Protein AF-A0A352WYZ1-F1 (afdb_monomer)

Secondary structure (DSSP, 8-state):
-EEEEEEEEESSHHHHHHHHHTHHHHHHHHHHTTEEEEEEEEEE--HHHHHHHHHHHHT-SS-SEEEEEEEE-SSTT-HHHHHHHHHHHHHHTTPPP-TTTTTSEEEE--EEEEE-STTPEEEEEEETTEEEEEEE-HHHHTS-HHHHHHHHHHHHHHHHHHHHHH-TTSEEEE-TTSPBPPGGGS---GGGG---------TTTTTSPPTTS-HHHHHHHHHHHHHHHHHHHHHHHHHIIIIIHHHHHHHHHHHHHHHHT---TT---TTS-SS-HHHHHHH-TTEEEEEE-TTSS-EEEEE--TT--SS--GGGGB-TTS-B-TT--EEE-TTSTTGGGSSEEEEE--B-TTS-BGGGGGGGS-TT-SS--HHHHHH--EEEEEBTTB--EEEEEEEEEEES-GGGSS---------SSHHHHHHHHHHHHHH-SEE------TT--EEEEEEEE-SSTTEEEEEEEEEPPTT--S---GGG-EE-SS----HHHHHHH---------HHHHHHTT--SS--S-S---S---TTTTS------PPP-------PPP-PPPP--EEEEEEE-TTS-EEEEEEEETTSPPPPPSS---PPP-SSEEEEEEEESS--TT--GGG--SPEEE-EEEEEEE--

Structure (mmCIF, N/CA/C/O backbone):
data_AF-A0A352WYZ1-F1
#
_entry.id   AF-A0A352WYZ1-F1
#
loop_
_atom_site.group_PDB
_atom_site.id
_atom_site.type_symbol
_atom_site.label_atom_id
_atom_site.label_alt_id
_atom_site.label_comp_id
_atom_site.label_asym_id
_atom_site.label_entity_id
_atom_site.label_seq_id
_atom_site.pdbx_PDB_ins_code
_atom_site.Cartn_x
_atom_site.Cartn_y
_atom_site.Cartn_z
_atom_site.occupancy
_atom_site.B_iso_or_equiv
_atom_site.auth_seq_id
_atom_site.auth_comp_id
_atom_site.auth_asym_id
_atom_site.auth_atom_id
_atom_site.pdbx_PDB_model_num
ATOM 1 N N . MET A 1 1 ? -13.844 7.701 79.126 1.00 64.38 1 MET A N 1
ATOM 2 C CA . MET A 1 1 ? -12.808 6.678 78.909 1.00 64.38 1 MET A CA 1
ATOM 3 C C . MET A 1 1 ? -13.179 5.974 77.616 1.00 64.38 1 MET A C 1
ATOM 5 O O . MET A 1 1 ? -14.335 5.579 77.508 1.00 64.38 1 MET A O 1
ATOM 9 N N . PHE A 1 2 ? -12.305 5.948 76.608 1.00 80.50 2 PHE A N 1
ATOM 10 C CA . PHE A 1 2 ? -12.621 5.289 75.329 1.00 80.50 2 PHE A CA 1
ATOM 11 C C . PHE A 1 2 ? -12.452 3.782 75.470 1.00 80.50 2 PHE A C 1
ATOM 13 O O . PHE A 1 2 ? -11.448 3.341 76.024 1.00 80.50 2 PHE A O 1
ATOM 20 N N . LYS A 1 3 ? -13.394 2.999 74.945 1.00 87.31 3 LYS A N 1
ATOM 21 C CA . LYS A 1 3 ? -13.280 1.538 74.916 1.00 87.31 3 LYS A CA 1
ATOM 22 C C . LYS A 1 3 ? -12.385 1.105 73.760 1.00 87.31 3 LYS A C 1
ATOM 24 O O . LYS A 1 3 ? -12.723 1.354 72.603 1.00 87.31 3 LYS A O 1
ATOM 29 N N . CYS A 1 4 ? -11.257 0.477 74.071 1.00 89.06 4 CYS A N 1
ATOM 30 C CA . CYS A 1 4 ? -10.236 0.091 73.106 1.00 89.06 4 CYS A CA 1
ATOM 31 C C . CYS A 1 4 ? -10.191 -1.419 72.877 1.00 89.06 4 CYS A C 1
ATOM 33 O O . CYS A 1 4 ? -10.152 -2.208 73.823 1.00 89.06 4 CYS A O 1
ATOM 35 N N . GLU A 1 5 ? -10.127 -1.805 71.607 1.00 90.38 5 GLU A N 1
ATOM 36 C CA . GLU A 1 5 ? -9.714 -3.135 71.184 1.00 90.38 5 GLU A CA 1
ATOM 37 C C . GLU A 1 5 ? -8.333 -3.066 70.523 1.00 90.38 5 GLU A C 1
ATOM 39 O O . GLU A 1 5 ? -8.131 -2.364 69.529 1.00 90.38 5 GLU A O 1
ATOM 44 N N . LEU A 1 6 ? -7.378 -3.804 71.084 1.00 89.31 6 LEU A N 1
ATOM 45 C CA . LEU A 1 6 ? -5.980 -3.814 70.675 1.00 89.31 6 LEU A CA 1
ATOM 46 C C . LEU A 1 6 ? -5.661 -5.071 69.860 1.00 89.31 6 LEU A C 1
ATOM 48 O O . LEU A 1 6 ? -5.819 -6.195 70.334 1.00 89.31 6 LEU A O 1
ATOM 52 N N . PHE A 1 7 ? -5.128 -4.881 68.657 1.00 88.44 7 PHE A N 1
ATOM 53 C CA . PHE A 1 7 ? -4.714 -5.951 67.756 1.00 88.44 7 PHE A CA 1
ATOM 54 C C . PHE A 1 7 ? -3.225 -5.841 67.442 1.00 88.44 7 PHE A C 1
ATOM 56 O O . PHE A 1 7 ? -2.776 -4.877 66.823 1.00 88.44 7 PHE A O 1
ATOM 63 N N . SER A 1 8 ? -2.445 -6.846 67.836 1.00 87.31 8 SER A N 1
ATOM 64 C CA . SER A 1 8 ? -1.024 -6.939 67.489 1.00 87.31 8 SER A CA 1
ATOM 65 C C . SER A 1 8 ? -0.832 -7.775 66.229 1.00 87.31 8 SER A C 1
ATOM 67 O O . SER A 1 8 ? -1.192 -8.955 66.200 1.00 87.31 8 SER A O 1
ATOM 69 N N . ILE A 1 9 ? -0.278 -7.174 65.173 1.00 85.94 9 ILE A N 1
ATOM 70 C CA . ILE A 1 9 ? -0.059 -7.853 63.892 1.00 85.94 9 ILE A CA 1
ATOM 71 C C . ILE A 1 9 ? 1.240 -8.664 63.944 1.00 85.94 9 ILE A C 1
ATOM 73 O O . ILE A 1 9 ? 2.346 -8.124 63.976 1.00 85.94 9 ILE A O 1
ATOM 77 N N . GLN A 1 10 ? 1.110 -9.988 63.912 1.00 77.75 10 GLN A N 1
ATOM 78 C CA . GLN A 1 10 ? 2.231 -10.920 63.919 1.00 77.75 10 GLN A CA 1
ATOM 79 C C . GLN A 1 10 ? 2.876 -11.004 62.533 1.00 77.75 10 GLN A C 1
ATOM 81 O O . GLN A 1 10 ? 2.411 -11.737 61.655 1.00 77.75 10 GLN A O 1
ATOM 86 N N . LYS A 1 11 ? 3.981 -10.280 62.346 1.00 68.25 11 LYS A N 1
ATOM 87 C CA . LYS A 1 11 ? 4.834 -10.403 61.151 1.00 68.25 11 LYS A CA 1
ATOM 88 C C . LYS A 1 11 ? 6.038 -11.322 61.373 1.00 68.25 11 LYS A C 1
ATOM 90 O O . LYS A 1 11 ? 6.489 -11.977 60.439 1.00 68.25 11 LYS A O 1
ATOM 95 N N . ASN A 1 12 ? 6.538 -11.417 62.606 1.00 68.44 12 ASN A N 1
ATOM 96 C CA . ASN A 1 12 ? 7.609 -12.334 62.999 1.00 68.44 12 ASN A CA 1
ATOM 97 C C . ASN A 1 12 ? 7.458 -12.768 64.474 1.00 68.44 12 ASN A C 1
ATOM 99 O O . ASN A 1 12 ? 6.649 -12.223 65.226 1.00 68.44 12 ASN A O 1
ATOM 103 N N . LYS A 1 13 ? 8.239 -13.774 64.893 1.00 72.94 13 LYS A N 1
ATOM 104 C CA . LYS A 1 13 ? 8.185 -14.327 66.259 1.00 72.94 13 LYS A CA 1
ATOM 105 C C . LYS A 1 13 ? 8.704 -13.362 67.337 1.00 72.94 13 LYS A C 1
ATOM 107 O O . LYS A 1 13 ? 8.286 -13.491 68.483 1.00 72.94 13 LYS A O 1
ATOM 112 N N . ALA A 1 14 ? 9.597 -12.434 66.990 1.00 70.94 14 ALA A N 1
ATOM 113 C CA . ALA A 1 14 ? 10.213 -11.506 67.937 1.00 70.94 14 ALA A CA 1
ATOM 114 C C . ALA A 1 14 ? 9.241 -10.389 68.353 1.00 70.94 14 ALA A C 1
ATOM 116 O O . ALA A 1 14 ? 9.083 -10.138 69.543 1.00 70.94 14 ALA A O 1
ATOM 117 N N . ASP A 1 15 ? 8.516 -9.801 67.399 1.00 68.81 15 ASP A N 1
ATOM 118 C CA . ASP A 1 15 ? 7.504 -8.769 67.661 1.00 68.81 15 ASP A CA 1
ATOM 119 C C . ASP A 1 15 ? 6.312 -9.338 68.455 1.00 68.81 15 ASP A C 1
ATOM 121 O O . ASP A 1 15 ? 5.777 -8.681 69.349 1.00 68.81 15 ASP A O 1
ATOM 125 N N . ALA A 1 16 ? 5.928 -10.592 68.180 1.00 72.75 16 ALA A N 1
ATOM 126 C CA . ALA A 1 16 ? 4.897 -11.299 68.941 1.00 72.75 16 ALA A CA 1
ATOM 127 C C . ALA A 1 16 ? 5.319 -11.535 70.402 1.00 72.75 16 ALA A C 1
ATOM 129 O O . ALA A 1 16 ? 4.511 -11.385 71.316 1.00 72.75 16 ALA A O 1
ATOM 130 N N . GLN A 1 17 ? 6.590 -11.877 70.635 1.00 77.56 17 GLN A N 1
ATOM 131 C CA . GLN A 1 17 ? 7.111 -12.068 71.987 1.00 77.56 17 GLN A CA 1
ATOM 132 C C . GLN A 1 17 ? 7.223 -10.736 72.743 1.00 77.56 17 GLN A C 1
ATOM 134 O O . GLN A 1 17 ? 6.737 -10.642 73.865 1.00 77.56 17 GLN A O 1
ATOM 139 N N . ALA A 1 18 ? 7.748 -9.687 72.101 1.00 72.94 18 ALA A N 1
ATOM 140 C CA . ALA A 1 18 ? 7.855 -8.351 72.690 1.00 72.94 18 ALA A CA 1
ATOM 141 C C . ALA A 1 18 ? 6.492 -7.780 73.119 1.00 72.94 18 ALA A C 1
ATOM 143 O O . ALA A 1 18 ? 6.384 -7.115 74.150 1.00 72.94 18 ALA A O 1
ATOM 144 N N . TYR A 1 19 ? 5.436 -8.070 72.354 1.00 82.38 19 TYR A N 1
ATOM 145 C CA . TYR A 1 19 ? 4.067 -7.716 72.717 1.00 82.38 19 TYR A CA 1
ATOM 146 C C . TYR A 1 19 ? 3.582 -8.443 73.979 1.00 82.38 19 TYR A C 1
ATOM 148 O O . TYR A 1 19 ? 3.051 -7.798 74.883 1.00 82.38 19 TYR A O 1
ATOM 156 N N . ARG A 1 20 ? 3.797 -9.763 74.070 1.00 82.44 20 ARG A N 1
ATOM 157 C CA . ARG A 1 20 ? 3.406 -10.560 75.248 1.00 82.44 20 ARG A CA 1
ATOM 158 C C . ARG A 1 20 ? 4.138 -10.115 76.506 1.00 82.44 20 ARG A C 1
ATOM 160 O O . ARG A 1 20 ? 3.506 -9.959 77.545 1.00 82.44 20 ARG A O 1
ATOM 167 N N . ASP A 1 21 ? 5.439 -9.863 76.390 1.00 81.56 21 ASP A N 1
ATOM 168 C CA . ASP A 1 21 ? 6.278 -9.430 77.509 1.00 81.56 21 ASP A CA 1
ATOM 169 C C . ASP A 1 21 ? 5.872 -8.035 78.019 1.00 81.56 21 ASP A C 1
ATOM 171 O O . ASP A 1 21 ? 6.004 -7.743 79.205 1.00 81.56 21 ASP A O 1
ATOM 175 N N . SER A 1 22 ? 5.312 -7.192 77.142 1.00 80.25 22 SER A N 1
ATOM 176 C CA . SER A 1 22 ? 4.895 -5.820 77.465 1.00 80.25 22 SER A CA 1
ATOM 177 C C . SER A 1 22 ? 3.406 -5.683 77.811 1.00 80.25 22 SER A C 1
ATOM 179 O O . SER A 1 22 ? 2.953 -4.571 78.073 1.00 80.25 22 SER A O 1
ATOM 181 N N . ALA A 1 23 ? 2.618 -6.764 77.805 1.00 80.12 23 ALA A N 1
ATOM 182 C CA . ALA A 1 23 ? 1.152 -6.689 77.854 1.00 80.12 23 ALA A CA 1
ATOM 183 C C . ALA A 1 23 ? 0.613 -5.937 79.087 1.00 80.12 23 ALA A C 1
ATOM 185 O O . ALA A 1 23 ? -0.274 -5.097 78.956 1.00 80.12 23 ALA A O 1
ATOM 186 N N . ALA A 1 24 ? 1.186 -6.183 80.270 1.00 82.25 24 ALA A N 1
ATOM 187 C CA . ALA A 1 24 ? 0.792 -5.493 81.501 1.00 82.25 24 ALA A CA 1
ATOM 188 C C . ALA A 1 24 ? 1.155 -3.995 81.483 1.00 82.25 24 ALA A C 1
ATOM 190 O O . ALA A 1 24 ? 0.369 -3.165 81.938 1.00 82.25 24 ALA A O 1
ATOM 191 N N . GLU A 1 25 ? 2.317 -3.642 80.921 1.00 83.94 25 GLU A N 1
ATOM 192 C CA . GLU A 1 25 ? 2.742 -2.243 80.774 1.00 83.94 25 GLU A CA 1
ATOM 193 C C . GLU A 1 25 ? 1.872 -1.490 79.760 1.00 83.94 25 GLU A C 1
ATOM 195 O O . GLU A 1 25 ? 1.567 -0.317 79.963 1.00 83.94 25 GLU A O 1
ATOM 200 N N . ILE A 1 26 ? 1.440 -2.165 78.691 1.00 84.62 26 ILE A N 1
ATOM 201 C CA . ILE A 1 26 ? 0.553 -1.597 77.671 1.00 84.62 26 ILE A CA 1
ATOM 202 C C . ILE A 1 26 ? -0.823 -1.288 78.264 1.00 84.62 26 ILE A C 1
ATOM 204 O O . ILE A 1 26 ? -1.329 -0.188 78.057 1.00 84.62 26 ILE A O 1
ATOM 208 N N . THR A 1 27 ? -1.413 -2.212 79.028 1.00 86.44 27 THR A N 1
ATOM 209 C CA . THR A 1 27 ? -2.705 -1.972 79.690 1.00 86.44 27 THR A CA 1
ATOM 210 C C . THR A 1 27 ? -2.627 -0.778 80.638 1.00 86.44 27 THR A C 1
ATOM 212 O O . THR A 1 27 ? -3.452 0.127 80.545 1.00 86.44 27 THR A O 1
ATOM 215 N N . ALA A 1 28 ? -1.592 -0.717 81.482 1.00 84.31 28 ALA A N 1
ATOM 216 C CA . ALA A 1 28 ? -1.400 0.401 82.405 1.00 84.31 28 ALA A CA 1
ATOM 217 C C . ALA A 1 28 ? -1.195 1.744 81.676 1.00 84.31 28 ALA A C 1
ATOM 219 O O . ALA A 1 28 ? -1.689 2.776 82.127 1.00 84.31 28 ALA A O 1
ATOM 220 N N . ALA A 1 29 ? -0.488 1.742 80.540 1.00 81.75 29 ALA A N 1
ATOM 221 C CA . ALA A 1 29 ? -0.291 2.936 79.719 1.00 81.75 29 ALA A CA 1
ATOM 222 C C . ALA A 1 29 ? -1.604 3.441 79.098 1.00 81.75 29 ALA A C 1
ATOM 224 O O . ALA A 1 29 ? -1.865 4.641 79.119 1.00 81.75 29 ALA A O 1
ATOM 225 N N . LEU A 1 30 ? -2.445 2.535 78.589 1.00 85.00 30 LEU A N 1
ATOM 226 C CA . LEU A 1 30 ? -3.763 2.877 78.049 1.00 85.00 30 LEU A CA 1
ATOM 227 C C . LEU A 1 30 ? -4.672 3.478 79.128 1.00 85.00 30 LEU A C 1
ATOM 229 O O . LEU A 1 30 ? -5.271 4.531 78.908 1.00 85.00 30 LEU A O 1
ATOM 233 N N . GLU A 1 31 ? -4.723 2.859 80.310 1.00 85.88 31 GLU A N 1
ATOM 234 C CA . GLU A 1 31 ? -5.529 3.347 81.434 1.00 85.88 31 GLU A CA 1
ATOM 235 C C . GLU A 1 31 ? -5.088 4.744 81.891 1.00 85.88 31 GLU A C 1
ATOM 237 O O . GLU A 1 31 ? -5.933 5.607 82.145 1.00 85.88 31 GLU A O 1
ATOM 242 N N . ALA A 1 32 ? -3.773 4.993 81.939 1.00 81.81 32 ALA A N 1
ATOM 243 C CA . ALA A 1 32 ? -3.209 6.297 82.290 1.00 81.81 32 ALA A CA 1
ATOM 244 C C . ALA A 1 32 ? -3.613 7.407 81.304 1.00 81.81 32 ALA A C 1
ATOM 246 O O . ALA A 1 32 ? -3.810 8.549 81.718 1.00 81.81 32 ALA A O 1
ATOM 247 N N . ASP A 1 33 ? -3.794 7.062 80.028 1.00 81.12 33 ASP A N 1
ATOM 248 C CA . ASP A 1 33 ? -4.216 7.987 78.974 1.00 81.12 33 ASP A CA 1
ATOM 249 C C . ASP A 1 33 ? -5.757 7.992 78.784 1.00 81.12 33 ASP A C 1
ATOM 251 O O . ASP A 1 33 ? -6.286 8.526 77.806 1.00 81.12 33 ASP A O 1
ATOM 255 N N . GLY A 1 34 ? -6.512 7.428 79.739 1.00 83.25 34 GLY A N 1
ATOM 256 C CA . GLY A 1 34 ? -7.977 7.461 79.752 1.00 83.25 34 GLY A CA 1
ATOM 257 C C . GLY A 1 34 ? -8.637 6.524 78.735 1.00 83.25 34 GLY A C 1
ATOM 258 O O . GLY A 1 34 ? -9.764 6.784 78.290 1.00 83.25 34 GLY A O 1
ATOM 259 N N . VAL A 1 35 ? -7.956 5.436 78.376 1.00 86.88 35 VAL A N 1
ATOM 260 C CA . VAL A 1 35 ? -8.409 4.407 77.437 1.00 86.88 35 VAL A CA 1
ATOM 261 C C . VAL A 1 35 ? -8.575 3.073 78.170 1.00 86.88 35 VAL A C 1
ATOM 263 O O . VAL A 1 35 ? -7.636 2.541 78.749 1.00 86.88 35 VAL A O 1
ATOM 266 N N . GLU A 1 36 ? -9.781 2.512 78.134 1.00 88.00 36 GLU A N 1
ATOM 267 C CA . GLU A 1 36 ? -10.113 1.230 78.761 1.00 88.00 36 GLU A CA 1
ATOM 268 C C . GLU A 1 36 ? -9.882 0.093 77.758 1.00 88.00 36 GLU A C 1
ATOM 270 O O . GLU A 1 36 ? -10.553 0.031 76.725 1.00 88.00 36 GLU A O 1
ATOM 275 N N . LEU A 1 37 ? -8.946 -0.817 78.039 1.00 87.12 37 LEU A N 1
ATOM 276 C CA . LEU A 1 37 ? -8.681 -1.970 77.176 1.00 87.12 37 LEU A CA 1
ATOM 277 C C . LEU A 1 37 ? -9.747 -3.059 77.385 1.00 87.12 37 LEU A C 1
ATOM 279 O O . LEU A 1 37 ? -9.733 -3.763 78.391 1.00 87.12 37 LEU A O 1
ATOM 283 N N . GLN A 1 38 ? -10.647 -3.230 76.416 1.00 86.56 38 GLN A N 1
ATOM 284 C CA . GLN A 1 38 ? -11.711 -4.240 76.475 1.00 86.56 38 GLN A CA 1
ATOM 285 C C . GLN A 1 38 ? -11.273 -5.596 75.925 1.00 86.56 38 GLN A C 1
ATOM 287 O O . GLN A 1 38 ? -11.635 -6.645 76.456 1.00 86.56 38 GLN A O 1
ATOM 292 N N . HIS A 1 39 ? -10.514 -5.577 74.832 1.00 84.44 39 HIS A N 1
ATOM 293 C CA . HIS A 1 39 ? -10.070 -6.783 74.154 1.00 84.44 39 HIS A CA 1
ATOM 294 C C . HIS A 1 39 ? -8.666 -6.599 73.593 1.00 84.44 39 HIS A C 1
ATOM 296 O O . HIS A 1 39 ? -8.291 -5.513 73.161 1.00 84.44 39 HIS A O 1
ATOM 302 N N . SER A 1 40 ? -7.889 -7.677 73.614 1.00 85.25 40 SER A N 1
ATOM 303 C CA . SER A 1 40 ? -6.490 -7.694 73.214 1.00 85.25 40 SER A CA 1
ATOM 304 C C . SER A 1 40 ? -6.203 -9.017 72.513 1.00 85.25 40 SER A C 1
ATOM 306 O O . SER A 1 40 ? -6.418 -10.080 73.103 1.00 85.25 40 SER A O 1
ATOM 308 N N . ALA A 1 41 ? -5.781 -8.969 71.251 1.00 84.62 41 ALA A N 1
ATOM 309 C CA . ALA A 1 41 ? -5.571 -10.163 70.440 1.00 84.62 41 ALA A CA 1
ATOM 310 C C . ALA A 1 41 ? -4.351 -10.058 69.523 1.00 84.62 41 ALA A C 1
ATOM 312 O O . ALA A 1 41 ? -4.037 -9.013 68.954 1.00 84.62 41 ALA A O 1
ATOM 313 N N . GLU A 1 42 ? -3.696 -11.196 69.313 1.00 83.69 42 GLU A N 1
ATOM 314 C CA . GLU A 1 42 ? -2.667 -11.347 68.290 1.00 83.69 42 GLU A CA 1
ATOM 315 C C . GLU A 1 42 ? -3.309 -11.820 66.979 1.00 83.69 42 GLU A C 1
ATOM 317 O O . GLU A 1 42 ? -4.083 -12.778 66.957 1.00 83.69 42 GLU A O 1
ATOM 322 N N . CYS A 1 43 ? -2.987 -11.154 65.873 1.00 79.75 43 CYS A N 1
ATOM 323 C CA . CYS A 1 43 ? -3.564 -11.412 64.557 1.00 79.75 43 CYS A CA 1
ATOM 324 C C . CYS A 1 43 ? -2.467 -11.742 63.544 1.00 79.75 43 CYS A C 1
ATOM 326 O O . CYS A 1 43 ? -1.428 -11.090 63.506 1.00 79.75 43 CYS A O 1
ATOM 328 N N . GLY A 1 44 ? -2.696 -12.736 62.684 1.00 73.44 44 GLY A N 1
ATOM 329 C CA . GLY A 1 44 ? -1.775 -13.026 61.582 1.00 73.44 44 GLY A CA 1
ATOM 330 C C . GLY A 1 44 ? -1.776 -11.912 60.528 1.00 73.44 44 GLY A C 1
ATOM 331 O O . GLY A 1 44 ? -2.806 -11.287 60.290 1.00 73.44 44 GLY A O 1
ATOM 332 N N . ALA A 1 45 ? -0.651 -11.709 59.842 1.00 72.00 45 ALA A N 1
ATOM 333 C CA . ALA A 1 45 ? -0.490 -10.684 58.800 1.00 72.00 45 ALA A CA 1
ATOM 334 C C . ALA A 1 45 ? -1.228 -10.971 57.464 1.00 72.00 45 ALA A C 1
ATOM 336 O O . ALA A 1 45 ? -0.901 -10.382 56.435 1.00 72.00 45 ALA A O 1
ATOM 337 N N . ASP A 1 46 ? -2.207 -11.884 57.449 1.00 78.56 46 ASP A N 1
ATOM 338 C CA . ASP A 1 46 ? -2.979 -12.217 56.246 1.00 78.56 46 ASP A CA 1
ATOM 339 C C . ASP A 1 46 ? -3.958 -11.087 55.896 1.00 78.56 46 ASP A C 1
ATOM 341 O O . ASP A 1 46 ? -4.864 -10.764 56.666 1.00 78.56 46 ASP A O 1
ATOM 345 N N . ALA A 1 47 ? -3.795 -10.507 54.706 1.00 68.75 47 ALA A N 1
ATOM 346 C CA . ALA A 1 47 ? -4.563 -9.344 54.272 1.00 68.75 47 ALA A CA 1
ATOM 347 C C . ALA A 1 47 ? -6.084 -9.587 54.229 1.00 68.75 47 ALA A C 1
ATOM 349 O O . ALA A 1 47 ? -6.841 -8.701 54.612 1.00 68.75 47 ALA A O 1
ATOM 350 N N . LYS A 1 48 ? -6.551 -10.777 53.821 1.00 72.31 48 LYS A N 1
ATOM 351 C CA . LYS A 1 48 ? -7.994 -11.071 53.737 1.00 72.31 48 LYS A CA 1
ATOM 352 C C . LYS A 1 48 ? -8.616 -11.226 55.121 1.00 72.31 48 LYS A C 1
ATOM 354 O O . LYS A 1 48 ? -9.756 -10.821 55.334 1.00 72.31 48 LYS A O 1
ATOM 359 N N . LYS A 1 49 ? -7.879 -11.813 56.069 1.00 76.50 49 LYS A N 1
ATOM 360 C CA . LYS A 1 49 ? -8.332 -11.928 57.463 1.00 76.50 49 LYS A CA 1
ATOM 361 C C . LYS A 1 49 ? -8.383 -10.569 58.155 1.00 76.50 49 LYS A C 1
ATOM 363 O O . LYS A 1 49 ? -9.323 -10.328 58.905 1.00 76.50 49 LYS A O 1
ATOM 368 N N . LEU A 1 50 ? -7.422 -9.687 57.880 1.00 73.25 50 LEU A N 1
ATOM 369 C CA . LEU A 1 50 ? -7.403 -8.330 58.430 1.00 73.25 50 LEU A CA 1
ATOM 370 C C . LEU A 1 50 ? -8.502 -7.440 57.834 1.00 73.25 50 LEU A C 1
ATOM 372 O O . LEU A 1 50 ? -9.184 -6.756 58.588 1.00 73.25 50 LEU A O 1
ATOM 376 N N . GLU A 1 51 ? -8.745 -7.515 56.522 1.00 72.25 51 GLU A N 1
ATOM 377 C CA . GLU A 1 51 ? -9.874 -6.839 55.857 1.00 72.25 51 GLU A CA 1
ATOM 378 C C . GLU A 1 51 ? -11.214 -7.274 56.475 1.00 72.25 51 GLU A C 1
ATOM 380 O O . GLU A 1 51 ? -12.062 -6.444 56.816 1.00 72.25 51 GLU A O 1
ATOM 385 N N . LYS A 1 52 ? -11.380 -8.584 56.706 1.00 79.50 52 LYS A N 1
ATOM 386 C CA . LYS A 1 52 ? -12.561 -9.136 57.377 1.00 79.50 52 LYS A CA 1
ATOM 387 C C . LYS A 1 52 ? -12.691 -8.630 58.815 1.00 79.50 52 LYS A C 1
ATOM 389 O O . LYS A 1 52 ? -13.781 -8.229 59.201 1.00 79.50 52 LYS A O 1
ATOM 394 N N . LEU A 1 53 ? -11.598 -8.612 59.578 1.00 80.25 53 LEU A N 1
ATOM 395 C CA . LEU A 1 53 ? -11.582 -8.126 60.959 1.00 80.25 53 LEU A CA 1
ATOM 396 C C . LEU A 1 53 ? -11.983 -6.649 61.042 1.00 80.25 53 LEU A C 1
ATOM 398 O O . LEU A 1 53 ? -12.851 -6.301 61.835 1.00 80.25 53 LEU A O 1
ATOM 402 N N . ILE A 1 54 ? -11.398 -5.784 60.209 1.00 76.12 54 ILE A N 1
ATOM 403 C CA . ILE A 1 54 ? -11.737 -4.354 60.187 1.00 76.12 54 ILE A CA 1
ATOM 404 C C . ILE A 1 54 ? -13.214 -4.170 59.815 1.00 76.12 54 ILE A C 1
ATOM 406 O O . ILE A 1 54 ? -13.922 -3.425 60.485 1.00 76.12 54 ILE A O 1
ATOM 410 N N . THR A 1 55 ? -13.708 -4.908 58.818 1.00 76.56 55 THR A N 1
ATOM 411 C CA . THR A 1 55 ? -15.126 -4.879 58.419 1.00 76.56 55 THR A CA 1
ATOM 412 C C . THR A 1 55 ? -16.055 -5.362 59.537 1.00 76.56 55 THR A C 1
ATOM 414 O O . THR A 1 55 ? -17.098 -4.759 59.781 1.00 76.56 55 THR A O 1
ATOM 417 N N . GLU A 1 56 ? -15.693 -6.431 60.248 1.00 81.88 56 GLU A N 1
ATOM 418 C CA . GLU A 1 56 ? -16.445 -6.923 61.408 1.00 81.88 56 GLU A CA 1
ATOM 419 C C . GLU A 1 56 ? -16.491 -5.872 62.526 1.00 81.88 56 GLU A C 1
ATOM 421 O O . GLU A 1 56 ? -17.546 -5.663 63.122 1.00 81.88 56 GLU A O 1
ATOM 426 N N . LYS A 1 57 ? -15.380 -5.167 62.776 1.00 82.50 57 LYS A N 1
ATOM 427 C CA . LYS A 1 57 ? -15.287 -4.132 63.814 1.00 82.50 57 LYS A CA 1
ATOM 428 C C . LYS A 1 57 ? -15.976 -2.821 63.462 1.00 82.50 57 LYS A C 1
ATOM 430 O O . LYS A 1 57 ? -16.578 -2.209 64.339 1.00 82.50 57 LYS A O 1
ATOM 435 N N . LEU A 1 58 ? -15.985 -2.434 62.190 1.00 73.88 58 LEU A N 1
ATOM 436 C CA . LEU A 1 58 ? -16.789 -1.307 61.707 1.00 73.88 58 LEU A CA 1
ATOM 437 C C . LEU A 1 58 ? -18.283 -1.516 61.976 1.00 73.88 58 LEU A C 1
ATOM 439 O O . LEU A 1 58 ? -18.987 -0.568 62.302 1.00 73.88 58 LEU A O 1
ATOM 443 N N . ASN A 1 59 ? -18.748 -2.763 61.883 1.00 71.88 59 ASN A N 1
ATOM 444 C CA . ASN A 1 59 ? -20.144 -3.131 62.110 1.00 71.88 59 ASN A CA 1
ATOM 445 C C . ASN A 1 59 ? -20.434 -3.575 63.556 1.00 71.88 59 ASN A C 1
ATOM 447 O O . ASN A 1 59 ? -21.541 -4.029 63.849 1.00 71.88 59 ASN A O 1
ATOM 451 N N . ALA A 1 60 ? -19.455 -3.493 64.463 1.00 71.88 60 ALA A N 1
ATOM 452 C CA . ALA A 1 60 ? -19.622 -3.925 65.842 1.00 71.88 60 ALA A CA 1
ATOM 453 C C . ALA A 1 60 ? -20.342 -2.859 66.683 1.00 71.88 60 ALA A C 1
ATOM 455 O O . ALA A 1 60 ? -20.000 -1.675 66.664 1.00 71.88 60 ALA A O 1
ATOM 456 N N . ASN A 1 61 ? -21.292 -3.301 67.509 1.00 65.25 61 ASN A N 1
ATOM 457 C CA . ASN A 1 61 ? -22.023 -2.428 68.436 1.00 65.25 61 ASN A CA 1
ATOM 458 C C . ASN A 1 61 ? -21.180 -1.980 69.649 1.00 65.25 61 ASN A C 1
ATOM 460 O O . ASN A 1 61 ? -21.601 -1.101 70.394 1.00 65.25 61 ASN A O 1
ATOM 464 N N . GLU A 1 62 ? -19.992 -2.559 69.843 1.00 64.19 62 GLU A N 1
ATOM 465 C CA . GLU A 1 62 ? -19.079 -2.297 70.964 1.00 64.19 62 GLU A CA 1
ATOM 466 C C . GLU A 1 62 ? -17.699 -1.843 70.447 1.00 64.19 62 GLU A C 1
ATOM 468 O O . GLU A 1 62 ? -17.397 -2.018 69.265 1.00 64.19 62 GLU A O 1
ATOM 473 N N . GLY A 1 63 ? -16.895 -1.215 71.312 1.00 64.19 63 GLY A N 1
ATOM 474 C CA . GLY A 1 63 ? -15.578 -0.651 70.982 1.00 64.19 63 GLY A CA 1
ATOM 475 C C . GLY A 1 63 ? -15.646 0.709 70.276 1.00 64.19 63 GLY A C 1
ATOM 476 O O . GLY A 1 63 ? -16.310 0.851 69.251 1.00 64.19 63 GLY A O 1
ATOM 477 N N . ASP A 1 64 ? -14.942 1.707 70.811 1.00 81.94 64 ASP A N 1
ATOM 478 C CA . ASP A 1 64 ? -14.888 3.072 70.259 1.00 81.94 64 ASP A CA 1
ATOM 479 C C . ASP A 1 64 ? -13.560 3.336 69.529 1.00 81.94 64 ASP A C 1
ATOM 481 O O . ASP A 1 64 ? -13.496 4.149 68.604 1.00 81.94 64 ASP A O 1
ATOM 485 N N . LEU A 1 65 ? -12.500 2.631 69.939 1.00 88.50 65 LEU A N 1
ATOM 486 C CA . LEU A 1 65 ? -11.141 2.741 69.422 1.00 88.50 65 LEU A CA 1
ATOM 487 C C . LEU A 1 65 ? -10.593 1.355 69.057 1.00 88.50 65 LEU A C 1
ATOM 489 O O . LEU A 1 65 ? -10.555 0.451 69.885 1.00 88.50 65 LEU A O 1
ATOM 493 N N . PHE A 1 66 ? -10.106 1.207 67.832 1.00 90.31 66 PHE A N 1
ATOM 494 C CA . PHE A 1 66 ? -9.458 -0.000 67.334 1.00 90.31 66 PHE A CA 1
ATOM 495 C C . PHE A 1 66 ? -7.994 0.310 67.043 1.00 90.31 66 PHE A C 1
ATOM 497 O O . PHE A 1 66 ? -7.675 1.062 66.117 1.00 90.31 66 PHE A O 1
ATOM 504 N N . LEU A 1 67 ? -7.101 -0.254 67.853 1.00 89.88 67 LEU A N 1
ATOM 505 C CA . LEU A 1 67 ? -5.673 0.024 67.805 1.00 89.88 67 LEU A CA 1
ATOM 506 C C . LEU A 1 67 ? -4.919 -1.166 67.207 1.00 89.88 67 LEU A C 1
ATOM 508 O O . LEU A 1 67 ? -4.868 -2.241 67.795 1.00 89.88 67 LEU A O 1
ATOM 512 N N . PHE A 1 68 ? -4.296 -0.959 66.051 1.00 89.25 68 PHE A N 1
ATOM 513 C CA . PHE A 1 68 ? -3.493 -1.949 65.343 1.00 89.25 68 PHE A CA 1
ATOM 514 C C . PHE A 1 68 ? -2.013 -1.629 65.527 1.00 89.25 68 PHE A C 1
ATOM 516 O O . PHE A 1 68 ? -1.509 -0.646 64.984 1.00 89.25 68 PHE A O 1
ATOM 523 N N . VAL A 1 69 ? -1.302 -2.461 66.281 1.00 87.81 69 VAL A N 1
ATOM 524 C CA . VAL A 1 69 ? 0.134 -2.291 66.539 1.00 87.81 69 VAL A CA 1
ATOM 525 C C . VAL A 1 69 ? 0.959 -3.251 65.698 1.00 87.81 69 VAL A C 1
ATOM 527 O O . VAL A 1 69 ? 0.488 -4.322 65.310 1.00 87.81 69 VAL A O 1
ATOM 530 N N . ASN A 1 70 ? 2.198 -2.862 65.393 1.00 83.62 70 ASN A N 1
ATOM 531 C CA . ASN A 1 70 ? 3.071 -3.585 64.464 1.00 83.62 70 ASN A CA 1
ATOM 532 C C . ASN A 1 70 ? 2.470 -3.762 63.057 1.00 83.62 70 ASN A C 1
ATOM 534 O O . ASN A 1 70 ? 2.804 -4.691 62.319 1.00 83.62 70 ASN A O 1
ATOM 538 N N . ALA A 1 71 ? 1.572 -2.856 62.672 1.00 80.06 71 ALA A N 1
ATOM 539 C CA . ALA A 1 71 ? 0.799 -2.954 61.446 1.00 80.06 71 ALA A CA 1
ATOM 540 C C . ALA A 1 71 ? 1.590 -2.472 60.218 1.00 80.06 71 ALA A C 1
ATOM 542 O O . ALA A 1 71 ? 1.533 -3.101 59.157 1.00 80.06 71 ALA A O 1
ATOM 543 N N . LEU A 1 72 ? 2.381 -1.403 60.355 1.00 80.50 72 LEU A N 1
ATOM 544 C CA . LEU A 1 72 ? 3.064 -0.736 59.235 1.00 80.50 72 LEU A CA 1
ATOM 545 C C . LEU A 1 72 ? 4.556 -1.107 59.180 1.00 80.50 72 LEU A C 1
ATOM 547 O O . LEU A 1 72 ? 5.233 -1.088 60.205 1.00 80.50 72 LEU A O 1
ATOM 551 N N . ASP A 1 73 ? 5.061 -1.445 57.988 1.00 70.81 73 ASP A N 1
ATOM 552 C CA . ASP A 1 73 ? 6.493 -1.660 57.718 1.00 70.81 73 ASP A CA 1
ATOM 553 C C . ASP A 1 73 ? 7.040 -0.644 56.699 1.00 70.81 73 ASP A C 1
ATOM 555 O O . ASP A 1 73 ? 6.276 0.034 56.015 1.00 70.81 73 ASP A O 1
ATOM 559 N N . SER A 1 74 ? 8.370 -0.509 56.656 1.00 61.47 74 SER A N 1
ATOM 560 C CA . SER A 1 74 ? 9.122 0.586 56.023 1.00 61.47 74 SER A CA 1
ATOM 561 C C . SER A 1 74 ? 9.069 0.682 54.507 1.00 61.47 74 SER A C 1
ATOM 563 O O . SER A 1 74 ? 9.651 1.600 53.931 1.00 61.47 74 SER A O 1
ATOM 565 N N . THR A 1 75 ? 8.385 -0.240 53.841 1.00 52.94 75 THR A N 1
ATOM 566 C CA . THR A 1 75 ? 8.199 -0.132 52.402 1.00 52.94 75 THR A CA 1
ATOM 567 C C . THR A 1 75 ? 6.896 0.607 52.141 1.00 52.94 75 THR A C 1
ATOM 569 O O . THR A 1 75 ? 5.835 0.208 52.623 1.00 52.94 75 THR A O 1
ATOM 572 N N . ASP A 1 76 ? 6.945 1.643 51.303 1.00 50.31 76 ASP A N 1
ATOM 573 C CA . ASP A 1 76 ? 5.780 2.381 50.781 1.00 50.31 76 ASP A CA 1
ATOM 574 C C . ASP A 1 76 ? 4.706 1.466 50.124 1.00 50.31 76 ASP A C 1
ATOM 576 O O . ASP A 1 76 ? 3.647 1.935 49.711 1.00 50.31 76 ASP A O 1
ATOM 580 N N . ASN A 1 77 ? 4.944 0.149 50.075 1.00 51.47 77 ASN A N 1
ATOM 581 C CA . ASN A 1 77 ? 4.179 -0.913 49.438 1.00 51.47 77 ASN A CA 1
ATOM 582 C C . ASN A 1 77 ? 3.731 -2.044 50.398 1.00 51.47 77 ASN A C 1
ATOM 584 O O . ASN A 1 77 ? 3.393 -3.134 49.921 1.00 51.47 77 ASN A O 1
ATOM 588 N N . SER A 1 78 ? 3.723 -1.822 51.721 1.00 58.50 78 SER A N 1
ATOM 589 C CA . SER A 1 78 ? 3.350 -2.857 52.699 1.00 58.50 78 SER A CA 1
ATOM 590 C C . SER A 1 78 ? 1.961 -3.462 52.426 1.00 58.50 78 SER A C 1
ATOM 592 O O . SER A 1 78 ? 1.002 -2.765 52.072 1.00 58.50 78 SER A O 1
ATOM 594 N N . ALA A 1 79 ? 1.831 -4.783 52.600 1.00 59.53 79 ALA A N 1
ATOM 595 C CA . ALA A 1 79 ? 0.569 -5.505 52.394 1.00 59.53 79 ALA A CA 1
ATOM 596 C C . ALA A 1 79 ? -0.571 -4.939 53.259 1.00 59.53 79 ALA A C 1
ATOM 598 O O . ALA A 1 79 ? -1.723 -4.911 52.826 1.00 59.53 79 ALA A O 1
ATOM 599 N N . PHE A 1 80 ? -0.234 -4.426 54.448 1.00 63.91 80 PHE A N 1
ATOM 600 C CA . PHE A 1 80 ? -1.180 -3.757 55.330 1.00 63.91 80 PHE A CA 1
ATOM 601 C C . PHE A 1 80 ? -1.666 -2.431 54.743 1.00 63.91 80 PHE A C 1
ATOM 603 O O . PHE A 1 80 ? -2.866 -2.203 54.731 1.00 63.91 80 PHE A O 1
ATOM 610 N N . ARG A 1 81 ? -0.784 -1.584 54.192 1.00 64.69 81 ARG A N 1
ATOM 611 C CA . ARG A 1 81 ? -1.185 -0.310 53.571 1.00 64.69 81 ARG A CA 1
ATOM 612 C C . ARG A 1 81 ? -2.113 -0.529 52.373 1.00 64.69 81 ARG A C 1
ATOM 614 O O . ARG A 1 81 ? -3.138 0.135 52.276 1.00 64.69 81 ARG A O 1
ATOM 621 N N . LYS A 1 82 ? -1.805 -1.495 51.497 1.00 65.56 82 LYS A N 1
ATOM 622 C CA . LYS A 1 82 ? -2.681 -1.866 50.364 1.00 65.56 82 LYS A CA 1
ATOM 623 C C . LYS A 1 82 ? -4.042 -2.385 50.823 1.00 65.56 82 LYS A C 1
ATOM 625 O O . LYS A 1 82 ? -5.063 -1.996 50.269 1.00 65.56 82 LYS A O 1
ATOM 630 N N . MET A 1 83 ? -4.054 -3.254 51.833 1.00 68.44 83 MET A N 1
ATOM 631 C CA . MET A 1 83 ? -5.283 -3.776 52.437 1.00 68.44 83 MET A CA 1
ATOM 632 C C . MET A 1 83 ? -6.104 -2.665 53.099 1.00 68.44 83 MET A C 1
ATOM 634 O O . MET A 1 83 ? -7.318 -2.606 52.923 1.00 68.44 83 MET A O 1
ATOM 638 N N . PHE A 1 84 ? -5.438 -1.758 53.808 1.00 67.69 84 PHE A N 1
ATOM 639 C CA . PHE A 1 84 ? -6.049 -0.625 54.485 1.00 67.69 84 PHE A CA 1
ATOM 640 C C . PHE A 1 84 ? -6.733 0.305 53.481 1.00 67.69 84 PHE A C 1
ATOM 642 O O . PHE A 1 84 ? -7.921 0.555 53.633 1.00 67.69 84 PHE A O 1
ATOM 649 N N . TYR A 1 85 ? -6.056 0.712 52.399 1.00 68.62 85 TYR A N 1
ATOM 650 C CA . TYR A 1 85 ? -6.691 1.518 51.346 1.00 68.62 85 TYR A CA 1
ATOM 651 C C . TYR A 1 85 ? -7.826 0.782 50.633 1.00 68.62 85 TYR A C 1
ATOM 653 O O . TYR A 1 85 ? -8.873 1.367 50.412 1.00 68.62 85 TYR A O 1
ATOM 661 N N . LYS A 1 86 ? -7.686 -0.520 50.363 1.00 69.88 86 LYS A N 1
ATOM 662 C CA . LYS A 1 86 ? -8.784 -1.316 49.792 1.00 69.88 86 LYS A CA 1
ATOM 663 C C . LYS A 1 86 ? -10.013 -1.362 50.710 1.00 69.88 86 LYS A C 1
ATOM 665 O O . LYS A 1 86 ? -11.147 -1.350 50.240 1.00 69.88 86 LYS A O 1
ATOM 670 N N . THR A 1 87 ? -9.789 -1.428 52.021 1.00 68.69 87 THR A N 1
ATOM 671 C CA . THR A 1 87 ? -10.866 -1.383 53.017 1.00 68.69 87 THR A CA 1
ATOM 672 C C . THR A 1 87 ? -11.506 0.004 53.042 1.00 68.69 87 THR A C 1
ATOM 674 O O . THR A 1 87 ? -12.727 0.098 53.059 1.00 68.69 87 THR A O 1
ATOM 677 N N . VAL A 1 88 ? -10.701 1.068 52.954 1.00 74.44 88 VAL A N 1
ATOM 678 C CA . VAL A 1 88 ? -11.177 2.449 52.796 1.00 74.44 88 VAL A CA 1
ATOM 679 C C . VAL A 1 88 ? -12.050 2.598 51.545 1.00 74.44 88 VAL A C 1
ATOM 681 O O . VAL A 1 88 ? -13.191 3.024 51.681 1.00 74.44 88 VAL A O 1
ATOM 684 N N . ASP A 1 89 ? -11.604 2.136 50.374 1.00 75.69 89 ASP A N 1
ATOM 685 C CA . ASP A 1 89 ? -12.382 2.187 49.123 1.00 75.69 89 ASP A CA 1
ATOM 686 C C . ASP A 1 89 ? -13.725 1.437 49.244 1.00 75.69 89 ASP A C 1
ATOM 688 O O . ASP A 1 89 ? -14.760 1.859 48.715 1.00 75.69 89 ASP A O 1
ATOM 692 N N . SER A 1 90 ? -13.727 0.302 49.956 1.00 73.69 90 SER A N 1
ATOM 693 C CA . SER A 1 90 ? -14.946 -0.471 50.214 1.00 73.69 90 SER A CA 1
ATOM 694 C C . SER A 1 90 ? -15.909 0.253 51.153 1.00 73.69 90 SER A C 1
ATOM 696 O O . SER A 1 90 ? -17.121 0.109 50.984 1.00 73.69 90 SER A O 1
ATOM 698 N N . ILE A 1 91 ? -15.398 0.995 52.141 1.00 73.25 91 ILE A N 1
ATOM 699 C CA . ILE A 1 91 ? -16.215 1.845 53.016 1.00 73.25 91 ILE A CA 1
ATOM 700 C C . ILE A 1 91 ? -16.797 2.983 52.185 1.00 73.25 91 ILE A C 1
ATOM 702 O O . ILE A 1 91 ? -18.010 3.150 52.184 1.00 73.25 91 ILE A O 1
ATOM 706 N N . GLU A 1 92 ? -15.961 3.693 51.421 1.00 79.25 92 GLU A N 1
ATOM 707 C CA . GLU A 1 92 ? -16.359 4.815 50.562 1.00 79.25 92 GLU A CA 1
ATOM 708 C C . GLU A 1 92 ? -17.495 4.438 49.605 1.00 79.25 92 GLU A C 1
ATOM 710 O O . GLU A 1 92 ? -18.495 5.147 49.497 1.00 79.25 92 GLU A O 1
ATOM 715 N N . SER A 1 93 ? -17.388 3.264 48.978 1.00 74.69 93 SER A N 1
ATOM 716 C CA . SER A 1 93 ? -18.403 2.721 48.066 1.00 74.69 93 SER A CA 1
ATOM 717 C C . SER A 1 93 ? -19.731 2.367 48.752 1.00 74.69 93 SER A C 1
ATOM 719 O O . SER A 1 93 ? -20.756 2.231 48.081 1.00 74.69 93 SER A O 1
ATOM 721 N N . GLY A 1 94 ? -19.714 2.160 50.071 1.00 71.69 94 GLY A N 1
ATOM 722 C CA . GLY A 1 94 ? -20.865 1.779 50.888 1.00 71.69 94 GLY A CA 1
ATOM 723 C C . GLY A 1 94 ? -21.519 2.935 51.646 1.00 71.69 94 GLY A C 1
ATOM 724 O O . GLY A 1 94 ? -22.516 2.696 52.329 1.00 71.69 94 GLY A O 1
ATOM 725 N N . ILE A 1 95 ? -20.988 4.161 51.545 1.00 75.12 95 ILE A N 1
ATOM 726 C CA . ILE A 1 95 ? -21.536 5.330 52.242 1.00 75.12 95 ILE A CA 1
ATOM 727 C C . ILE A 1 95 ? -22.933 5.646 51.683 1.00 75.12 95 ILE A C 1
ATOM 729 O O . ILE A 1 95 ? -23.080 5.872 50.477 1.00 75.12 95 ILE A O 1
ATOM 733 N N . PRO A 1 96 ? -23.982 5.672 52.525 1.00 66.81 96 PRO A N 1
ATOM 734 C CA . PRO A 1 96 ? -25.309 6.077 52.090 1.00 66.81 96 PRO A CA 1
ATOM 735 C C . PRO A 1 96 ? -25.308 7.577 51.773 1.00 66.81 96 PRO A C 1
ATOM 737 O O . PRO A 1 96 ? -25.061 8.402 52.645 1.00 66.81 96 PRO A O 1
ATOM 740 N N . LEU A 1 97 ? -25.589 7.925 50.517 1.00 73.88 97 LEU A N 1
ATOM 741 C CA . LEU A 1 97 ? -25.654 9.314 50.058 1.00 73.88 97 LEU A CA 1
ATOM 742 C C . LEU A 1 97 ? -27.107 9.781 49.991 1.00 73.88 97 LEU A C 1
ATOM 744 O O . LEU A 1 97 ? -27.928 9.165 49.301 1.00 73.88 97 LEU A O 1
ATOM 748 N N . ASP A 1 98 ? -27.407 10.887 50.666 1.00 71.69 98 ASP A N 1
ATOM 749 C CA . ASP A 1 98 ? -28.660 11.611 50.470 1.00 71.69 98 ASP A CA 1
ATOM 750 C C . ASP A 1 98 ? -28.668 12.379 49.131 1.00 71.69 98 ASP A C 1
ATOM 752 O O . ASP A 1 98 ? -27.703 12.375 48.357 1.00 71.69 98 ASP A O 1
ATOM 756 N N . ASP A 1 99 ? -29.782 13.043 48.827 1.00 69.81 99 ASP A N 1
ATOM 757 C CA . ASP A 1 99 ? -29.935 13.782 47.573 1.00 69.81 99 ASP A CA 1
ATOM 758 C C . ASP A 1 99 ? -28.974 14.984 47.441 1.00 69.81 99 ASP A C 1
ATOM 760 O O . ASP A 1 99 ? -28.701 15.397 46.310 1.00 69.81 99 ASP A O 1
ATOM 764 N N . GLN A 1 100 ? -28.436 15.518 48.545 1.00 71.88 100 GLN A N 1
ATOM 765 C CA . GLN A 1 100 ? -27.452 16.608 48.529 1.00 71.88 100 GLN A CA 1
ATOM 766 C C . GLN A 1 100 ? -26.042 16.091 48.202 1.00 71.88 100 GLN A C 1
ATOM 768 O O . GLN A 1 100 ? -25.307 16.744 47.462 1.00 71.88 100 GLN A O 1
ATOM 773 N N . HIS A 1 101 ? -25.696 14.886 48.659 1.00 77.88 101 HIS A N 1
ATOM 774 C CA . HIS A 1 101 ? -24.358 14.304 48.500 1.00 77.88 101 HIS A CA 1
ATOM 775 C C . HIS A 1 101 ? -24.221 13.369 47.288 1.00 77.88 101 HIS A C 1
ATOM 777 O O . HIS A 1 101 ? -23.115 13.028 46.879 1.00 77.88 101 HIS A O 1
ATOM 783 N N . LYS A 1 102 ? -25.325 12.978 46.642 1.00 77.81 102 LYS A N 1
ATOM 784 C CA . LYS A 1 102 ? -25.342 12.018 45.519 1.00 77.81 102 LYS A CA 1
ATOM 785 C C . LYS A 1 102 ? -24.517 12.412 44.286 1.00 77.81 102 LYS A C 1
ATOM 787 O O . LYS A 1 102 ? -24.180 11.547 43.476 1.00 77.81 102 LYS A O 1
ATOM 792 N N . ALA A 1 103 ? -24.269 13.704 44.087 1.00 77.56 103 ALA A N 1
ATOM 793 C CA . ALA A 1 103 ? -23.451 14.215 42.984 1.00 77.56 103 ALA A CA 1
ATOM 794 C C . ALA A 1 103 ? -21.974 14.411 43.367 1.00 77.56 103 ALA A C 1
ATOM 796 O O . ALA A 1 103 ? -21.183 14.823 42.521 1.00 77.56 103 ALA A O 1
ATOM 797 N N . LEU A 1 104 ? -21.621 14.135 44.623 1.00 81.19 104 LEU A N 1
ATOM 798 C CA . LEU A 1 104 ? -20.286 14.297 45.172 1.00 81.19 104 LEU A CA 1
ATOM 799 C C . LEU A 1 104 ? -19.608 12.936 45.323 1.00 81.19 104 LEU A C 1
ATOM 801 O O . LEU A 1 104 ? -20.260 11.899 45.444 1.00 81.19 104 LEU A O 1
ATOM 805 N N . THR A 1 105 ? -18.280 12.949 45.322 1.00 85.88 105 THR A N 1
ATOM 806 C CA . THR A 1 105 ? -17.472 11.752 45.566 1.00 85.88 105 THR A CA 1
ATOM 807 C C . THR A 1 105 ? -17.071 11.721 47.040 1.00 85.88 105 THR A C 1
ATOM 809 O O . THR A 1 105 ? -16.297 12.593 47.442 1.00 85.88 105 THR A O 1
ATOM 812 N N . PRO A 1 106 ? -17.569 10.774 47.857 1.00 85.00 106 PRO A N 1
ATOM 813 C CA . PRO A 1 106 ? -17.117 10.636 49.234 1.00 85.00 106 PRO A CA 1
ATOM 814 C C . PRO A 1 106 ? -15.710 10.037 49.267 1.00 85.00 106 PRO A C 1
ATOM 816 O O . PRO A 1 106 ? -15.424 9.087 48.540 1.00 85.00 106 PRO A O 1
ATOM 819 N N . LYS A 1 107 ? -14.846 10.563 50.134 1.00 85.31 107 LYS A N 1
ATOM 820 C CA . LYS A 1 107 ? -13.567 9.943 50.483 1.00 85.31 107 LYS A CA 1
ATOM 821 C C . LYS A 1 107 ? -13.351 9.942 51.983 1.00 85.31 107 LYS A C 1
ATOM 823 O O . LYS A 1 107 ? -13.566 10.956 52.645 1.00 85.31 107 LYS A O 1
ATOM 828 N N . LEU A 1 108 ? -12.890 8.825 52.526 1.00 85.69 108 LEU A N 1
ATOM 829 C CA . LEU A 1 108 ? -12.574 8.710 53.939 1.00 85.69 108 LEU A CA 1
ATOM 830 C C . LEU A 1 108 ? -11.303 9.500 54.240 1.00 85.69 108 LEU A C 1
ATOM 832 O O . LEU A 1 108 ? -10.274 9.345 53.572 1.00 85.69 108 LEU A O 1
ATOM 836 N N . LYS A 1 109 ? -11.340 10.340 55.272 1.00 85.44 109 LYS A N 1
ATOM 837 C CA . LYS A 1 109 ? -10.154 11.094 55.652 1.00 85.44 109 LYS A CA 1
ATOM 838 C C . LYS A 1 109 ? -9.217 10.201 56.455 1.00 85.44 109 LYS A C 1
ATOM 840 O O . LYS A 1 109 ? -9.518 9.792 57.571 1.00 85.44 109 LYS A O 1
ATOM 845 N N . VAL A 1 110 ? -8.050 9.932 55.880 1.00 85.50 110 VAL A N 1
ATOM 846 C CA . VAL A 1 110 ? -6.924 9.291 56.564 1.00 85.50 110 VAL A CA 1
ATOM 847 C C . VAL A 1 110 ? -5.871 10.359 56.828 1.00 85.50 110 VAL A C 1
ATOM 849 O O . VAL A 1 110 ? -5.485 11.084 55.910 1.00 85.50 110 VAL A O 1
ATOM 852 N N . SER A 1 111 ? -5.388 10.457 58.064 1.00 85.12 111 SER A N 1
ATOM 853 C CA . SER A 1 111 ? -4.297 11.369 58.418 1.00 85.12 111 SER A CA 1
ATOM 854 C C . SER A 1 111 ? -3.201 10.650 59.194 1.00 85.12 111 SER A C 1
ATOM 856 O O . SER A 1 111 ? -3.383 9.544 59.703 1.00 85.12 111 SER A O 1
ATOM 858 N N . SER A 1 112 ? -2.024 11.265 59.222 1.00 86.81 112 SER A N 1
ATOM 859 C CA . SER A 1 112 ? -0.896 10.778 60.003 1.00 86.81 112 SER A CA 1
ATOM 860 C C . SER A 1 112 ? -1.027 11.231 61.453 1.00 86.81 112 SER A C 1
ATOM 862 O O . SER A 1 112 ? -1.337 12.390 61.704 1.00 86.81 112 SER A O 1
ATOM 864 N N . VAL A 1 113 ? -0.706 10.345 62.396 1.00 87.06 113 VAL A N 1
ATOM 865 C CA . VAL A 1 113 ? -0.636 10.672 63.836 1.00 87.06 113 VAL A CA 1
ATOM 866 C C . VAL A 1 113 ? 0.734 11.236 64.248 1.00 87.06 113 VAL A C 1
ATOM 868 O O . VAL A 1 113 ? 1.035 11.326 65.432 1.00 87.06 113 VAL A O 1
ATOM 871 N N . GLY A 1 114 ? 1.582 11.588 63.275 1.00 84.00 114 GLY A N 1
ATOM 872 C CA . GLY A 1 114 ? 2.942 12.080 63.499 1.00 84.00 114 GLY A CA 1
ATOM 873 C C . GLY A 1 114 ? 4.027 11.010 63.344 1.00 84.00 114 GLY A C 1
ATOM 874 O O . GLY A 1 114 ? 3.743 9.841 63.075 1.00 84.00 114 GLY A O 1
ATOM 875 N N . ASP A 1 115 ? 5.285 11.449 63.457 1.00 86.62 115 ASP A N 1
ATOM 876 C CA . ASP A 1 115 ? 6.471 10.584 63.497 1.00 86.62 115 ASP A CA 1
ATOM 877 C C . ASP A 1 115 ? 6.607 9.973 64.894 1.00 86.62 115 ASP A C 1
ATOM 879 O O . ASP A 1 115 ? 6.627 10.688 65.895 1.00 86.62 115 ASP A O 1
ATOM 883 N N . LEU A 1 116 ? 6.675 8.647 64.948 1.00 87.56 116 LEU A N 1
ATOM 884 C CA . LEU A 1 116 ? 6.713 7.871 66.180 1.00 87.56 116 LEU A CA 1
ATOM 885 C C . LEU A 1 116 ? 8.087 7.229 66.433 1.00 87.56 116 LEU A C 1
ATOM 887 O O . LEU A 1 116 ? 8.202 6.325 67.263 1.00 87.56 116 LEU A O 1
ATOM 891 N N . GLY A 1 117 ? 9.115 7.688 65.716 1.00 82.88 117 GLY A N 1
ATOM 892 C CA . GLY A 1 117 ? 10.505 7.269 65.856 1.00 82.88 117 GLY A CA 1
ATOM 893 C C . GLY A 1 117 ? 11.113 6.870 64.514 1.00 82.88 117 GLY A C 1
ATOM 894 O O . GLY A 1 117 ? 10.483 6.185 63.709 1.00 82.88 117 GLY A O 1
ATOM 895 N N . ASN A 1 118 ? 12.363 7.282 64.278 1.00 86.38 118 ASN A N 1
ATOM 896 C CA . ASN A 1 118 ? 13.136 6.994 63.062 1.00 86.38 118 ASN A CA 1
ATOM 897 C C . ASN A 1 118 ? 12.420 7.332 61.733 1.00 86.38 118 ASN A C 1
ATOM 899 O O . ASN A 1 118 ? 12.687 6.692 60.716 1.00 86.38 118 ASN A O 1
ATOM 903 N N . GLY A 1 119 ? 11.519 8.322 61.713 1.00 82.00 119 GLY A N 1
ATOM 904 C CA . GLY A 1 119 ? 10.779 8.708 60.508 1.00 82.00 119 GLY A CA 1
ATOM 905 C C . GLY A 1 119 ? 9.531 7.864 60.238 1.00 82.00 119 GLY A C 1
ATOM 906 O O . GLY A 1 119 ? 8.850 8.086 59.232 1.00 82.00 119 GLY A O 1
ATOM 907 N N . TYR A 1 120 ? 9.208 6.900 61.104 1.00 84.19 120 TYR A N 1
ATOM 908 C CA . TYR A 1 120 ? 8.063 6.013 60.929 1.00 84.19 120 TYR A CA 1
ATOM 909 C C . TYR A 1 120 ? 6.798 6.621 61.514 1.00 84.19 120 TYR A C 1
ATOM 911 O O . TYR A 1 120 ? 6.660 6.809 62.722 1.00 84.19 120 TYR A O 1
ATOM 919 N N . LYS A 1 121 ? 5.834 6.873 60.632 1.00 86.38 121 LYS A N 1
ATOM 920 C CA . LYS A 1 121 ? 4.556 7.484 60.984 1.00 86.38 121 LYS A CA 1
ATOM 921 C C . LYS A 1 121 ? 3.477 6.440 61.246 1.00 86.38 121 LYS A C 1
ATOM 923 O O . LYS A 1 121 ? 3.430 5.405 60.582 1.00 86.38 121 LYS A O 1
ATOM 928 N N . GLY A 1 122 ? 2.581 6.743 62.180 1.00 86.12 122 GLY A N 1
ATOM 929 C CA . GLY A 1 122 ? 1.289 6.062 62.288 1.00 86.12 122 GLY A CA 1
ATOM 930 C C . GLY A 1 122 ? 0.209 6.777 61.472 1.00 86.12 122 GLY A C 1
ATOM 931 O O . GLY A 1 122 ? 0.384 7.936 61.073 1.00 86.12 122 GLY A O 1
ATOM 932 N N . TYR A 1 123 ? -0.922 6.105 61.265 1.00 87.44 123 TYR A N 1
ATOM 933 C CA . TYR A 1 123 ? -2.082 6.657 60.561 1.00 87.44 123 TYR A CA 1
ATOM 934 C C . TYR A 1 123 ? -3.376 6.359 61.305 1.00 87.44 123 TYR A C 1
ATOM 936 O O . TYR A 1 123 ? -3.505 5.316 61.947 1.00 87.44 123 TYR A O 1
ATOM 944 N N . CYS A 1 124 ? -4.349 7.253 61.182 1.00 88.56 124 CYS A N 1
ATOM 945 C CA . CYS A 1 124 ? -5.674 7.061 61.742 1.00 88.56 124 CYS A CA 1
ATOM 946 C C . CYS A 1 124 ? -6.781 7.550 60.803 1.00 88.56 124 CYS A C 1
ATOM 948 O O . CYS A 1 124 ? -6.551 8.348 59.890 1.00 88.56 124 CYS A O 1
ATOM 950 N N . PHE A 1 125 ? -7.985 7.035 61.039 1.00 87.25 125 PHE A N 1
ATOM 951 C CA . PHE A 1 125 ? -9.228 7.504 60.435 1.00 87.25 125 PHE A CA 1
ATOM 952 C C . PHE A 1 125 ? -10.401 7.224 61.376 1.00 87.25 125 PHE A C 1
ATOM 954 O O . PHE A 1 125 ? -10.298 6.405 62.296 1.00 87.25 125 PHE A O 1
ATOM 961 N N . SER A 1 126 ? -11.519 7.905 61.149 1.00 85.31 126 SER A N 1
ATOM 962 C CA . SER A 1 126 ? -12.781 7.637 61.834 1.00 85.31 126 SER A CA 1
ATOM 963 C C . SER A 1 126 ? -13.877 7.348 60.823 1.00 85.31 126 SER A C 1
ATOM 965 O O . SER A 1 126 ? -13.834 7.865 59.715 1.00 85.31 126 SER A O 1
ATOM 967 N N . TYR A 1 127 ? -14.851 6.526 61.193 1.00 82.31 127 TYR A N 1
ATOM 968 C CA . TYR A 1 127 ? -16.055 6.301 60.397 1.00 82.31 127 TYR A CA 1
ATOM 969 C C . TYR A 1 127 ? -17.194 5.860 61.311 1.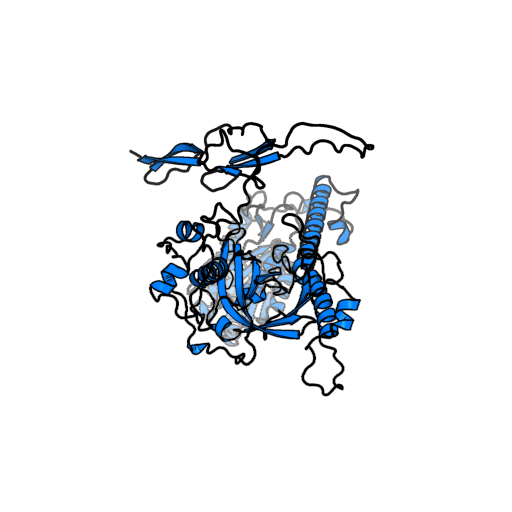00 82.31 127 TYR A C 1
ATOM 971 O O . TYR A 1 127 ? -16.980 5.001 62.167 1.00 82.31 127 TYR A O 1
ATOM 979 N N . ALA A 1 128 ? -18.386 6.441 61.149 1.00 74.56 128 ALA A N 1
ATOM 980 C CA . ALA A 1 128 ? -19.579 6.088 61.929 1.00 74.56 128 ALA A CA 1
ATOM 981 C C . ALA A 1 128 ? -19.331 6.042 63.458 1.00 74.56 128 ALA A C 1
ATOM 983 O O . ALA A 1 128 ? -19.729 5.106 64.151 1.00 74.56 128 ALA A O 1
ATOM 984 N N . GLY A 1 129 ? -18.600 7.032 63.986 1.00 77.38 129 GLY A N 1
ATOM 985 C CA . GLY A 1 129 ? -18.259 7.131 65.413 1.00 77.38 129 GLY A CA 1
ATOM 986 C C . GLY A 1 129 ? -17.161 6.177 65.902 1.00 77.38 129 GLY A C 1
ATOM 987 O O . GLY A 1 129 ? -16.736 6.284 67.050 1.00 77.38 129 GLY A O 1
ATOM 988 N N . LYS A 1 130 ? -16.654 5.282 65.047 1.00 85.00 130 LYS A N 1
ATOM 989 C CA . LYS A 1 130 ? -15.535 4.381 65.349 1.00 85.00 130 LYS A CA 1
ATOM 990 C C . LYS A 1 130 ? -14.206 5.014 64.956 1.00 85.00 130 LYS A C 1
ATOM 992 O O . LYS A 1 130 ? -14.115 5.673 63.921 1.00 85.00 130 LYS A O 1
ATOM 997 N N . ARG A 1 131 ? -13.160 4.788 65.753 1.00 88.56 131 ARG A N 1
ATOM 998 C CA . ARG A 1 131 ? -11.808 5.320 65.525 1.00 88.56 131 ARG A CA 1
ATOM 999 C C . ARG A 1 131 ? -10.822 4.192 65.281 1.00 88.56 131 ARG A C 1
ATOM 1001 O O . ARG A 1 131 ? -10.748 3.259 66.072 1.00 88.56 131 ARG A O 1
ATOM 1008 N N . PHE A 1 132 ? -10.036 4.295 64.220 1.00 88.56 132 PHE A N 1
ATOM 1009 C CA . PHE A 1 132 ? -9.036 3.302 63.843 1.00 88.56 132 PHE A CA 1
ATOM 1010 C C . PHE A 1 132 ? -7.658 3.944 63.855 1.00 88.56 132 PHE A C 1
ATOM 1012 O O . PHE A 1 132 ? -7.461 5.003 63.261 1.00 88.56 132 PHE A O 1
ATOM 1019 N N . VAL A 1 133 ? -6.702 3.296 64.514 1.00 90.25 133 VAL A N 1
ATOM 1020 C CA . VAL A 1 133 ? -5.316 3.763 64.608 1.00 90.25 133 VAL A CA 1
ATOM 1021 C C . VAL A 1 133 ? -4.388 2.614 64.246 1.00 90.25 133 VAL A C 1
ATOM 1023 O O . VAL A 1 133 ? -4.456 1.547 64.847 1.00 90.25 133 VAL A O 1
ATOM 1026 N N . ALA A 1 134 ? -3.518 2.827 63.264 1.00 88.56 134 ALA A N 1
ATOM 1027 C CA . ALA A 1 134 ? -2.510 1.872 62.828 1.00 88.56 134 ALA A CA 1
ATOM 1028 C C . ALA A 1 134 ? -1.109 2.420 63.111 1.00 88.56 134 ALA A C 1
ATOM 1030 O O . ALA A 1 134 ? -0.737 3.491 62.625 1.00 88.56 134 ALA A O 1
ATOM 1031 N N . LEU A 1 135 ? -0.328 1.669 63.886 1.00 88.88 135 LEU A N 1
ATOM 1032 C CA . LEU A 1 135 ? 1.017 2.039 64.315 1.00 88.88 135 LEU A CA 1
ATOM 1033 C C . LEU A 1 135 ? 2.088 1.187 63.611 1.00 88.88 135 LEU A C 1
ATOM 1035 O O . LEU A 1 135 ? 1.838 0.021 63.268 1.00 88.88 135 LEU A O 1
ATOM 1039 N N . PRO A 1 136 ? 3.290 1.747 63.385 1.00 87.06 136 PRO A N 1
ATOM 1040 C CA . PRO A 1 136 ? 4.409 1.016 62.800 1.00 87.06 136 PRO A CA 1
ATOM 1041 C C . PRO A 1 136 ? 4.919 -0.118 63.695 1.00 87.06 136 PRO A C 1
ATOM 1043 O O . PRO A 1 136 ? 4.547 -0.247 64.860 1.00 87.06 136 PRO A O 1
ATOM 1046 N N . CYS A 1 137 ? 5.764 -0.979 63.130 1.00 85.19 137 CYS A N 1
ATOM 1047 C CA . CYS A 1 137 ? 6.513 -1.967 63.904 1.00 85.19 137 CYS A CA 1
ATOM 1048 C C . CYS A 1 137 ? 7.462 -1.266 64.884 1.00 85.19 137 CYS A C 1
ATOM 1050 O O . CYS A 1 137 ? 8.318 -0.488 64.464 1.00 85.19 137 CYS A O 1
ATOM 1052 N N . ALA A 1 138 ? 7.344 -1.580 66.178 1.00 83.31 138 ALA A N 1
ATOM 1053 C CA . ALA A 1 138 ? 8.186 -0.986 67.224 1.00 83.31 138 ALA A CA 1
ATOM 1054 C C . ALA A 1 138 ? 9.688 -1.230 66.989 1.00 83.31 138 ALA A C 1
ATOM 1056 O O . ALA A 1 138 ? 10.524 -0.372 67.265 1.00 83.31 138 ALA A O 1
ATOM 1057 N N . SER A 1 139 ? 10.034 -2.373 66.391 1.00 81.00 139 SER A N 1
ATOM 1058 C CA . SER A 1 139 ? 11.402 -2.707 65.984 1.00 81.00 139 SER A CA 1
ATOM 1059 C C . SER A 1 139 ? 11.989 -1.759 64.927 1.00 81.00 139 SER A C 1
ATOM 1061 O O . SER A 1 139 ? 13.208 -1.636 64.843 1.00 81.00 139 SER A O 1
ATOM 1063 N N . LEU A 1 140 ? 11.156 -1.059 64.147 1.00 81.88 140 LEU A N 1
ATOM 1064 C CA . LEU A 1 140 ? 11.597 -0.094 63.132 1.00 81.88 140 LEU A CA 1
ATOM 1065 C C . LEU A 1 140 ? 11.754 1.319 63.704 1.00 81.88 140 LEU A C 1
ATOM 1067 O O . LEU A 1 140 ? 12.661 2.055 63.309 1.00 81.88 140 LEU A O 1
ATOM 1071 N N . THR A 1 141 ? 10.896 1.696 64.651 1.00 82.06 141 THR A N 1
ATOM 1072 C CA . THR A 1 141 ? 10.883 3.055 65.208 1.00 82.06 141 THR A CA 1
ATOM 1073 C C . THR A 1 141 ? 12.014 3.309 66.199 1.00 82.06 141 THR A C 1
ATOM 1075 O O . THR A 1 141 ? 12.349 4.460 66.462 1.00 82.06 141 THR A O 1
ATOM 1078 N N . GLY A 1 142 ? 12.624 2.246 66.739 1.00 81.62 142 GLY A N 1
ATOM 1079 C CA . GLY A 1 142 ? 13.607 2.350 67.822 1.00 81.62 142 GLY A CA 1
ATOM 1080 C C . GLY A 1 142 ? 12.980 2.737 69.167 1.00 81.62 142 GLY A C 1
ATOM 1081 O O . GLY A 1 142 ? 13.699 3.028 70.122 1.00 81.62 142 GLY A O 1
ATOM 1082 N N . THR A 1 143 ? 11.649 2.723 69.250 1.00 83.38 143 THR A N 1
ATOM 1083 C CA . THR A 1 143 ? 10.867 3.137 70.414 1.00 83.38 143 THR A CA 1
ATOM 1084 C C . THR A 1 143 ? 10.207 1.916 71.042 1.00 83.38 143 THR A C 1
ATOM 1086 O O . THR A 1 143 ? 9.665 1.057 70.346 1.00 83.38 143 THR A O 1
ATOM 1089 N N . ALA A 1 144 ? 10.229 1.829 72.374 1.00 85.00 144 ALA A N 1
ATOM 1090 C CA . ALA A 1 144 ? 9.535 0.759 73.083 1.00 85.00 144 ALA A CA 1
ATOM 1091 C C . ALA A 1 144 ? 8.034 0.772 72.746 1.00 85.00 144 ALA A C 1
ATOM 1093 O O . ALA A 1 144 ? 7.423 1.838 72.664 1.00 85.00 144 ALA A O 1
ATOM 1094 N N . LEU A 1 145 ? 7.425 -0.410 72.601 1.00 85.50 145 LEU A N 1
ATOM 1095 C CA . LEU A 1 145 ? 6.039 -0.550 72.137 1.00 85.50 145 LEU A CA 1
ATOM 1096 C C . LEU A 1 145 ? 5.029 0.248 72.982 1.00 85.50 145 LEU A C 1
ATOM 1098 O O . LEU A 1 145 ? 4.072 0.789 72.438 1.00 85.50 145 LEU A O 1
ATOM 1102 N N . LYS A 1 146 ? 5.265 0.389 74.291 1.00 86.38 146 LYS A N 1
ATOM 1103 C CA . LYS A 1 146 ? 4.429 1.228 75.161 1.00 86.38 146 LYS A CA 1
ATOM 1104 C C . LYS A 1 146 ? 4.463 2.708 74.772 1.00 86.38 146 LYS A C 1
ATOM 1106 O O . LYS A 1 146 ? 3.412 3.315 74.626 1.00 86.38 146 LYS A O 1
ATOM 1111 N N . GLU A 1 147 ? 5.648 3.272 74.545 1.00 86.81 147 GLU A N 1
ATOM 1112 C CA . GLU A 1 147 ? 5.813 4.691 74.205 1.00 86.81 147 GLU A CA 1
ATOM 1113 C C . GLU A 1 147 ? 5.284 4.960 72.795 1.00 86.81 147 GLU A C 1
ATOM 1115 O O . GLU A 1 147 ? 4.669 5.993 72.541 1.00 86.81 147 GLU A O 1
ATOM 1120 N N . LEU A 1 148 ? 5.435 3.976 71.904 1.00 88.25 148 LEU A N 1
ATOM 1121 C CA . LEU A 1 148 ? 4.839 3.992 70.576 1.00 88.25 148 LEU A CA 1
ATOM 1122 C C . LEU A 1 148 ? 3.303 4.066 70.638 1.00 88.25 148 LEU A C 1
ATOM 1124 O O . LEU A 1 148 ? 2.700 4.859 69.919 1.00 88.25 148 LEU A O 1
ATOM 1128 N N . ILE A 1 149 ? 2.671 3.268 71.505 1.00 89.56 149 ILE A N 1
ATOM 1129 C CA . ILE A 1 149 ? 1.215 3.279 71.709 1.00 89.56 149 ILE A CA 1
ATOM 1130 C C . ILE A 1 149 ? 0.749 4.621 72.276 1.00 89.56 149 ILE A C 1
ATOM 1132 O O . ILE A 1 149 ? -0.197 5.199 71.746 1.00 89.56 149 ILE A O 1
ATOM 1136 N N . ARG A 1 150 ? 1.433 5.148 73.297 1.00 87.56 150 ARG A N 1
ATOM 1137 C CA . ARG A 1 150 ? 1.079 6.436 73.912 1.00 87.56 150 ARG A CA 1
ATOM 1138 C C . ARG A 1 150 ? 1.207 7.596 72.931 1.00 87.56 150 ARG A C 1
ATOM 1140 O O . ARG A 1 150 ? 0.264 8.366 72.769 1.00 87.56 150 ARG A O 1
ATOM 1147 N N . GLY A 1 151 ? 2.334 7.680 72.221 1.00 88.00 151 GLY A N 1
ATOM 1148 C CA . GLY A 1 151 ? 2.550 8.692 71.186 1.00 88.00 151 GLY A CA 1
ATOM 1149 C C . GLY A 1 151 ? 1.530 8.585 70.051 1.00 88.00 151 GLY A C 1
ATOM 1150 O O . GLY A 1 151 ? 0.969 9.590 69.621 1.00 88.00 151 GLY A O 1
ATOM 1151 N N . GLY A 1 152 ? 1.221 7.358 69.623 1.00 90.06 152 GLY A N 1
ATOM 1152 C CA . GLY A 1 152 ? 0.214 7.094 68.599 1.00 90.06 152 GLY A CA 1
ATOM 1153 C C . GLY A 1 152 ? -1.198 7.520 69.007 1.00 90.06 152 GLY A C 1
ATOM 1154 O O . GLY A 1 152 ? -1.912 8.103 68.197 1.00 90.06 152 GLY A O 1
ATOM 1155 N N . ILE A 1 153 ? -1.599 7.267 70.256 1.00 89.38 153 ILE A N 1
ATOM 1156 C CA . ILE A 1 153 ? -2.908 7.677 70.788 1.00 89.38 153 ILE A CA 1
ATOM 1157 C C . ILE A 1 153 ? -2.982 9.190 70.965 1.00 89.38 153 ILE A C 1
ATOM 1159 O O . ILE A 1 153 ? -3.994 9.784 70.601 1.00 89.38 153 ILE A O 1
ATOM 1163 N N . ALA A 1 154 ? -1.925 9.816 71.486 1.00 87.00 154 ALA A N 1
ATOM 1164 C CA . ALA A 1 154 ? -1.862 11.266 71.629 1.00 87.00 154 ALA A CA 1
ATOM 1165 C C . ALA A 1 154 ? -2.039 11.957 70.268 1.00 87.00 154 ALA A C 1
ATOM 1167 O O . ALA A 1 154 ? -2.964 12.750 70.100 1.00 87.00 154 ALA A O 1
ATOM 1168 N N . GLY A 1 155 ? -1.246 11.562 69.265 1.00 87.88 155 GLY A N 1
ATOM 1169 C CA . GLY A 1 155 ? -1.366 12.110 67.913 1.00 87.88 155 GLY A CA 1
ATOM 1170 C C . GLY A 1 155 ? -2.710 11.793 67.250 1.00 87.88 155 GLY A C 1
ATOM 1171 O O . GLY A 1 155 ? -3.272 12.632 66.551 1.00 87.88 155 GLY A O 1
ATOM 1172 N N . ALA A 1 156 ? -3.277 10.607 67.495 1.00 89.38 156 ALA A N 1
ATOM 1173 C CA . ALA A 1 156 ? -4.605 10.270 66.991 1.00 89.38 156 ALA A CA 1
ATOM 1174 C C . ALA A 1 156 ? -5.699 11.144 67.618 1.00 89.38 156 ALA A C 1
ATOM 1176 O O . ALA A 1 156 ? -6.610 11.560 66.911 1.00 89.38 156 ALA A O 1
ATOM 1177 N N . ASN A 1 157 ? -5.620 11.442 68.916 1.00 87.56 157 ASN A N 1
ATOM 1178 C CA . ASN A 1 157 ? -6.590 12.299 69.595 1.00 87.56 157 ASN A CA 1
ATOM 1179 C C . ASN A 1 157 ? -6.584 13.726 69.038 1.00 87.56 157 ASN A C 1
ATOM 1181 O O . ASN A 1 157 ? -7.666 14.277 68.835 1.00 87.56 157 ASN A O 1
ATOM 1185 N N . ASP A 1 158 ? -5.410 14.281 68.731 1.00 85.25 158 ASP A N 1
ATOM 1186 C CA . ASP A 1 158 ? -5.291 15.599 68.095 1.00 85.25 158 ASP A CA 1
ATOM 1187 C C . ASP A 1 158 ? -5.959 15.606 66.711 1.00 85.25 158 ASP A C 1
ATOM 1189 O O . ASP A 1 158 ? -6.803 16.456 66.419 1.00 85.25 158 ASP A O 1
ATOM 1193 N N . VAL A 1 159 ? -5.667 14.591 65.889 1.00 86.12 159 VAL A N 1
ATOM 1194 C CA . VAL A 1 159 ? -6.289 14.427 64.567 1.00 86.12 159 VAL A CA 1
ATOM 1195 C C . VAL A 1 159 ? -7.802 14.237 64.679 1.00 86.12 159 VAL A C 1
ATOM 1197 O O . VAL A 1 159 ? -8.557 14.840 63.921 1.00 86.12 159 VAL A O 1
ATOM 1200 N N . PHE A 1 160 ? -8.280 13.418 65.617 1.00 87.00 160 PHE A N 1
ATOM 1201 C CA . PHE A 1 160 ? -9.712 13.178 65.792 1.00 87.00 160 PHE A CA 1
ATOM 1202 C C . PHE A 1 160 ? -10.455 14.400 66.328 1.00 87.00 160 PHE A C 1
ATOM 1204 O O . PHE A 1 160 ? -11.626 14.577 65.996 1.00 87.00 160 PHE A O 1
ATOM 1211 N N . ALA A 1 161 ? -9.804 15.247 67.126 1.00 83.88 161 ALA A N 1
ATOM 1212 C CA . ALA A 1 161 ? -10.374 16.518 67.554 1.00 83.88 161 ALA A CA 1
ATOM 1213 C C . ALA A 1 161 ? -10.555 17.476 66.365 1.00 83.88 161 ALA A C 1
ATOM 1215 O O . ALA A 1 161 ? -11.605 18.108 66.249 1.00 83.88 161 ALA A O 1
ATOM 1216 N N . GLU A 1 162 ? -9.580 17.531 65.452 1.00 81.00 162 GLU A N 1
ATOM 1217 C CA . GLU A 1 162 ? -9.685 18.297 64.203 1.00 81.00 162 GLU A CA 1
ATOM 1218 C C . GLU A 1 162 ? -10.756 17.709 63.268 1.00 81.00 162 GLU A C 1
ATOM 1220 O O . GLU A 1 162 ? -11.601 18.430 62.730 1.00 81.00 162 GLU A O 1
ATOM 1225 N N . PHE A 1 163 ? -10.777 16.383 63.109 1.00 83.81 163 PHE A N 1
ATOM 1226 C CA . PHE A 1 163 ? -11.745 15.696 62.255 1.00 83.81 163 PHE A CA 1
ATOM 1227 C C . PHE A 1 163 ? -13.170 15.864 62.763 1.00 83.81 163 PHE A C 1
ATOM 1229 O O . PHE A 1 163 ? -14.048 16.126 61.957 1.00 83.81 163 PHE A O 1
ATOM 1236 N N . ALA A 1 164 ? -13.416 15.809 64.071 1.00 76.75 164 ALA A N 1
ATOM 1237 C CA . ALA A 1 164 ? -14.757 16.020 64.614 1.00 76.75 164 ALA A CA 1
ATOM 1238 C C . ALA A 1 164 ? -15.352 17.392 64.237 1.00 76.75 164 ALA A C 1
ATOM 1240 O O . ALA A 1 164 ? -16.570 17.529 64.185 1.00 76.75 164 ALA A O 1
ATOM 1241 N N . GLN A 1 165 ? -14.509 18.396 63.960 1.00 74.12 165 GLN A N 1
ATOM 1242 C CA . GLN A 1 165 ? -14.953 19.720 63.517 1.00 74.12 165 GLN A CA 1
ATOM 1243 C C . GLN A 1 165 ? -15.126 19.817 61.997 1.00 74.12 165 GLN A C 1
ATOM 1245 O O . GLN A 1 165 ? -16.036 20.499 61.534 1.00 74.12 165 GLN A O 1
ATOM 1250 N N . LYS A 1 166 ? -14.248 19.174 61.216 1.00 79.50 166 LYS A N 1
ATOM 1251 C CA . LYS A 1 166 ? -14.187 19.347 59.751 1.00 79.50 166 LYS A CA 1
ATOM 1252 C C . LYS A 1 166 ? -14.828 18.207 58.945 1.00 79.50 166 LYS A C 1
ATOM 1254 O O . LYS A 1 166 ? -15.310 18.434 57.836 1.00 79.50 166 LYS A O 1
ATOM 1259 N N . TYR A 1 167 ? -14.823 17.003 59.506 1.00 83.50 167 TYR A N 1
ATOM 1260 C CA . TYR A 1 167 ? -15.320 15.748 58.938 1.00 83.50 167 TYR A CA 1
ATOM 1261 C C . TYR A 1 167 ? -16.030 14.945 60.048 1.00 83.50 167 TYR A C 1
ATOM 1263 O O . TYR A 1 167 ? -15.491 13.941 60.524 1.00 83.50 167 TYR A O 1
ATOM 1271 N N . PRO A 1 168 ? -17.212 15.382 60.518 1.00 71.56 168 PRO A N 1
ATOM 1272 C CA . PRO A 1 168 ? -17.895 14.767 61.662 1.00 71.56 168 PRO A CA 1
ATOM 1273 C C . PRO A 1 168 ? -18.155 13.261 61.477 1.00 71.56 168 PRO A C 1
ATOM 1275 O O . PRO A 1 168 ? -18.066 12.500 62.440 1.00 71.56 168 PRO A O 1
ATOM 1278 N N . ASP A 1 169 ? -18.357 12.815 60.234 1.00 74.81 169 ASP A N 1
ATOM 1279 C CA . ASP A 1 169 ? -18.547 11.401 59.878 1.00 74.81 169 ASP A CA 1
ATOM 1280 C C . ASP A 1 169 ? -17.249 10.704 59.415 1.00 74.81 169 ASP A C 1
ATOM 1282 O O . ASP A 1 169 ? -17.252 9.528 59.047 1.00 74.81 169 ASP A O 1
ATOM 1286 N N . GLY A 1 170 ? -16.121 11.423 59.447 1.00 78.94 170 GLY A N 1
ATOM 1287 C CA . GLY A 1 170 ? -14.811 10.985 58.959 1.00 78.94 170 GLY A CA 1
ATOM 1288 C C . GLY A 1 170 ? -14.666 10.974 57.436 1.00 78.94 170 GLY A C 1
ATOM 1289 O O . GLY A 1 170 ? -13.685 10.446 56.912 1.00 78.94 170 GLY A O 1
ATOM 1290 N N . VAL A 1 171 ? -15.627 11.564 56.724 1.00 82.12 171 VAL A N 1
ATOM 1291 C CA . VAL A 1 171 ? -15.716 11.593 55.260 1.00 82.12 171 VAL A CA 1
ATOM 1292 C C . VAL A 1 171 ? -15.592 13.036 54.769 1.00 82.12 171 VAL A C 1
ATOM 1294 O O . VAL A 1 171 ? -16.164 13.952 55.353 1.00 82.12 171 VAL A O 1
ATOM 1297 N N . ALA A 1 172 ? -14.839 13.231 53.692 1.00 85.69 172 ALA A N 1
ATOM 1298 C CA . ALA A 1 172 ? -14.782 14.467 52.926 1.00 85.69 172 ALA A CA 1
ATOM 1299 C C . ALA A 1 172 ? -15.443 14.246 51.562 1.00 85.69 172 ALA A C 1
ATOM 1301 O O . ALA A 1 172 ? -15.242 13.202 50.940 1.00 85.69 172 ALA A O 1
ATOM 1302 N N . PHE A 1 173 ? -16.197 15.224 51.076 1.00 85.25 173 PHE A N 1
ATOM 1303 C CA . PHE A 1 173 ? -16.844 15.139 49.771 1.00 85.25 173 PHE A CA 1
ATOM 1304 C C . PHE A 1 173 ? -16.137 16.003 48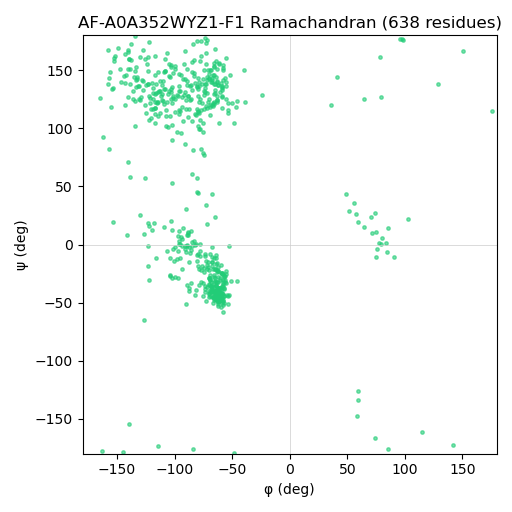.733 1.00 85.25 173 PHE A C 1
ATOM 1306 O O . PHE A 1 173 ? -15.631 17.081 49.033 1.00 85.25 173 PHE A O 1
ATOM 1313 N N . TYR A 1 174 ? -16.112 15.520 47.493 1.00 84.25 174 TYR A N 1
ATOM 1314 C CA . TYR A 1 174 ? -15.455 16.194 46.376 1.00 84.25 174 TYR A CA 1
ATOM 1315 C C . TYR A 1 174 ? -16.438 16.455 45.238 1.00 84.25 174 TYR A C 1
ATOM 1317 O O . TYR A 1 174 ? -17.252 15.588 44.903 1.00 84.25 174 TYR A O 1
ATOM 1325 N N . ASP A 1 175 ? -16.355 17.641 44.637 1.00 84.56 175 ASP A N 1
ATOM 1326 C CA . ASP A 1 175 ? -17.118 17.989 43.439 1.00 84.56 175 ASP A CA 1
ATOM 1327 C C . ASP A 1 175 ? -16.593 17.261 42.183 1.00 84.56 175 ASP A C 1
ATOM 1329 O O . ASP A 1 175 ? -15.588 16.546 42.209 1.00 84.56 175 ASP A O 1
ATOM 1333 N N . ALA A 1 176 ? -17.278 17.440 41.050 1.00 78.00 176 ALA A N 1
ATOM 1334 C CA . ALA A 1 176 ? -16.896 16.816 39.779 1.00 78.00 176 ALA A CA 1
ATOM 1335 C C . ALA A 1 176 ? -15.532 17.289 39.231 1.00 78.00 176 ALA A C 1
ATOM 1337 O O . ALA A 1 176 ? -14.965 16.626 38.365 1.00 78.00 176 ALA A O 1
ATOM 1338 N N . SER A 1 177 ? -15.012 18.412 39.731 1.00 79.62 177 SER A N 1
ATOM 1339 C CA . SER A 1 177 ? -13.703 18.970 39.379 1.00 79.62 177 SER A CA 1
ATOM 1340 C C . SER A 1 177 ? -12.592 18.472 40.311 1.00 79.62 177 SER A C 1
ATOM 1342 O O . SER A 1 177 ? -11.424 18.786 40.092 1.00 79.62 177 SER A O 1
ATOM 1344 N N . GLY A 1 178 ? -12.937 17.688 41.338 1.00 80.88 178 GLY A N 1
ATOM 1345 C CA . GLY A 1 178 ? -12.001 17.143 42.315 1.00 80.88 178 GLY A CA 1
ATOM 1346 C C . GLY A 1 178 ? -11.682 18.078 43.483 1.00 80.88 178 GLY A C 1
ATOM 1347 O O . GLY A 1 178 ? -10.731 17.800 44.214 1.00 80.88 178 GLY A O 1
ATOM 1348 N N . ASN A 1 179 ? -12.451 19.151 43.696 1.00 84.50 179 ASN A N 1
ATOM 1349 C CA . ASN A 1 179 ? -12.267 20.056 44.834 1.00 84.50 179 ASN A CA 1
ATOM 1350 C C . ASN A 1 179 ? -13.077 19.584 46.048 1.00 84.50 179 ASN A C 1
ATOM 1352 O O . ASN A 1 179 ? -14.235 19.194 45.904 1.00 84.50 179 ASN A O 1
ATOM 1356 N N . GLU A 1 180 ? -12.476 19.636 47.243 1.00 83.19 180 GLU A N 1
ATOM 1357 C CA . GLU A 1 180 ? -13.170 19.336 48.505 1.00 83.19 180 GLU A CA 1
ATOM 1358 C C . GLU A 1 180 ? -14.256 20.392 48.757 1.00 83.19 180 GLU A C 1
ATOM 1360 O O . GLU A 1 180 ? -13.987 21.594 48.686 1.00 83.19 180 GLU A O 1
ATOM 1365 N N . VAL A 1 181 ? -15.481 19.953 49.038 1.00 80.06 181 VAL A N 1
ATOM 1366 C CA . VAL A 1 181 ? -16.588 20.856 49.371 1.00 80.06 181 VAL A CA 1
ATOM 1367 C C . VAL A 1 181 ? -16.467 21.355 50.818 1.00 80.06 181 VAL A C 1
ATOM 1369 O O . VAL A 1 181 ? -15.731 20.801 51.635 1.00 80.06 181 VAL A O 1
ATOM 1372 N N . GLY A 1 182 ? -17.170 22.443 51.146 1.00 75.25 182 GLY A N 1
ATOM 1373 C CA . GLY A 1 182 ? -17.109 23.056 52.477 1.00 75.25 182 GLY A CA 1
ATOM 1374 C C . GLY A 1 182 ? -17.583 22.126 53.604 1.00 75.25 182 GLY A C 1
ATOM 1375 O O . GLY A 1 182 ? -18.385 21.227 53.376 1.00 75.25 182 GLY A O 1
ATOM 1376 N N . ALA A 1 183 ? -17.126 22.382 54.837 1.00 67.19 183 ALA A N 1
ATOM 1377 C CA . ALA A 1 183 ? -17.387 21.534 56.011 1.00 67.19 183 ALA A CA 1
ATOM 1378 C C . ALA A 1 183 ? -18.883 21.292 56.310 1.00 67.19 183 ALA A C 1
ATOM 1380 O O . ALA A 1 183 ? -19.232 20.245 56.843 1.00 67.19 183 ALA A O 1
ATOM 1381 N N . GLU A 1 184 ? -19.769 22.217 55.924 1.00 65.81 184 GLU A N 1
ATOM 1382 C CA . GLU A 1 184 ? -21.228 22.061 56.059 1.00 65.81 184 GLU A CA 1
ATOM 1383 C C . GLU A 1 184 ? -21.795 20.916 55.201 1.00 65.81 184 GLU A C 1
ATOM 1385 O O . GLU A 1 184 ? -22.783 20.299 55.580 1.00 65.81 184 GLU A O 1
ATOM 1390 N N . LEU A 1 185 ? -21.146 20.601 54.074 1.00 68.00 185 LEU A N 1
ATOM 1391 C CA . LEU A 1 185 ? -21.486 19.502 53.160 1.00 68.00 185 LEU A CA 1
ATOM 1392 C C . LEU A 1 185 ? -20.658 18.232 53.439 1.00 68.00 185 LEU A C 1
ATOM 1394 O O . LEU A 1 185 ? -20.627 17.322 52.618 1.00 68.00 185 LEU A O 1
ATOM 1398 N N . ASN A 1 186 ? -19.946 18.179 54.570 1.00 72.06 186 ASN A N 1
ATOM 1399 C CA . ASN A 1 186 ? -19.218 16.989 55.025 1.00 72.06 186 ASN A CA 1
ATOM 1400 C C . ASN A 1 186 ? -19.954 16.225 56.137 1.00 72.06 186 ASN A C 1
ATOM 1402 O O . ASN A 1 186 ? -19.364 15.347 56.768 1.00 72.06 186 ASN A O 1
ATOM 1406 N N . HIS A 1 187 ? -21.230 16.546 56.374 1.00 70.44 187 HIS A N 1
ATOM 1407 C CA . HIS A 1 187 ? -22.085 15.857 57.335 1.00 70.44 187 HIS A CA 1
ATOM 1408 C C . HIS A 1 187 ? -23.267 15.177 56.639 1.00 70.44 187 HIS A C 1
ATOM 1410 O O . HIS A 1 187 ? -23.990 15.815 55.874 1.00 70.44 187 HIS A O 1
ATOM 1416 N N . ILE A 1 188 ? -23.481 13.894 56.930 1.00 66.25 188 ILE A N 1
ATOM 1417 C CA . ILE A 1 188 ? -24.608 13.117 56.404 1.00 66.25 188 ILE A CA 1
ATOM 1418 C C . ILE A 1 188 ? -25.698 13.047 57.480 1.00 66.25 188 ILE A C 1
ATOM 1420 O O . ILE A 1 188 ? -25.496 12.413 58.515 1.00 66.25 188 ILE A O 1
ATOM 1424 N N . ASP A 1 189 ? -26.864 13.657 57.238 1.00 60.22 189 ASP A N 1
ATOM 1425 C CA . ASP A 1 189 ? -27.990 13.609 58.184 1.00 60.22 189 ASP A CA 1
ATOM 1426 C C . ASP A 1 189 ? -28.631 12.199 58.203 1.00 60.22 189 ASP A C 1
ATOM 1428 O O . ASP A 1 189 ? -29.180 11.754 57.182 1.00 60.22 189 ASP A O 1
ATOM 1432 N N . PRO A 1 190 ? -28.613 11.478 59.343 1.00 51.28 190 PRO A N 1
ATOM 1433 C CA . PRO A 1 190 ? -29.173 10.133 59.440 1.00 51.28 190 PRO A CA 1
ATOM 1434 C C . PRO A 1 190 ? -30.680 10.061 59.142 1.00 51.28 190 PRO A C 1
ATOM 1436 O O . PRO A 1 190 ? -31.138 9.042 58.617 1.00 51.28 190 PRO A O 1
ATOM 1439 N N . GLU A 1 191 ? -31.465 11.111 59.421 1.00 47.56 191 GLU A N 1
ATOM 1440 C CA . GLU A 1 191 ? -32.927 11.105 59.217 1.00 47.56 191 GLU A CA 1
ATOM 1441 C C . GLU A 1 191 ? -33.330 11.216 57.733 1.00 47.56 191 GLU A C 1
ATOM 1443 O O . GLU A 1 191 ? -34.413 10.774 57.339 1.00 47.56 191 GLU A O 1
ATOM 1448 N N . SER A 1 192 ? -32.425 11.701 56.877 1.00 47.41 192 SER A N 1
ATOM 1449 C CA . SER A 1 192 ? -32.605 11.819 55.419 1.00 47.41 192 SER A CA 1
ATOM 1450 C C . SER A 1 192 ? -32.564 10.463 54.683 1.00 47.41 192 SER A C 1
ATOM 1452 O O . SER A 1 192 ? -33.003 10.334 53.537 1.00 47.41 192 SER A O 1
ATOM 1454 N N . THR A 1 193 ? -32.093 9.399 55.346 1.00 43.97 193 THR A N 1
ATOM 1455 C CA . THR A 1 193 ? -31.878 8.073 54.733 1.00 43.97 193 THR A CA 1
ATOM 1456 C C . THR A 1 193 ? -33.118 7.165 54.696 1.00 43.97 193 THR A C 1
ATOM 1458 O O . THR A 1 193 ? -33.076 6.074 54.119 1.00 43.97 193 THR A O 1
ATOM 1461 N N . ALA A 1 194 ? -34.265 7.610 55.220 1.00 39.62 194 ALA A N 1
ATOM 1462 C CA . ALA A 1 194 ? -35.520 6.855 55.191 1.00 39.62 194 ALA A CA 1
ATOM 1463 C C . ALA A 1 194 ? -36.259 6.959 53.837 1.00 39.62 194 ALA A C 1
ATOM 1465 O O . ALA A 1 194 ? -37.428 7.340 53.768 1.00 39.62 194 ALA A O 1
ATOM 1466 N N . ALA A 1 195 ? -35.613 6.574 52.734 1.00 35.12 195 ALA A N 1
ATOM 1467 C CA . ALA A 1 195 ? -36.306 6.320 51.474 1.00 35.12 195 ALA A CA 1
ATOM 1468 C C . ALA A 1 195 ? -36.592 4.817 51.329 1.00 35.12 195 ALA A C 1
ATOM 1470 O O . ALA A 1 195 ? -35.681 3.998 51.218 1.00 35.12 195 ALA A O 1
ATOM 1471 N N . ALA A 1 196 ? -37.885 4.472 51.319 1.00 33.22 196 ALA A N 1
ATOM 1472 C CA . ALA A 1 196 ? -38.442 3.133 51.108 1.00 33.22 196 ALA A CA 1
ATOM 1473 C C . ALA A 1 196 ? -37.702 2.314 50.024 1.00 33.22 196 ALA A C 1
ATOM 1475 O O . ALA A 1 196 ? -37.223 2.894 49.043 1.00 33.22 196 ALA A O 1
ATOM 1476 N N . PRO A 1 197 ? -37.656 0.967 50.127 1.00 33.62 197 PRO A N 1
ATOM 1477 C CA . PRO A 1 197 ? -36.881 0.137 49.214 1.00 33.62 197 PRO A CA 1
ATOM 1478 C C . PRO A 1 197 ? -37.410 0.312 47.789 1.00 33.62 197 PRO A C 1
ATOM 1480 O O . PRO A 1 197 ? -38.461 -0.217 47.418 1.00 33.62 197 PRO A O 1
ATOM 1483 N N . LYS A 1 198 ? -36.681 1.066 46.959 1.00 37.81 198 LYS A N 1
ATOM 1484 C CA . LYS A 1 198 ? -36.963 1.122 45.526 1.00 37.81 198 LYS A CA 1
ATOM 1485 C C . LYS A 1 198 ? -36.656 -0.260 44.962 1.00 37.81 198 LYS A C 1
ATOM 1487 O O . LYS A 1 198 ? -35.538 -0.756 45.104 1.00 37.81 198 LYS A O 1
ATOM 1492 N N . LYS A 1 199 ? -37.668 -0.889 44.346 1.00 37.84 199 LYS A N 1
ATOM 1493 C CA . LYS A 1 199 ? -37.529 -2.128 43.562 1.00 37.84 199 LYS A CA 1
ATOM 1494 C C . LYS A 1 199 ? -36.227 -2.052 42.769 1.00 37.84 199 LYS A C 1
ATOM 1496 O O . LYS A 1 199 ? -36.063 -1.102 42.006 1.00 37.84 199 LYS A O 1
ATOM 1501 N N . LYS A 1 200 ? -35.326 -3.028 42.958 1.00 41.75 200 LYS A N 1
ATOM 1502 C CA . LYS A 1 200 ? -34.091 -3.160 42.173 1.00 41.75 200 LYS A CA 1
ATOM 1503 C C . LYS A 1 200 ? -34.465 -3.048 40.697 1.00 41.75 200 LYS A C 1
ATOM 1505 O O . LYS A 1 200 ? -35.063 -3.973 40.148 1.00 41.75 200 LYS A O 1
ATOM 1510 N N . GLN A 1 201 ? -34.175 -1.902 40.086 1.00 50.47 201 GLN A N 1
ATOM 1511 C CA . GLN A 1 201 ? -34.325 -1.764 38.650 1.00 50.47 201 GLN A CA 1
ATOM 1512 C C . GLN A 1 201 ? -33.265 -2.671 38.031 1.00 50.47 201 GLN A C 1
ATOM 1514 O O . GLN A 1 201 ? -32.081 -2.540 38.337 1.00 50.47 201 GLN A O 1
ATOM 1519 N N . GLY A 1 202 ? -33.701 -3.654 37.245 1.00 56.16 202 GLY A N 1
ATOM 1520 C CA . GLY A 1 202 ? -32.787 -4.584 36.586 1.00 56.16 202 GLY A CA 1
ATOM 1521 C C . GLY A 1 202 ? -31.799 -3.820 35.701 1.00 56.16 202 GLY A C 1
ATOM 1522 O O . GLY A 1 202 ? -32.120 -2.736 35.224 1.00 56.16 202 GLY A O 1
ATOM 1523 N N . PHE A 1 203 ? -30.620 -4.390 35.446 1.00 56.34 203 PHE A N 1
ATOM 1524 C CA . PHE A 1 203 ? -29.535 -3.769 34.668 1.00 56.34 203 PHE A CA 1
ATOM 1525 C C . PHE A 1 203 ? -29.995 -3.111 33.348 1.00 56.34 203 PHE A C 1
ATOM 1527 O O . PHE A 1 203 ? -29.471 -2.084 32.941 1.00 56.34 203 PHE A O 1
ATOM 1534 N N . ILE A 1 204 ? -31.038 -3.634 32.701 1.00 58.97 204 ILE A N 1
ATOM 1535 C CA . ILE A 1 204 ? -31.609 -3.069 31.466 1.00 58.97 204 ILE A CA 1
ATOM 1536 C C . ILE A 1 204 ? -32.407 -1.771 31.728 1.00 58.97 204 ILE A C 1
ATOM 1538 O O . ILE A 1 204 ? -32.366 -0.825 30.940 1.00 58.97 204 ILE A O 1
ATOM 1542 N N . GLN A 1 205 ? -33.100 -1.676 32.866 1.00 63.22 205 GLN A N 1
ATOM 1543 C CA . GLN A 1 205 ? -33.918 -0.517 33.251 1.00 63.22 205 GLN A CA 1
ATOM 1544 C C . GLN A 1 205 ? -33.066 0.715 33.605 1.00 63.22 205 GLN A C 1
ATOM 1546 O O . GLN A 1 205 ? -33.565 1.843 33.543 1.00 63.22 205 GLN A O 1
ATOM 1551 N N . SER A 1 206 ? -31.775 0.534 33.910 1.00 64.94 206 SER A N 1
ATOM 1552 C CA . SER A 1 206 ? -30.818 1.636 34.086 1.00 64.94 206 SER A CA 1
ATOM 1553 C C . SER A 1 206 ? -30.381 2.302 32.778 1.00 64.94 206 SER A C 1
ATOM 1555 O O . SER A 1 206 ? -30.028 3.481 32.821 1.00 64.94 206 SER A O 1
ATOM 1557 N N . PHE A 1 207 ? -30.459 1.611 31.634 1.00 68.75 207 PHE A N 1
ATOM 1558 C CA . PHE A 1 207 ? -30.031 2.144 30.329 1.00 68.75 207 PHE A CA 1
ATOM 1559 C C . PHE A 1 207 ? -31.196 2.566 29.426 1.00 68.75 207 PHE A C 1
ATOM 1561 O O . PHE A 1 207 ? -31.032 3.468 28.613 1.00 68.75 207 PHE A O 1
ATOM 1568 N N . ILE A 1 208 ? -32.389 1.983 29.595 1.00 81.19 208 ILE A N 1
ATOM 1569 C CA . ILE A 1 208 ? -33.569 2.309 28.776 1.00 81.19 208 ILE A CA 1
ATOM 1570 C C . ILE A 1 208 ? -34.471 3.331 29.495 1.00 81.19 208 ILE A C 1
ATOM 1572 O O . ILE A 1 208 ? -34.851 3.077 30.646 1.00 81.19 208 ILE A O 1
ATOM 1576 N N . PRO A 1 209 ? -34.856 4.457 28.850 1.00 83.88 209 PRO A N 1
ATOM 1577 C CA . PRO A 1 209 ? -35.789 5.431 29.416 1.00 83.88 209 PRO A CA 1
ATOM 1578 C C . PRO A 1 209 ? -37.119 4.789 29.830 1.00 83.88 209 PRO A C 1
ATOM 1580 O O . PRO A 1 209 ? -37.790 4.148 29.027 1.00 83.88 209 PRO A O 1
ATOM 1583 N N . GLN A 1 210 ? -37.516 4.982 31.085 1.00 83.19 210 GLN A N 1
ATOM 1584 C CA . GLN A 1 210 ? -38.770 4.484 31.647 1.00 83.19 210 GLN A CA 1
ATOM 1585 C C . GLN A 1 210 ? -39.803 5.607 31.755 1.00 83.19 210 GLN A C 1
ATOM 1587 O O . GLN A 1 210 ? -39.460 6.783 31.900 1.00 83.19 210 GLN A O 1
ATOM 1592 N N . LYS A 1 211 ? -41.094 5.256 31.741 1.00 74.81 211 LYS A N 1
ATOM 1593 C CA . LYS A 1 211 ? -42.190 6.232 31.888 1.00 74.81 211 LYS A CA 1
ATOM 1594 C C . LYS A 1 211 ? -42.070 7.029 33.198 1.00 74.81 211 LYS A C 1
ATOM 1596 O O . LYS A 1 211 ? -42.251 8.247 33.176 1.00 74.81 211 LYS A O 1
ATOM 1601 N N . GLU A 1 212 ? -41.652 6.343 34.262 1.00 77.81 212 GLU A N 1
ATOM 1602 C CA . GLU A 1 212 ? -41.424 6.833 35.631 1.00 77.81 212 GLU A CA 1
ATOM 1603 C C . GLU A 1 212 ? -40.186 7.753 35.774 1.00 77.81 212 GLU A C 1
ATOM 1605 O O . GLU A 1 212 ? -40.033 8.423 36.792 1.00 77.81 212 GLU A O 1
ATOM 1610 N N . ASP A 1 213 ? -39.277 7.791 34.786 1.00 76.31 213 ASP A N 1
ATOM 1611 C CA . ASP A 1 213 ? -38.018 8.542 34.903 1.00 76.31 213 ASP A CA 1
ATOM 1612 C C . ASP A 1 213 ? -38.244 10.065 34.851 1.00 76.31 213 ASP A C 1
ATOM 1614 O O . ASP A 1 213 ? -39.056 10.586 34.069 1.00 76.31 213 ASP A O 1
ATOM 1618 N N . THR A 1 214 ? -37.443 10.806 35.620 1.00 82.81 214 THR A N 1
ATOM 1619 C CA . THR A 1 214 ? -37.394 12.275 35.543 1.00 82.81 214 THR A CA 1
ATOM 1620 C C . THR A 1 214 ? -36.885 12.745 34.173 1.00 82.81 214 THR A C 1
ATOM 1622 O O . THR A 1 214 ? -36.167 12.022 33.478 1.00 82.81 214 THR A O 1
ATOM 1625 N N . LYS A 1 215 ? -37.196 13.992 33.777 1.00 82.19 215 LYS A N 1
ATOM 1626 C CA . LYS A 1 215 ? -36.733 14.566 32.493 1.00 82.19 215 LYS A CA 1
ATOM 1627 C C . LYS A 1 215 ? -35.209 14.457 32.320 1.00 82.19 215 LYS A C 1
ATOM 1629 O O . LYS A 1 215 ? -34.749 14.038 31.264 1.00 82.19 215 LYS A O 1
ATOM 1634 N N . LYS A 1 216 ? -34.431 14.746 33.373 1.00 75.94 216 LYS A N 1
ATOM 1635 C CA . LYS A 1 216 ? -32.960 14.635 33.357 1.00 75.94 216 LYS A CA 1
ATOM 1636 C C . LYS A 1 216 ? -32.480 13.188 33.178 1.00 75.94 216 LYS A C 1
ATOM 1638 O O . LYS A 1 216 ? -31.560 12.942 32.405 1.00 75.94 216 LYS A O 1
ATOM 1643 N N . GLN A 1 217 ? -33.118 12.218 33.840 1.00 78.56 217 GLN A N 1
ATOM 1644 C CA . GLN A 1 217 ? -32.774 10.797 33.694 1.00 78.56 217 GLN A CA 1
ATOM 1645 C C . GLN A 1 217 ? -33.101 10.263 32.299 1.00 78.56 217 GLN A C 1
ATOM 1647 O O . GLN A 1 217 ? -32.290 9.530 31.737 1.00 78.56 217 GLN A O 1
ATOM 1652 N N . LYS A 1 218 ? -34.241 10.669 31.725 1.00 83.31 218 LYS A N 1
ATOM 1653 C CA . LYS A 1 218 ? -34.604 10.345 30.339 1.00 83.31 218 LYS A CA 1
ATOM 1654 C C . LYS A 1 218 ? -33.548 10.867 29.367 1.00 83.31 218 LYS A C 1
ATOM 1656 O O . LYS A 1 218 ? -33.047 10.086 28.569 1.00 83.31 218 LYS A O 1
ATOM 1661 N N . ILE A 1 219 ? -33.146 12.134 29.500 1.00 87.31 219 ILE A N 1
ATOM 1662 C CA . ILE A 1 219 ? -32.099 12.743 28.663 1.00 87.31 219 ILE A CA 1
ATOM 1663 C C . ILE A 1 219 ? -30.775 11.978 28.792 1.00 87.31 219 ILE A C 1
ATOM 1665 O O . ILE A 1 219 ? -30.224 11.556 27.783 1.00 87.31 219 ILE A O 1
ATOM 1669 N N . ARG A 1 220 ? -30.291 11.717 30.015 1.00 88.38 220 ARG A N 1
ATOM 1670 C CA . ARG A 1 220 ? -29.035 10.974 30.228 1.00 88.38 220 ARG A CA 1
ATOM 1671 C C . ARG A 1 220 ? -29.073 9.577 29.605 1.00 88.38 220 ARG A C 1
ATOM 1673 O O . ARG A 1 220 ? -28.118 9.180 28.950 1.00 88.38 220 ARG A O 1
ATOM 1680 N N . LYS A 1 221 ? -30.163 8.828 29.807 1.00 88.62 221 LYS A N 1
ATOM 1681 C CA . LYS A 1 221 ? -30.321 7.477 29.245 1.00 88.62 221 LYS A CA 1
ATOM 1682 C C . LYS A 1 221 ? -30.377 7.507 27.715 1.00 88.62 221 LYS A C 1
ATOM 1684 O O . LYS A 1 221 ? -29.744 6.675 27.082 1.00 88.62 221 LYS A O 1
ATOM 1689 N N . ILE A 1 222 ? -31.054 8.497 27.126 1.00 90.75 222 ILE A N 1
ATOM 1690 C CA . ILE A 1 222 ? -31.059 8.711 25.671 1.00 90.75 222 ILE A CA 1
ATOM 1691 C C . ILE A 1 222 ? -29.644 9.002 25.158 1.00 90.75 222 ILE A C 1
ATOM 1693 O O . ILE A 1 222 ? -29.225 8.373 24.195 1.00 90.75 222 ILE A O 1
ATOM 1697 N N . ILE A 1 223 ? -28.884 9.883 25.816 1.00 91.69 223 ILE A N 1
ATOM 1698 C CA . ILE A 1 223 ? -27.493 10.184 25.432 1.00 91.69 223 ILE A CA 1
ATOM 1699 C C . ILE A 1 223 ? -26.624 8.923 25.489 1.00 91.69 223 ILE A C 1
ATOM 1701 O O . ILE A 1 223 ? -25.887 8.653 24.548 1.00 91.69 223 ILE A O 1
ATOM 1705 N N . VAL A 1 224 ? -26.738 8.119 26.551 1.00 91.75 224 VAL A N 1
ATOM 1706 C CA . VAL A 1 224 ? -25.991 6.856 26.672 1.00 91.75 224 VAL A CA 1
ATOM 1707 C C . VAL A 1 224 ? -26.383 5.868 25.571 1.00 91.75 224 VAL A C 1
ATOM 1709 O O . VAL A 1 224 ? -25.506 5.238 24.993 1.00 91.75 224 VAL A O 1
ATOM 1712 N N . LEU A 1 225 ? -27.669 5.755 25.230 1.00 92.00 225 LEU A N 1
ATOM 1713 C CA . LEU A 1 225 ? -28.111 4.911 24.116 1.00 92.00 225 LEU A CA 1
ATOM 1714 C C . LEU A 1 225 ? -27.564 5.401 22.772 1.00 92.00 225 LEU A C 1
ATOM 1716 O O . LEU A 1 225 ? -27.088 4.584 21.992 1.00 92.00 225 LEU A O 1
ATOM 1720 N N . ILE A 1 226 ? -27.573 6.714 22.518 1.00 95.19 226 ILE A N 1
ATOM 1721 C CA . ILE A 1 226 ? -26.977 7.303 21.310 1.00 95.19 226 ILE A CA 1
ATOM 1722 C C . ILE A 1 226 ? -25.475 7.004 21.262 1.00 95.19 226 ILE A C 1
ATOM 1724 O O . ILE A 1 226 ? -24.977 6.579 20.225 1.00 95.19 226 ILE A O 1
ATOM 1728 N N . ALA A 1 227 ? -24.764 7.155 22.381 1.00 95.31 227 ALA A N 1
ATOM 1729 C CA . ALA A 1 227 ? -23.340 6.843 22.468 1.00 95.31 227 ALA A CA 1
ATOM 1730 C C . ALA A 1 227 ? -23.055 5.351 22.227 1.00 95.31 227 ALA A C 1
ATOM 1732 O O . ALA A 1 227 ? -22.111 5.023 21.517 1.00 95.31 227 ALA A O 1
ATOM 1733 N N . ILE A 1 228 ? -23.886 4.445 22.755 1.00 95.06 228 ILE A N 1
ATOM 1734 C CA . ILE A 1 228 ? -23.774 3.000 22.499 1.00 95.06 228 ILE A CA 1
ATOM 1735 C C . ILE A 1 228 ? -24.025 2.692 21.020 1.00 95.06 228 ILE A C 1
ATOM 1737 O O . ILE A 1 228 ? -23.274 1.922 20.432 1.00 95.06 228 ILE A O 1
ATOM 1741 N N . VAL A 1 229 ? -25.040 3.298 20.398 1.00 96.38 229 VAL A N 1
ATOM 1742 C CA . VAL A 1 229 ? -25.312 3.118 18.962 1.00 96.38 229 VAL A CA 1
ATOM 1743 C C . VAL A 1 229 ? -24.147 3.638 18.121 1.00 96.38 229 VAL A C 1
ATOM 1745 O O . VAL A 1 229 ? -23.704 2.938 17.217 1.00 96.38 229 VAL A O 1
ATOM 1748 N N . ALA A 1 230 ? -23.605 4.815 18.445 1.00 96.75 230 ALA A N 1
ATOM 1749 C CA . ALA A 1 230 ? -22.431 5.366 17.773 1.00 96.75 230 ALA A CA 1
ATOM 1750 C C . ALA A 1 230 ? -21.199 4.463 17.948 1.00 96.75 230 ALA A C 1
ATOM 1752 O O . ALA A 1 230 ? -20.488 4.204 16.982 1.00 96.75 230 ALA A O 1
ATOM 1753 N N . PHE A 1 231 ? -20.982 3.925 19.152 1.00 97.56 231 PHE A N 1
ATOM 1754 C CA . PHE A 1 231 ? -19.903 2.980 19.429 1.00 97.56 231 PHE A CA 1
ATOM 1755 C C . PHE A 1 231 ? -20.065 1.673 18.644 1.00 97.56 231 PHE A C 1
ATOM 1757 O O . PHE A 1 231 ? -19.103 1.205 18.046 1.00 97.56 231 PHE A O 1
ATOM 1764 N N . ILE A 1 232 ? -21.270 1.097 18.599 1.00 97.44 232 ILE A N 1
ATOM 1765 C CA . ILE A 1 232 ? -21.549 -0.117 17.819 1.00 97.44 232 ILE A CA 1
ATOM 1766 C C . ILE A 1 232 ? -21.361 0.154 16.325 1.00 97.44 232 ILE A C 1
ATOM 1768 O O . ILE A 1 232 ? -20.752 -0.662 15.645 1.00 97.44 232 ILE A O 1
ATOM 1772 N N . ALA A 1 233 ? -21.829 1.294 15.811 1.00 96.44 233 ALA A N 1
ATOM 1773 C CA . ALA A 1 233 ? -21.632 1.669 14.412 1.00 96.44 233 ALA A CA 1
ATOM 1774 C C . ALA A 1 233 ? -20.141 1.829 14.072 1.00 96.44 233 ALA A C 1
ATOM 1776 O O . ALA A 1 233 ? -19.687 1.295 13.064 1.00 96.44 233 ALA A O 1
ATOM 1777 N N . ALA A 1 234 ? -19.368 2.490 14.940 1.00 96.50 234 ALA A N 1
ATOM 1778 C CA . ALA A 1 234 ? -17.920 2.610 14.789 1.00 96.50 234 ALA A CA 1
ATOM 1779 C C . ALA A 1 234 ? -17.225 1.242 14.853 1.00 96.50 234 ALA A C 1
ATOM 1781 O O . ALA A 1 234 ? -16.356 0.959 14.035 1.00 96.50 234 ALA A O 1
ATOM 1782 N N . LEU A 1 235 ? -17.636 0.367 15.777 1.00 96.56 235 LEU A N 1
ATOM 1783 C CA . LEU A 1 235 ? -17.106 -0.989 15.881 1.00 96.56 235 LEU A CA 1
ATOM 1784 C C . LEU A 1 235 ? -17.418 -1.809 14.625 1.00 96.56 235 LEU A C 1
ATOM 1786 O O . LEU A 1 235 ? -16.517 -2.445 14.095 1.00 96.56 235 LEU A O 1
ATOM 1790 N N . ILE A 1 236 ? -18.656 -1.774 14.123 1.00 95.88 236 ILE A N 1
ATOM 1791 C CA . ILE A 1 236 ? -19.040 -2.447 12.874 1.00 95.88 236 ILE A CA 1
ATOM 1792 C C . ILE A 1 236 ? -18.198 -1.920 11.712 1.00 95.88 236 ILE A C 1
ATOM 1794 O O . ILE A 1 236 ? -17.674 -2.720 10.949 1.00 95.88 236 ILE A O 1
ATOM 1798 N N . TYR A 1 237 ? -18.016 -0.602 11.605 1.00 93.38 237 TYR A N 1
ATOM 1799 C CA . TYR A 1 237 ? -17.189 0.003 10.562 1.00 93.38 237 TYR A CA 1
ATOM 1800 C C . TYR A 1 237 ? -15.728 -0.467 10.634 1.00 93.38 237 TYR A C 1
ATOM 1802 O O . TYR A 1 237 ? -15.155 -0.865 9.623 1.00 93.38 237 TYR A O 1
ATOM 1810 N N . VAL A 1 238 ? -15.133 -0.487 11.832 1.00 93.75 238 VAL A N 1
ATOM 1811 C CA . VAL A 1 238 ? -13.767 -0.991 12.046 1.00 93.75 238 VAL A CA 1
ATOM 1812 C C . VAL A 1 238 ? -13.673 -2.483 11.713 1.00 93.75 238 VAL A C 1
ATOM 1814 O O . VAL A 1 238 ? -12.729 -2.896 11.046 1.00 93.75 238 VAL A O 1
ATOM 1817 N N . LEU A 1 239 ? -14.645 -3.300 12.129 1.00 93.06 239 LEU A N 1
ATOM 1818 C CA . LEU A 1 239 ? -14.669 -4.730 11.810 1.00 93.06 239 LEU A CA 1
ATOM 1819 C C . LEU A 1 239 ? -14.833 -4.980 10.305 1.00 93.06 239 LEU A C 1
ATOM 1821 O O . LEU A 1 239 ? -14.151 -5.845 9.761 1.00 93.06 239 LEU A O 1
ATOM 1825 N N . GLU A 1 240 ? -15.695 -4.223 9.625 1.00 88.50 240 GLU A N 1
ATOM 1826 C CA . GLU A 1 240 ? -15.868 -4.317 8.173 1.00 88.50 240 GLU A CA 1
ATOM 1827 C C . GLU A 1 240 ? -14.562 -3.985 7.451 1.00 88.50 240 GLU A C 1
ATOM 1829 O O . GLU A 1 240 ? -14.115 -4.745 6.599 1.00 88.50 240 GLU A O 1
ATOM 1834 N N . PHE A 1 241 ? -13.908 -2.894 7.844 1.00 86.00 241 PHE A N 1
ATOM 1835 C CA . PHE A 1 241 ? -12.717 -2.399 7.165 1.00 86.00 241 PHE A CA 1
ATOM 1836 C C . PHE A 1 241 ? -11.461 -3.250 7.422 1.00 86.00 241 PHE A C 1
ATOM 1838 O O . PHE A 1 241 ? -10.691 -3.496 6.499 1.00 86.00 241 PHE A O 1
ATOM 1845 N N . TYR A 1 242 ? -11.247 -3.724 8.655 1.00 88.06 242 TYR A N 1
ATOM 1846 C CA . TYR A 1 242 ? -10.014 -4.433 9.034 1.00 88.06 242 TYR A CA 1
ATOM 1847 C C . TYR A 1 242 ? -10.137 -5.959 9.072 1.00 88.06 242 TYR A C 1
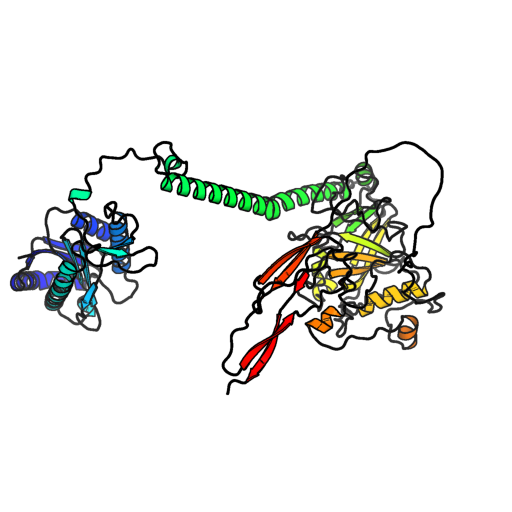ATOM 1849 O O . TYR A 1 242 ? -9.114 -6.637 9.149 1.00 88.06 242 TYR A O 1
ATOM 1857 N N . ILE A 1 243 ? -11.353 -6.516 9.059 1.00 90.69 243 ILE A N 1
ATOM 1858 C CA . ILE A 1 243 ? -11.561 -7.966 9.187 1.00 90.69 243 ILE A CA 1
ATOM 1859 C C . ILE A 1 243 ? -12.417 -8.502 8.042 1.00 90.69 243 ILE A C 1
ATOM 1861 O O . ILE A 1 243 ? -11.925 -9.288 7.235 1.00 90.69 243 ILE A O 1
ATOM 1865 N N . PHE A 1 244 ? -13.686 -8.097 7.942 1.00 90.25 244 PHE A N 1
ATOM 1866 C CA . PHE A 1 244 ? -14.619 -8.737 7.008 1.00 90.25 244 PHE A CA 1
ATOM 1867 C C . PHE A 1 244 ? -14.309 -8.427 5.538 1.00 90.25 244 PHE A C 1
ATOM 1869 O O . PHE A 1 244 ? -14.361 -9.342 4.714 1.00 90.25 244 PHE A O 1
ATOM 1876 N N . GLY A 1 245 ? -13.930 -7.189 5.211 1.00 90.75 245 GLY A N 1
ATOM 1877 C CA . GLY A 1 245 ? -13.471 -6.786 3.879 1.00 90.75 245 GLY A CA 1
ATOM 1878 C C . GLY A 1 245 ? -12.259 -7.603 3.411 1.00 90.75 245 GLY A C 1
ATOM 1879 O O . GLY A 1 245 ? -12.385 -8.318 2.412 1.00 90.75 245 GLY A O 1
ATOM 1880 N N . PRO A 1 246 ? -11.139 -7.604 4.164 1.00 91.81 246 PRO A N 1
ATOM 1881 C CA . PRO A 1 246 ? -9.973 -8.437 3.867 1.00 91.81 246 PRO A CA 1
ATOM 1882 C C . PRO A 1 246 ? -10.299 -9.924 3.736 1.00 91.81 246 PRO A C 1
ATOM 1884 O O . PRO A 1 246 ? -9.846 -10.581 2.802 1.00 91.81 246 PRO A O 1
ATOM 1887 N N . MET A 1 247 ? -11.126 -10.475 4.632 1.00 92.31 247 MET A N 1
ATOM 1888 C CA . MET A 1 247 ? -11.532 -11.882 4.563 1.00 92.31 247 MET A CA 1
ATOM 1889 C C . MET A 1 247 ? -12.299 -12.207 3.278 1.00 92.31 247 MET A C 1
ATOM 1891 O O . MET A 1 247 ? -12.024 -13.227 2.648 1.00 92.31 247 MET A O 1
ATOM 1895 N N . ARG A 1 248 ? -13.245 -11.351 2.873 1.00 92.06 248 ARG A N 1
ATOM 1896 C CA . ARG A 1 248 ? -13.991 -11.518 1.619 1.00 92.06 248 ARG A CA 1
ATOM 1897 C C . ARG A 1 248 ? -13.076 -11.413 0.405 1.00 92.06 248 ARG A C 1
ATOM 1899 O O . ARG A 1 248 ? -13.180 -12.249 -0.487 1.00 92.06 248 ARG A O 1
ATOM 1906 N N . ASN A 1 249 ? -12.179 -10.426 0.380 1.00 93.25 249 ASN A N 1
ATOM 1907 C CA . ASN A 1 249 ? -11.227 -10.266 -0.715 1.00 93.25 249 ASN A CA 1
ATOM 1908 C C . ASN A 1 249 ? -10.290 -11.475 -0.829 1.00 93.25 249 ASN A C 1
ATOM 1910 O O . ASN A 1 249 ? -10.107 -12.013 -1.915 1.00 93.25 249 ASN A O 1
ATOM 1914 N N . ASN A 1 250 ? -9.760 -11.960 0.295 1.00 93.00 250 ASN A N 1
ATOM 1915 C CA . ASN A 1 250 ? -8.917 -13.153 0.318 1.00 93.00 250 ASN A CA 1
ATOM 1916 C C . ASN A 1 250 ? -9.666 -14.398 -0.175 1.00 93.00 250 ASN A C 1
ATOM 1918 O O . ASN A 1 250 ? -9.074 -15.209 -0.876 1.00 93.00 250 ASN A O 1
ATOM 1922 N N . ALA A 1 251 ? -10.956 -14.549 0.146 1.00 93.50 251 ALA A N 1
ATOM 1923 C CA . ALA A 1 251 ? -11.765 -15.655 -0.367 1.00 93.50 251 ALA A CA 1
ATOM 1924 C C . ALA A 1 251 ? -11.944 -15.578 -1.894 1.00 93.50 251 ALA A C 1
ATOM 1926 O O . ALA A 1 251 ? -11.735 -16.574 -2.580 1.00 93.50 251 ALA A O 1
ATOM 1927 N N . VAL A 1 252 ? -12.268 -14.392 -2.424 1.00 93.75 252 VAL A N 1
ATOM 1928 C CA . VAL A 1 252 ? -12.422 -14.147 -3.871 1.00 93.75 252 VAL A CA 1
ATOM 1929 C C . VAL A 1 252 ? -11.106 -14.391 -4.618 1.00 93.75 252 VAL A C 1
ATOM 1931 O O . VAL A 1 252 ? -11.099 -15.070 -5.643 1.00 93.75 252 VAL A O 1
ATOM 1934 N N . THR A 1 253 ? -9.992 -13.886 -4.085 1.00 92.69 253 THR A N 1
ATOM 1935 C CA . THR A 1 253 ? -8.643 -14.074 -4.639 1.00 92.69 253 THR A CA 1
ATOM 1936 C C . THR A 1 253 ? -8.204 -15.539 -4.584 1.00 92.69 253 THR A C 1
ATOM 1938 O O . THR A 1 253 ? -7.753 -16.084 -5.585 1.00 92.69 253 THR A O 1
ATOM 1941 N N . SER A 1 254 ? -8.381 -16.213 -3.445 1.00 93.31 254 SER A N 1
ATOM 1942 C CA . SER A 1 254 ? -7.999 -17.621 -3.292 1.00 93.31 254 SER A CA 1
ATOM 1943 C C . SER A 1 254 ? -8.805 -18.541 -4.210 1.00 93.31 254 SER A C 1
ATOM 1945 O O . SER A 1 254 ? -8.260 -19.522 -4.714 1.00 93.31 254 SER A O 1
ATOM 1947 N N . GLU A 1 255 ? -10.078 -18.223 -4.457 1.00 95.00 255 GLU A N 1
ATOM 1948 C CA . GLU A 1 255 ? -10.910 -18.938 -5.424 1.00 95.00 255 GLU A CA 1
ATOM 1949 C C . GLU A 1 255 ? -10.301 -18.869 -6.830 1.00 95.00 255 GLU A C 1
ATOM 1951 O O . GLU A 1 255 ? -10.055 -19.911 -7.435 1.00 95.00 255 GLU A O 1
ATOM 1956 N N . ILE A 1 256 ? -9.999 -17.666 -7.331 1.00 95.06 256 ILE A N 1
ATOM 1957 C CA . ILE A 1 256 ? -9.471 -17.515 -8.694 1.00 95.06 256 ILE A CA 1
ATOM 1958 C C . ILE A 1 256 ? -8.044 -18.039 -8.835 1.00 95.06 256 ILE A C 1
ATOM 1960 O O . ILE A 1 256 ? -7.728 -18.628 -9.859 1.00 95.06 256 ILE A O 1
ATOM 1964 N N . GLN A 1 257 ? -7.207 -17.903 -7.803 1.00 94.44 257 GLN A N 1
ATOM 1965 C CA . GLN A 1 257 ? -5.874 -18.515 -7.762 1.00 94.44 257 GLN A CA 1
ATOM 1966 C C . GLN A 1 257 ? -5.962 -20.038 -7.823 1.00 94.44 257 GLN A C 1
ATOM 1968 O O . GLN A 1 257 ? -5.208 -20.673 -8.552 1.00 94.44 257 GLN A O 1
ATOM 1973 N N . THR A 1 258 ? -6.909 -20.634 -7.092 1.00 93.81 258 THR A N 1
ATOM 1974 C CA . THR A 1 258 ? -7.129 -22.082 -7.160 1.00 93.81 258 THR A CA 1
ATOM 1975 C C . THR A 1 258 ? -7.510 -22.479 -8.577 1.00 93.81 258 THR A C 1
ATOM 1977 O O . THR A 1 258 ? -6.911 -23.397 -9.104 1.00 93.81 258 THR A O 1
ATOM 1980 N N . ILE A 1 259 ? -8.448 -21.776 -9.215 1.00 92.56 259 ILE A N 1
ATOM 1981 C CA . ILE A 1 259 ? -8.874 -22.082 -10.588 1.00 92.56 259 ILE A CA 1
ATOM 1982 C C . ILE A 1 259 ? -7.710 -21.934 -11.576 1.00 92.56 259 ILE A C 1
ATOM 1984 O O . ILE A 1 259 ? -7.452 -22.855 -12.343 1.00 92.56 259 ILE A O 1
ATOM 1988 N N . ALA A 1 260 ? -6.976 -20.820 -11.513 1.00 92.25 260 ALA A N 1
ATOM 1989 C CA . ALA A 1 260 ? -5.859 -20.537 -12.409 1.00 92.25 260 ALA A CA 1
ATOM 1990 C C . ALA A 1 260 ? -4.755 -21.598 -12.325 1.00 92.25 260 ALA A C 1
ATOM 1992 O O . ALA A 1 260 ? -4.228 -22.013 -13.352 1.00 92.25 260 ALA A O 1
ATOM 1993 N N . HIS A 1 261 ? -4.430 -22.053 -11.112 1.00 90.25 261 HIS A N 1
ATOM 1994 C CA . HIS A 1 261 ? -3.307 -22.959 -10.854 1.00 90.25 261 HIS A CA 1
ATOM 1995 C C . HIS A 1 261 ? -3.715 -24.444 -10.767 1.00 90.25 261 HIS A C 1
ATOM 1997 O O . HIS A 1 261 ? -2.892 -25.288 -10.415 1.00 90.25 261 HIS A O 1
ATOM 2003 N N . ASN A 1 262 ? -4.971 -24.796 -11.077 1.00 80.25 262 ASN A N 1
ATOM 2004 C CA . ASN A 1 262 ? -5.499 -26.168 -10.987 1.00 80.25 262 ASN A CA 1
ATOM 2005 C C . ASN A 1 262 ? -5.329 -26.990 -12.278 1.00 80.25 262 ASN A C 1
ATOM 2007 O O . ASN A 1 262 ? -6.124 -27.889 -12.546 1.00 80.25 262 ASN A O 1
ATOM 2011 N N . LYS A 1 263 ? -4.283 -26.735 -13.074 1.00 66.56 263 LYS A N 1
ATOM 2012 C CA . LYS A 1 263 ? -3.942 -27.631 -14.187 1.00 66.56 263 LYS A CA 1
ATOM 2013 C C . LYS A 1 263 ? -3.670 -29.033 -13.635 1.00 66.56 263 LYS A C 1
ATOM 2015 O O . LYS A 1 263 ? -2.753 -29.221 -12.831 1.00 66.56 263 LYS A O 1
ATOM 2020 N N . ASP A 1 264 ? -4.480 -30.006 -14.049 1.00 56.22 264 ASP A N 1
ATOM 2021 C CA . ASP A 1 264 ? -4.316 -31.413 -13.690 1.00 56.22 264 ASP A CA 1
ATOM 2022 C C . ASP A 1 264 ? -2.847 -31.832 -13.856 1.00 56.22 264 ASP A C 1
ATOM 2024 O O . ASP A 1 264 ? -2.260 -31.714 -14.932 1.00 56.22 264 ASP A O 1
ATOM 2028 N N . LYS A 1 265 ? -2.247 -32.349 -12.777 1.00 45.94 265 LYS A N 1
ATOM 2029 C CA . LYS A 1 265 ? -0.846 -32.809 -12.689 1.00 45.94 265 LYS A CA 1
ATOM 2030 C C . LYS A 1 265 ? -0.514 -34.028 -13.577 1.00 45.94 265 LYS A C 1
ATOM 2032 O O . LYS A 1 265 ? 0.415 -34.765 -13.255 1.00 45.94 265 LYS A O 1
ATOM 2037 N N . ASP A 1 266 ? -1.264 -34.273 -14.651 1.00 43.06 266 ASP A N 1
ATOM 2038 C CA . ASP A 1 266 ? -1.200 -35.502 -15.456 1.00 43.06 266 ASP A CA 1
ATOM 2039 C C . ASP A 1 266 ? -0.893 -35.274 -16.952 1.00 43.06 266 ASP A C 1
ATOM 2041 O O . ASP A 1 266 ? -0.714 -36.233 -17.700 1.00 43.06 266 ASP A O 1
ATOM 2045 N N . SER A 1 267 ? -0.739 -34.027 -17.417 1.00 43.75 267 SER A N 1
ATOM 2046 C CA . SER A 1 267 ? -0.172 -33.752 -18.747 1.00 43.75 267 SER A CA 1
ATOM 2047 C C . SER A 1 267 ? 1.313 -33.406 -18.624 1.00 43.75 267 SER A C 1
ATOM 2049 O O . SER A 1 267 ? 1.674 -32.266 -18.343 1.00 43.75 267 SER A O 1
ATOM 2051 N N . GLY A 1 268 ? 2.184 -34.398 -18.826 1.00 46.44 268 GLY A N 1
ATOM 2052 C CA . GLY A 1 268 ? 3.647 -34.256 -18.849 1.00 46.44 268 GLY A CA 1
ATOM 2053 C C . GLY A 1 268 ? 4.210 -33.450 -20.034 1.00 46.44 268 GLY A C 1
ATOM 2054 O O . GLY A 1 268 ? 5.194 -33.873 -20.634 1.00 46.44 268 GLY A O 1
ATOM 2055 N N . GLU A 1 269 ? 3.600 -32.316 -20.381 1.00 41.12 269 GLU A N 1
ATOM 2056 C CA . GLU A 1 269 ? 4.108 -31.351 -21.361 1.00 41.12 269 GLU A CA 1
ATOM 2057 C C . GLU A 1 269 ? 4.614 -30.089 -20.642 1.00 41.12 269 GLU A C 1
ATOM 2059 O O . GLU A 1 269 ? 3.840 -29.217 -20.254 1.00 41.12 269 GLU A O 1
ATOM 2064 N N . GLU A 1 270 ? 5.937 -29.972 -20.487 1.00 42.44 270 GLU A N 1
ATOM 2065 C CA . GLU A 1 270 ? 6.644 -28.811 -19.908 1.00 42.44 270 GLU A CA 1
ATOM 2066 C C . GLU A 1 270 ? 6.667 -27.565 -20.831 1.00 42.44 270 GLU A C 1
ATOM 2068 O O . GLU A 1 270 ? 7.640 -26.814 -20.854 1.00 42.44 270 GLU A O 1
ATOM 2073 N N . SER A 1 271 ? 5.625 -27.315 -21.630 1.00 47.81 271 SER A N 1
ATOM 2074 C CA . SER A 1 271 ? 5.601 -26.142 -22.527 1.00 47.81 271 SER A CA 1
ATOM 2075 C C . SER A 1 271 ? 4.253 -25.435 -22.667 1.00 47.81 271 SER A C 1
ATOM 2077 O O . SER A 1 271 ? 4.111 -24.586 -23.546 1.00 47.81 271 SER A O 1
ATOM 2079 N N . GLY A 1 272 ? 3.249 -25.792 -21.864 1.00 50.44 272 GLY A N 1
ATOM 2080 C CA . GLY A 1 272 ? 1.973 -25.072 -21.833 1.00 50.44 272 GLY A CA 1
ATOM 2081 C C . GLY A 1 272 ? 2.018 -23.860 -20.892 1.00 50.44 272 GLY A C 1
ATOM 2082 O O . GLY A 1 272 ? 2.812 -23.885 -19.955 1.00 50.44 272 GLY A O 1
ATOM 2083 N N . PRO A 1 273 ? 1.143 -22.851 -21.084 1.00 58.91 273 PRO A N 1
ATOM 2084 C CA . PRO A 1 273 ? 1.042 -21.717 -20.167 1.00 58.91 273 PRO A CA 1
ATOM 2085 C C . PRO A 1 273 ? 0.771 -22.166 -18.730 1.00 58.91 273 PRO A C 1
ATOM 2087 O O . PRO A 1 273 ? 0.019 -23.124 -18.528 1.00 58.91 273 PRO A O 1
ATOM 2090 N N . GLU A 1 274 ? 1.341 -21.486 -17.743 1.00 77.56 274 GLU A N 1
ATOM 2091 C CA . GLU A 1 274 ? 1.243 -21.871 -16.325 1.00 77.56 274 GLU A CA 1
ATOM 2092 C C . GLU A 1 274 ? -0.209 -21.882 -15.798 1.00 77.56 274 GLU A C 1
ATOM 2094 O O . GLU A 1 274 ? -0.543 -22.688 -14.931 1.00 77.56 274 GLU A O 1
ATOM 2099 N N . GLN A 1 275 ? -1.093 -21.056 -16.369 1.00 90.75 275 GLN A N 1
ATOM 2100 C CA . GLN A 1 275 ? -2.492 -20.914 -15.950 1.00 90.75 275 GLN A CA 1
ATOM 2101 C C . GLN A 1 275 ? -3.491 -21.705 -16.820 1.00 90.75 275 GLN A C 1
ATOM 2103 O O . GLN A 1 275 ? -3.294 -21.907 -18.023 1.00 90.75 275 GLN A O 1
ATOM 2108 N N . ASP A 1 276 ? -4.611 -22.117 -16.215 1.00 93.00 276 ASP A N 1
ATOM 2109 C CA . ASP A 1 276 ? -5.790 -22.667 -16.901 1.00 93.00 276 ASP A CA 1
ATOM 2110 C C . ASP A 1 276 ? -6.624 -21.548 -17.556 1.00 93.00 276 ASP A C 1
ATOM 2112 O O . ASP A 1 276 ? -7.596 -21.032 -16.998 1.00 93.00 276 ASP A O 1
ATOM 2116 N N . TRP A 1 277 ? -6.205 -21.128 -18.753 1.00 94.00 277 TRP A N 1
ATOM 2117 C CA . TRP A 1 277 ? -6.856 -20.041 -19.489 1.00 94.00 277 TRP A CA 1
ATOM 2118 C C . TRP A 1 277 ? -8.296 -20.345 -19.901 1.00 94.00 277 TRP A C 1
ATOM 2120 O O . TRP A 1 277 ? -9.099 -19.415 -19.938 1.00 94.00 277 TRP A O 1
ATOM 2130 N N . ASP A 1 278 ? -8.636 -21.604 -20.181 1.00 93.50 278 ASP A N 1
ATOM 2131 C CA . ASP A 1 278 ? -9.995 -21.980 -20.580 1.00 93.50 278 ASP A CA 1
ATOM 2132 C C . ASP A 1 278 ? -10.963 -21.747 -19.413 1.00 93.50 278 ASP A C 1
ATOM 2134 O O . ASP A 1 278 ? -11.978 -21.063 -19.575 1.00 93.50 278 ASP A O 1
ATOM 2138 N N . ALA A 1 279 ? -10.601 -22.210 -18.210 1.00 94.38 279 ALA A N 1
ATOM 2139 C CA . ALA A 1 279 ? -11.392 -21.978 -17.004 1.00 94.38 279 ALA A CA 1
ATOM 2140 C C . ALA A 1 279 ? -11.476 -20.484 -16.637 1.00 94.38 279 ALA A C 1
ATOM 2142 O O . ALA A 1 279 ? -12.536 -19.991 -16.245 1.00 94.38 279 ALA A O 1
ATOM 2143 N N . LEU A 1 280 ? -10.378 -19.734 -16.789 1.00 96.38 280 LEU A N 1
ATOM 2144 C CA . LEU A 1 280 ? -10.365 -18.289 -16.536 1.00 96.38 280 LEU A CA 1
ATOM 2145 C C . LEU A 1 280 ? -11.282 -17.528 -17.505 1.00 96.38 280 LEU A C 1
ATOM 2147 O O . LEU A 1 280 ? -12.074 -16.686 -17.074 1.00 96.38 280 LEU A O 1
ATOM 2151 N N . LYS A 1 281 ? -11.214 -17.839 -18.803 1.00 95.94 281 LYS A N 1
ATOM 2152 C CA . LYS A 1 281 ? -12.035 -17.193 -19.836 1.00 95.94 281 LYS A CA 1
ATOM 2153 C C . LYS A 1 281 ? -13.514 -17.564 -19.738 1.00 95.94 281 LYS A C 1
ATOM 2155 O O . LYS A 1 281 ? -14.349 -16.736 -20.093 1.00 95.94 281 LYS A O 1
ATOM 2160 N N . GLU A 1 282 ? -13.854 -18.749 -19.226 1.00 96.81 282 GLU A N 1
ATOM 2161 C CA . GLU A 1 282 ? -15.249 -19.118 -18.941 1.00 96.81 282 GLU A CA 1
ATOM 2162 C C . GLU A 1 282 ? -15.867 -18.226 -17.851 1.00 96.81 282 GLU A C 1
ATOM 2164 O O . GLU A 1 282 ? -17.043 -17.865 -17.928 1.00 96.81 282 GLU A O 1
ATOM 2169 N N . ILE A 1 283 ? -15.074 -17.825 -16.852 1.00 97.12 283 ILE A N 1
ATOM 2170 C CA . ILE A 1 283 ? -15.524 -16.927 -15.782 1.00 97.12 283 ILE A CA 1
ATOM 2171 C C . ILE A 1 283 ? -15.692 -15.502 -16.302 1.00 97.12 283 ILE A C 1
ATOM 2173 O O . ILE A 1 283 ? -16.696 -14.844 -16.011 1.00 97.12 283 ILE A O 1
ATOM 2177 N N . ASN A 1 284 ? -14.681 -14.999 -17.010 1.00 98.00 284 ASN A N 1
ATOM 2178 C CA . ASN A 1 284 ? -14.686 -13.654 -17.560 1.00 98.00 284 ASN A CA 1
ATOM 2179 C C . ASN A 1 284 ? -13.757 -13.558 -18.776 1.00 98.00 284 ASN A C 1
ATOM 2181 O O . ASN A 1 284 ? -12.537 -13.700 -18.674 1.00 98.00 284 ASN A O 1
ATOM 2185 N N . ASP A 1 285 ? -14.348 -13.237 -19.922 1.00 97.44 285 ASP A N 1
ATOM 2186 C CA . ASP A 1 285 ? -13.671 -13.062 -21.203 1.00 97.44 285 ASP A CA 1
ATOM 2187 C C . ASP A 1 285 ? -12.669 -11.896 -21.210 1.00 97.44 285 ASP A C 1
ATOM 2189 O O . ASP A 1 285 ? -11.692 -11.933 -21.963 1.00 97.44 285 ASP A O 1
ATOM 2193 N N . GLU A 1 286 ? -12.849 -10.923 -20.314 1.00 98.25 286 GLU A N 1
ATOM 2194 C CA . GLU A 1 286 ? -11.972 -9.761 -20.124 1.00 98.25 286 GLU A CA 1
ATOM 2195 C C . GLU A 1 286 ? -10.724 -10.051 -19.266 1.00 98.25 286 GLU A C 1
ATOM 2197 O O . GLU A 1 286 ? -9.912 -9.152 -19.059 1.00 98.25 286 GLU A O 1
ATOM 2202 N N . ILE A 1 287 ? -10.519 -11.284 -18.775 1.00 98.38 287 ILE A N 1
ATOM 2203 C CA . ILE A 1 287 ? -9.240 -11.696 -18.161 1.00 98.38 287 ILE A CA 1
ATOM 2204 C C . ILE A 1 287 ? -8.224 -11.927 -19.280 1.00 98.38 287 ILE A C 1
ATOM 2206 O O . ILE A 1 287 ? -8.298 -12.929 -19.988 1.00 98.38 287 ILE A O 1
ATOM 2210 N N . VAL A 1 288 ? -7.286 -11.004 -19.473 1.00 97.88 288 VAL A N 1
ATOM 2211 C CA . VAL A 1 288 ? -6.318 -11.024 -20.589 1.00 97.88 288 VAL A CA 1
ATOM 2212 C C . VAL A 1 288 ? -4.915 -11.459 -20.178 1.00 97.88 288 VAL A C 1
ATOM 2214 O O . VAL A 1 288 ? -4.089 -11.762 -21.035 1.00 97.88 288 VAL A O 1
ATOM 2217 N N . GLY A 1 289 ? -4.643 -11.531 -18.877 1.00 97.88 289 GLY A N 1
ATOM 2218 C CA . GLY A 1 289 ? -3.357 -11.998 -18.386 1.00 97.88 289 GLY A CA 1
ATOM 2219 C C . GLY A 1 289 ? -3.370 -12.396 -16.917 1.00 97.88 289 GLY A C 1
ATOM 2220 O O . GLY A 1 289 ? -4.403 -12.359 -16.251 1.00 97.88 289 GLY A O 1
ATOM 2221 N N . TRP A 1 290 ? -2.202 -12.778 -16.418 1.00 98.44 290 TRP A N 1
ATOM 2222 C CA . TRP A 1 290 ? -1.962 -13.156 -15.032 1.00 98.44 290 TRP A CA 1
ATOM 2223 C C . TRP A 1 290 ? -0.617 -12.594 -14.594 1.00 98.44 290 TRP A C 1
ATOM 2225 O O . TRP A 1 290 ? 0.384 -12.800 -15.280 1.00 98.44 290 TRP A O 1
ATOM 2235 N N . ILE A 1 291 ? -0.592 -11.860 -13.482 1.00 98.56 291 ILE A N 1
ATOM 2236 C CA . ILE A 1 291 ? 0.616 -11.214 -12.972 1.00 98.56 291 ILE A CA 1
ATOM 2237 C C . ILE A 1 291 ? 1.041 -11.810 -11.637 1.00 98.56 291 ILE A C 1
ATOM 2239 O O . ILE A 1 291 ? 0.244 -11.887 -10.701 1.00 98.56 291 ILE A O 1
ATOM 2243 N N . THR A 1 292 ? 2.325 -12.152 -11.540 1.00 98.12 292 THR A N 1
ATOM 2244 C CA . THR A 1 292 ? 2.919 -12.734 -10.336 1.00 98.12 292 THR A CA 1
ATOM 2245 C C . THR A 1 292 ? 4.273 -12.093 -10.034 1.00 98.12 292 THR A C 1
ATOM 2247 O O . THR A 1 292 ? 5.139 -11.996 -10.909 1.00 98.12 292 THR A O 1
ATOM 2250 N N . ILE A 1 293 ? 4.485 -11.695 -8.778 1.00 97.25 293 ILE A N 1
ATOM 2251 C CA . ILE A 1 293 ? 5.809 -11.360 -8.234 1.00 97.25 293 ILE A CA 1
ATOM 2252 C C . ILE A 1 293 ? 6.104 -12.369 -7.116 1.00 97.25 293 ILE A C 1
ATOM 2254 O O . ILE A 1 293 ? 5.403 -12.333 -6.097 1.00 97.25 293 ILE A O 1
ATOM 2258 N N . PRO A 1 294 ? 7.094 -13.268 -7.293 1.00 91.81 294 PRO A N 1
ATOM 2259 C CA . PRO A 1 294 ? 7.424 -14.298 -6.310 1.00 91.81 294 PRO A CA 1
ATOM 2260 C C . PRO A 1 294 ? 7.632 -13.727 -4.910 1.00 91.81 294 PRO A C 1
ATOM 2262 O O . PRO A 1 294 ? 8.122 -12.608 -4.771 1.00 91.81 294 PRO A O 1
ATOM 2265 N N . ASP A 1 295 ? 7.250 -14.498 -3.891 1.00 91.56 295 ASP A N 1
ATOM 2266 C CA . ASP A 1 295 ? 7.404 -14.148 -2.472 1.00 91.56 295 ASP A CA 1
ATOM 2267 C C . ASP A 1 295 ? 6.686 -12.845 -2.048 1.00 91.56 295 ASP A C 1
ATOM 2269 O O . ASP A 1 295 ? 6.939 -12.280 -0.985 1.00 91.56 295 ASP A O 1
ATOM 2273 N N . THR A 1 296 ? 5.704 -12.405 -2.842 1.00 94.94 296 THR A N 1
ATOM 2274 C CA . THR A 1 296 ? 4.756 -11.338 -2.494 1.00 94.94 296 THR A CA 1
ATOM 2275 C C . THR A 1 296 ? 3.311 -11.844 -2.580 1.00 94.94 296 THR A C 1
ATOM 2277 O O . THR A 1 296 ? 3.047 -12.958 -3.027 1.00 94.94 296 THR A O 1
ATOM 2280 N N . LYS A 1 297 ? 2.337 -11.014 -2.182 1.00 94.50 297 LYS A N 1
ATOM 2281 C CA . LYS A 1 297 ? 0.910 -11.303 -2.417 1.00 94.50 297 LYS A CA 1
ATOM 2282 C C . LYS A 1 297 ? 0.458 -11.019 -3.856 1.00 94.50 297 LYS A C 1
ATOM 2284 O O . LYS A 1 297 ? -0.733 -11.144 -4.124 1.00 94.50 297 LYS A O 1
ATOM 2289 N N . ILE A 1 298 ? 1.344 -10.563 -4.747 1.00 97.88 298 ILE A N 1
ATOM 2290 C CA . ILE A 1 298 ? 1.001 -10.284 -6.144 1.00 97.88 298 ILE A CA 1
ATOM 2291 C C . ILE A 1 298 ? 0.963 -11.605 -6.899 1.00 97.88 298 ILE A C 1
ATOM 2293 O O . ILE A 1 298 ? 2.004 -12.137 -7.268 1.00 97.88 298 ILE A O 1
ATOM 2297 N N . ASP A 1 299 ? -0.255 -12.109 -7.078 1.00 97.31 299 ASP A N 1
ATOM 2298 C CA . ASP A 1 299 ? -0.602 -13.295 -7.858 1.00 97.31 299 ASP A CA 1
ATOM 2299 C C . ASP A 1 299 ? -2.081 -13.176 -8.269 1.00 97.31 299 ASP A C 1
ATOM 2301 O O . ASP A 1 299 ? -2.975 -13.632 -7.551 1.00 97.31 299 ASP A O 1
ATOM 2305 N N . TYR A 1 300 ? -2.348 -12.433 -9.347 1.00 98.19 300 TYR A N 1
ATOM 2306 C CA . TYR A 1 300 ? -3.694 -11.960 -9.696 1.00 98.19 300 TYR A CA 1
ATOM 2307 C C . TYR A 1 300 ? -3.995 -12.063 -11.197 1.00 98.19 300 TYR A C 1
ATOM 2309 O O . TYR A 1 300 ? -3.092 -11.863 -12.015 1.00 98.19 300 TYR A O 1
ATOM 2317 N N . PRO A 1 301 ? -5.275 -12.247 -11.582 1.00 98.25 301 PRO A N 1
ATOM 2318 C CA . PRO A 1 301 ? -5.696 -12.037 -12.961 1.00 98.25 301 PRO A CA 1
ATOM 2319 C C . PRO A 1 301 ? -5.577 -10.553 -13.337 1.00 98.25 301 PRO A C 1
ATOM 2321 O O . PRO A 1 301 ? -5.828 -9.666 -12.518 1.00 98.25 301 PRO A O 1
ATOM 2324 N N . VAL A 1 302 ? -5.233 -10.299 -14.597 1.00 98.69 302 VAL A N 1
ATOM 2325 C CA . VAL A 1 302 ? -5.136 -8.972 -15.212 1.00 98.69 302 VAL A CA 1
ATOM 2326 C C . VAL A 1 302 ? -6.269 -8.811 -16.213 1.00 98.69 302 VAL A C 1
ATOM 2328 O O . VAL A 1 302 ? -6.444 -9.637 -17.111 1.00 98.69 302 VAL A O 1
ATOM 2331 N N . LEU A 1 303 ? -7.062 -7.762 -16.023 1.00 98.56 303 LEU A N 1
ATOM 2332 C CA . LEU A 1 303 ? -8.311 -7.539 -16.740 1.00 98.56 303 LEU A CA 1
ATOM 2333 C C . LEU A 1 303 ? -8.156 -6.378 -17.726 1.00 98.56 303 LEU A C 1
ATOM 2335 O O . LEU A 1 303 ? -7.423 -5.430 -17.455 1.00 98.56 303 LEU A O 1
ATOM 2339 N N . TYR A 1 304 ? -8.869 -6.416 -18.843 1.00 98.00 304 TYR A N 1
ATOM 2340 C CA . TYR A 1 304 ? -8.907 -5.310 -19.799 1.00 98.00 304 TYR A CA 1
ATOM 2341 C C . TYR A 1 304 ? -10.340 -5.060 -20.254 1.00 98.00 304 TYR A C 1
ATOM 2343 O O . TYR A 1 304 ? -11.016 -5.979 -20.710 1.00 98.00 304 TYR A O 1
ATOM 2351 N N . HIS A 1 305 ? -10.806 -3.821 -20.096 1.00 97.56 305 HIS A N 1
ATOM 2352 C CA . HIS A 1 305 ? -12.139 -3.406 -20.513 1.00 97.56 305 HIS A CA 1
ATOM 2353 C C . HIS A 1 305 ? -12.021 -2.417 -21.673 1.00 97.56 305 HIS A C 1
ATOM 2355 O O . HIS A 1 305 ? -11.561 -1.294 -21.485 1.00 97.56 305 HIS A O 1
ATOM 2361 N N . GLU A 1 306 ? -12.470 -2.814 -22.865 1.00 93.31 306 GLU A N 1
ATOM 2362 C CA . GLU A 1 306 ? -12.388 -1.975 -24.075 1.00 93.31 306 GLU A CA 1
ATOM 2363 C C . GLU A 1 306 ? -13.148 -0.642 -23.941 1.00 93.31 306 GLU A C 1
ATOM 2365 O O . GLU A 1 306 ? -12.840 0.325 -24.632 1.00 93.31 306 GLU A O 1
ATOM 2370 N N . GLY A 1 307 ? -14.155 -0.585 -23.062 1.00 92.75 307 GLY A N 1
ATOM 2371 C CA . GLY A 1 307 ? -14.956 0.614 -22.811 1.00 92.75 307 GLY A CA 1
ATOM 2372 C C . GLY A 1 307 ? -14.327 1.625 -21.849 1.00 92.75 307 GLY A C 1
ATOM 2373 O O . GLY A 1 307 ? -14.964 2.641 -21.570 1.00 92.75 307 GLY A O 1
ATOM 2374 N N . ASP A 1 308 ? -13.135 1.350 -21.310 1.00 94.00 308 ASP A N 1
ATOM 2375 C CA . ASP A 1 308 ? -12.473 2.258 -20.375 1.00 94.00 308 ASP A CA 1
ATOM 2376 C C . ASP A 1 308 ? -11.973 3.530 -21.074 1.00 94.00 308 ASP A C 1
ATOM 2378 O O . ASP A 1 308 ? -11.488 3.525 -22.205 1.00 94.00 308 ASP A O 1
ATOM 2382 N N . ASP A 1 309 ? -12.073 4.652 -20.366 1.00 89.44 309 ASP A N 1
ATOM 2383 C CA . ASP A 1 309 ? -11.631 5.966 -20.822 1.00 89.44 309 ASP A CA 1
ATOM 2384 C C . ASP A 1 309 ? -11.068 6.787 -19.651 1.00 89.44 309 ASP A C 1
ATOM 2386 O O . ASP A 1 309 ? -11.035 6.351 -18.502 1.00 89.44 309 ASP A O 1
ATOM 2390 N N . ARG A 1 310 ? -10.650 8.029 -19.904 1.00 83.62 310 ARG A N 1
ATOM 2391 C CA . ARG A 1 310 ? -10.110 8.921 -18.862 1.00 83.62 310 ARG A CA 1
ATOM 2392 C C . ARG A 1 310 ? -10.999 9.064 -17.613 1.00 83.62 310 ARG A C 1
ATOM 2394 O O . ARG A 1 310 ? -10.470 9.331 -16.535 1.00 83.62 310 ARG A O 1
ATOM 2401 N N . TYR A 1 311 ? -12.314 8.976 -17.759 1.00 79.88 311 TYR A N 1
ATOM 2402 C CA . TYR A 1 311 ? -13.303 9.240 -16.717 1.00 79.88 311 TYR A CA 1
ATOM 2403 C C . TYR A 1 311 ? -13.833 7.959 -16.071 1.00 79.88 311 TYR A C 1
ATOM 2405 O O . TYR A 1 311 ? -14.215 7.980 -14.900 1.00 79.88 311 TYR A O 1
ATOM 2413 N N . ASN A 1 312 ? -13.841 6.851 -16.811 1.00 86.56 312 ASN A N 1
ATOM 2414 C CA . ASN A 1 312 ? -14.434 5.591 -16.397 1.00 86.56 312 ASN A CA 1
ATOM 2415 C C . ASN A 1 312 ? -13.410 4.462 -16.498 1.00 86.56 312 ASN A C 1
ATOM 2417 O O . ASN A 1 312 ? -12.895 4.170 -17.570 1.00 86.56 312 ASN A O 1
ATOM 2421 N N . GLN A 1 313 ? -13.137 3.832 -15.357 1.00 92.31 313 GLN A N 1
ATOM 2422 C CA . GLN A 1 313 ? -12.269 2.662 -15.243 1.00 92.31 313 GLN A CA 1
ATOM 2423 C C . GLN A 1 313 ? -13.100 1.543 -14.610 1.00 92.31 313 GLN A C 1
ATOM 2425 O O . GLN A 1 313 ? -13.460 1.618 -13.433 1.00 92.31 313 GLN A O 1
ATOM 2430 N N . TYR A 1 314 ? -13.492 0.535 -15.381 1.00 96.38 314 TYR A N 1
ATOM 2431 C CA . TYR A 1 314 ? -14.541 -0.410 -15.006 1.00 96.38 314 TYR A CA 1
ATOM 2432 C C . TYR A 1 314 ? -14.133 -1.296 -13.823 1.00 96.38 314 TYR A C 1
ATOM 2434 O O . TYR A 1 314 ? -14.927 -1.507 -12.893 1.00 96.38 314 TYR A O 1
ATOM 2442 N N . TYR A 1 315 ? -12.879 -1.751 -13.822 1.00 97.56 315 TYR A N 1
ATOM 2443 C CA . TYR A 1 315 ? -12.333 -2.694 -12.844 1.00 97.56 315 TYR A CA 1
ATOM 2444 C C . TYR A 1 315 ? -11.689 -2.057 -11.613 1.00 97.56 315 TYR A C 1
ATOM 2446 O O . TYR A 1 315 ? -11.334 -2.765 -10.671 1.00 97.56 315 TYR A O 1
ATOM 2454 N N . ILE A 1 316 ? -11.652 -0.724 -11.528 1.00 95.62 316 ILE A N 1
ATOM 2455 C CA . ILE A 1 316 ? -11.145 -0.035 -10.332 1.00 95.62 316 ILE A CA 1
ATOM 2456 C C . ILE A 1 316 ? -11.976 -0.341 -9.076 1.00 95.62 316 ILE A C 1
ATOM 2458 O O . ILE A 1 316 ? -11.453 -0.300 -7.968 1.00 95.62 316 ILE A O 1
ATOM 2462 N N . LYS A 1 317 ? -13.268 -0.658 -9.233 1.00 95.50 317 LYS A N 1
ATOM 2463 C CA . LYS A 1 317 ? -14.183 -1.025 -8.136 1.00 95.50 317 LYS A CA 1
ATOM 2464 C C . LYS A 1 317 ? -14.958 -2.316 -8.407 1.00 95.50 317 LYS A C 1
ATOM 2466 O O . LYS A 1 317 ? -16.072 -2.494 -7.908 1.00 95.50 317 LYS A O 1
ATOM 2471 N N . ARG A 1 318 ? -14.405 -3.207 -9.237 1.00 97.00 318 ARG A N 1
ATOM 2472 C CA . ARG A 1 318 ? -15.024 -4.499 -9.557 1.00 97.00 318 ARG A CA 1
ATOM 2473 C C . ARG A 1 318 ? -14.035 -5.646 -9.472 1.00 97.00 318 ARG A C 1
ATOM 2475 O O . ARG A 1 318 ? -12.892 -5.495 -9.886 1.00 97.00 318 ARG A O 1
ATOM 2482 N N . THR A 1 319 ? -14.494 -6.784 -8.963 1.00 97.31 319 THR A N 1
ATOM 2483 C CA . THR A 1 319 ? -13.741 -8.046 -8.972 1.00 97.31 319 THR A CA 1
ATOM 2484 C C . THR A 1 319 ? -13.686 -8.640 -10.384 1.00 97.31 319 THR A C 1
ATOM 2486 O O . THR A 1 319 ? -14.407 -8.197 -11.282 1.00 97.31 319 THR A O 1
ATOM 2489 N N . TYR A 1 320 ? -12.915 -9.717 -10.567 1.00 97.25 320 TYR A N 1
ATOM 2490 C CA . TYR A 1 320 ? -12.889 -10.487 -11.816 1.00 97.25 320 TYR A CA 1
ATOM 2491 C C . TYR A 1 320 ? -14.254 -11.078 -12.208 1.00 97.25 320 TYR A C 1
ATOM 2493 O O . TYR A 1 320 ? -14.458 -11.387 -13.375 1.00 97.25 320 TYR A O 1
ATOM 2501 N N . LYS A 1 321 ? -15.214 -11.177 -11.273 1.00 97.00 321 LYS A N 1
ATOM 2502 C CA . LYS A 1 321 ? -16.613 -11.577 -11.530 1.00 97.00 321 LYS A CA 1
ATOM 2503 C C . LYS A 1 321 ? -17.531 -10.399 -11.881 1.00 97.00 321 LYS A C 1
ATOM 2505 O O . LYS A 1 321 ? -18.747 -10.560 -11.932 1.00 97.00 321 LYS A O 1
ATOM 2510 N N . LYS A 1 322 ? -16.975 -9.199 -12.086 1.00 97.25 322 LYS A N 1
ATOM 2511 C CA . LYS A 1 322 ? -17.703 -7.939 -12.341 1.00 97.25 322 LYS A CA 1
ATOM 2512 C C . LYS A 1 322 ? -18.571 -7.474 -11.150 1.00 97.25 322 LYS A C 1
ATOM 2514 O O . LYS A 1 322 ? -19.399 -6.575 -11.298 1.00 97.25 322 LYS A O 1
ATOM 2519 N N . GLU A 1 323 ? -18.356 -8.034 -9.957 1.00 96.62 323 GLU A N 1
ATOM 2520 C CA . GLU A 1 323 ? -19.059 -7.665 -8.719 1.00 96.62 323 GLU A CA 1
ATOM 2521 C C . GLU A 1 323 ? -18.421 -6.435 -8.061 1.00 96.62 323 GLU A C 1
ATOM 2523 O O . GLU A 1 323 ? -17.202 -6.286 -8.078 1.00 96.62 323 GLU A O 1
ATOM 2528 N N . SER A 1 324 ? -19.224 -5.570 -7.433 1.00 95.88 324 SER A N 1
ATOM 2529 C CA . SER A 1 324 ? -18.723 -4.366 -6.752 1.00 95.88 324 SER A CA 1
ATOM 2530 C C . SER A 1 324 ? -17.793 -4.715 -5.585 1.00 95.88 324 SER A C 1
ATOM 2532 O O . SER A 1 324 ? -18.175 -5.455 -4.678 1.00 95.88 324 SER A O 1
ATOM 2534 N N . SER A 1 325 ? -16.603 -4.119 -5.564 1.00 93.75 325 SER A N 1
ATOM 2535 C CA . SER A 1 325 ? -15.616 -4.289 -4.495 1.00 93.75 325 SER A CA 1
ATOM 2536 C C . SER A 1 325 ? -14.709 -3.068 -4.392 1.00 93.75 325 SER A C 1
ATOM 2538 O O . SER A 1 325 ? -14.180 -2.613 -5.401 1.00 93.75 325 SER A O 1
ATOM 2540 N N . GLU A 1 326 ? -14.464 -2.574 -3.176 1.00 91.44 326 GLU A N 1
ATOM 2541 C CA . GLU A 1 326 ? -13.491 -1.492 -2.936 1.00 91.44 326 GLU A CA 1
ATOM 2542 C C . GLU A 1 326 ? -12.039 -1.931 -3.204 1.00 91.44 326 GLU A C 1
ATOM 2544 O O . GLU A 1 326 ? -11.171 -1.083 -3.372 1.00 91.44 326 GLU A O 1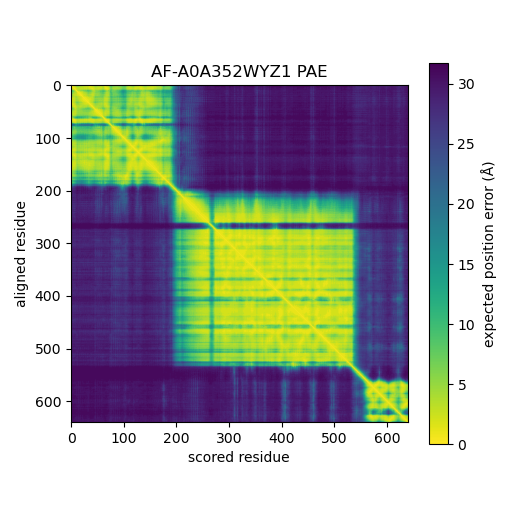
ATOM 2549 N N . TYR A 1 327 ? -11.783 -3.242 -3.298 1.00 93.38 327 TYR A N 1
ATOM 2550 C CA . TYR A 1 327 ? -10.484 -3.805 -3.686 1.00 93.38 327 TYR A CA 1
ATOM 2551 C C . TYR A 1 327 ? -10.240 -3.774 -5.198 1.00 93.38 327 TYR A C 1
ATOM 2553 O O . TYR A 1 327 ? -9.090 -3.853 -5.624 1.00 93.38 327 TYR A O 1
ATOM 2561 N N . GLY A 1 328 ? -11.300 -3.670 -6.008 1.00 96.12 328 GLY A N 1
ATOM 2562 C CA . GLY A 1 328 ? -11.201 -3.724 -7.466 1.00 96.12 328 GLY A CA 1
ATOM 2563 C C . GLY A 1 328 ? -10.575 -5.021 -7.993 1.00 96.12 328 GLY A C 1
ATOM 2564 O O . GLY A 1 328 ? -10.757 -6.095 -7.417 1.00 96.12 328 GLY A O 1
ATOM 2565 N N . SER A 1 329 ? -9.860 -4.896 -9.109 1.00 97.94 329 SER A N 1
ATOM 2566 C CA . SER A 1 329 ? -9.017 -5.929 -9.723 1.00 97.94 329 SER A CA 1
ATOM 2567 C C . SER A 1 329 ? -7.709 -5.304 -10.209 1.00 97.94 329 SER A C 1
ATOM 2569 O O . SER A 1 329 ? -7.571 -4.081 -10.198 1.00 97.94 329 SER A O 1
ATOM 2571 N N . ILE A 1 330 ? -6.756 -6.126 -10.655 1.00 98.50 330 ILE A N 1
ATOM 2572 C CA . ILE A 1 330 ? -5.642 -5.626 -11.465 1.00 98.50 330 ILE A CA 1
ATOM 2573 C C . ILE A 1 330 ? -6.139 -5.456 -12.896 1.00 98.50 330 ILE A C 1
ATOM 2575 O O . ILE A 1 330 ? -6.722 -6.384 -13.456 1.00 98.50 330 ILE A O 1
ATOM 2579 N N . PHE A 1 331 ? -5.947 -4.277 -13.482 1.00 98.50 331 PHE A N 1
ATOM 2580 C CA . PHE A 1 331 ? -6.475 -3.981 -14.813 1.00 98.50 331 PHE A CA 1
ATOM 2581 C C . PHE A 1 331 ? -5.505 -3.169 -15.666 1.00 98.50 331 PHE A C 1
ATOM 2583 O O . PHE A 1 331 ? -4.702 -2.397 -15.139 1.00 98.50 331 PHE A O 1
ATOM 2590 N N . ILE A 1 332 ? -5.585 -3.359 -16.981 1.00 98.44 332 ILE A N 1
ATOM 2591 C CA . ILE A 1 332 ? -4.820 -2.616 -17.980 1.00 98.44 332 ILE A CA 1
ATOM 2592 C C . ILE A 1 332 ? -5.476 -1.253 -18.215 1.00 98.44 332 ILE A C 1
ATOM 2594 O O . ILE A 1 332 ? -6.689 -1.151 -18.377 1.00 98.44 332 ILE A O 1
ATOM 2598 N N . ASP A 1 333 ? -4.662 -0.201 -18.236 1.00 96.50 333 ASP A N 1
ATOM 2599 C CA . ASP A 1 333 ? -5.086 1.170 -18.512 1.00 96.50 333 ASP A CA 1
ATOM 2600 C C . ASP A 1 333 ? -5.544 1.348 -19.966 1.00 96.50 333 ASP A C 1
ATOM 2602 O O . ASP A 1 333 ? -4.876 0.868 -20.883 1.00 96.50 333 ASP A O 1
ATOM 2606 N N . TYR A 1 334 ? -6.600 2.138 -20.183 1.00 93.69 334 TYR A N 1
ATOM 2607 C CA . TYR A 1 334 ? -7.146 2.451 -21.514 1.00 93.69 334 TYR A CA 1
ATOM 2608 C C . TYR A 1 334 ? -6.130 3.045 -22.508 1.00 93.69 334 TYR A C 1
ATOM 2610 O O . TYR A 1 334 ? -6.332 2.980 -23.717 1.00 93.69 334 TYR A O 1
ATOM 2618 N N . ARG A 1 335 ? -5.034 3.644 -22.021 1.00 93.69 335 ARG A N 1
ATOM 2619 C CA . ARG A 1 335 ? -3.949 4.181 -22.864 1.00 93.69 335 ARG A CA 1
ATOM 2620 C C . ARG A 1 335 ? -3.010 3.114 -23.407 1.00 93.69 335 ARG A C 1
ATOM 2622 O O . ARG A 1 335 ? -2.180 3.444 -24.245 1.00 93.69 335 ARG A O 1
ATOM 2629 N N . SER A 1 336 ? -3.125 1.876 -22.936 1.00 95.19 336 SER A N 1
ATOM 2630 C CA . SER A 1 336 ? -2.569 0.704 -23.611 1.00 95.19 336 SER A CA 1
ATOM 2631 C C . SER A 1 336 ? -3.600 0.276 -24.661 1.00 95.19 336 SER A C 1
ATOM 2633 O O . SER A 1 336 ? -4.458 -0.565 -24.392 1.00 95.19 336 SER A O 1
ATOM 2635 N N . THR A 1 337 ? -3.602 0.944 -25.820 1.00 92.44 337 THR A N 1
ATOM 2636 C CA . THR A 1 337 ? -4.721 0.844 -26.781 1.00 92.44 337 THR A CA 1
ATOM 2637 C C . THR A 1 337 ? -4.861 -0.529 -27.44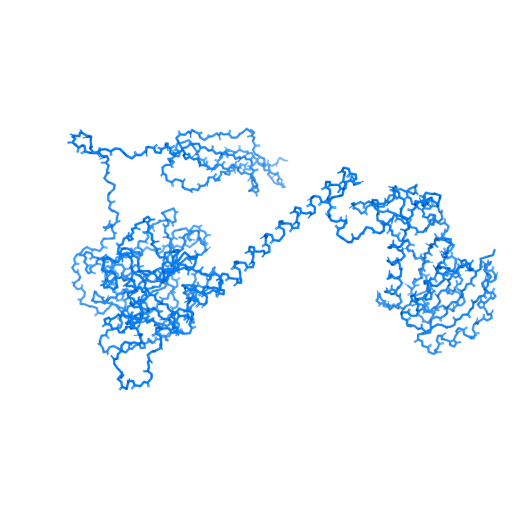2 1.00 92.44 337 THR A C 1
ATOM 2639 O O . THR A 1 337 ? -5.940 -0.866 -27.916 1.00 92.44 337 THR A O 1
ATOM 2642 N N . GLU A 1 338 ? -3.808 -1.345 -27.401 1.00 93.38 338 GLU A N 1
ATOM 2643 C CA . GLU A 1 338 ? -3.780 -2.733 -27.877 1.00 93.38 338 GLU A CA 1
ATOM 2644 C C . GLU A 1 338 ? -3.840 -3.733 -26.700 1.00 93.38 338 GLU A C 1
ATOM 2646 O O . GLU A 1 338 ? -3.410 -4.883 -26.821 1.00 93.38 338 GLU A O 1
ATOM 2651 N N . GLY A 1 339 ? -4.313 -3.298 -25.525 1.00 94.81 339 GLY A N 1
ATOM 2652 C CA . GLY A 1 339 ? -4.464 -4.138 -24.336 1.00 94.81 339 GLY A CA 1
ATOM 2653 C C . GLY A 1 339 ? -3.141 -4.757 -23.876 1.00 94.81 339 GLY A C 1
ATOM 2654 O O . GLY A 1 339 ? -2.144 -4.064 -23.666 1.00 94.81 339 GLY A O 1
ATOM 2655 N N . GLU A 1 340 ? -3.110 -6.083 -23.729 1.00 94.75 340 GLU A N 1
ATOM 2656 C CA . GLU A 1 340 ? -1.915 -6.848 -23.348 1.00 94.75 340 GLU A CA 1
ATOM 2657 C C . GLU A 1 340 ? -0.823 -6.893 -24.433 1.00 94.75 340 GLU A C 1
ATOM 2659 O O . GLU A 1 340 ? 0.286 -7.367 -24.173 1.00 94.75 340 GLU A O 1
ATOM 2664 N N . LYS A 1 341 ? -1.119 -6.397 -25.642 1.00 94.19 341 LYS A N 1
ATOM 2665 C CA . LYS A 1 341 ? -0.203 -6.361 -26.795 1.00 94.19 341 LYS A CA 1
ATOM 2666 C C . LYS A 1 341 ? 0.427 -4.988 -27.021 1.00 94.19 341 LYS A C 1
ATOM 2668 O O . LYS A 1 341 ? 1.288 -4.861 -27.894 1.00 94.19 341 LYS A O 1
ATOM 2673 N N . SER A 1 342 ? 0.043 -3.980 -26.237 1.00 95.50 342 SER A N 1
ATOM 2674 C CA . SER A 1 342 ? 0.650 -2.649 -26.292 1.00 95.50 342 SER A CA 1
ATOM 2675 C C . SER A 1 342 ? 2.157 -2.685 -26.035 1.00 95.50 342 SER A C 1
ATOM 2677 O O . SER A 1 342 ? 2.682 -3.538 -25.316 1.00 95.50 342 SER A O 1
ATOM 2679 N N . ARG A 1 343 ? 2.870 -1.705 -26.604 1.00 94.44 343 ARG A N 1
ATOM 2680 C CA . ARG A 1 343 ? 4.329 -1.579 -26.451 1.00 94.44 343 ARG A CA 1
ATOM 2681 C C . ARG A 1 343 ? 4.734 -1.344 -24.994 1.00 94.44 343 ARG A C 1
ATOM 2683 O O . ARG A 1 343 ? 5.746 -1.884 -24.545 1.00 94.44 343 ARG A O 1
ATOM 2690 N N . ASN A 1 344 ? 3.931 -0.564 -24.272 1.00 98.00 344 ASN A N 1
ATOM 2691 C CA . ASN A 1 344 ? 3.954 -0.469 -22.821 1.00 98.00 344 ASN A CA 1
ATOM 2692 C C . ASN A 1 344 ? 2.585 -0.864 -22.260 1.00 98.00 344 ASN A C 1
ATOM 2694 O O . ASN A 1 344 ? 1.624 -0.111 -22.399 1.00 98.00 344 ASN A O 1
ATOM 2698 N N . VAL A 1 345 ? 2.497 -2.028 -21.616 1.00 98.31 345 VAL A N 1
ATOM 2699 C CA . VAL A 1 345 ? 1.259 -2.463 -20.955 1.00 98.31 345 VAL A CA 1
ATOM 2700 C C . VAL A 1 345 ? 1.217 -1.861 -19.555 1.00 98.31 345 VAL A C 1
ATOM 2702 O O . VAL A 1 345 ? 1.953 -2.274 -18.654 1.00 98.31 345 VAL A O 1
ATOM 2705 N N . ILE A 1 346 ? 0.366 -0.856 -19.373 1.00 98.38 346 ILE A N 1
ATOM 2706 C CA . ILE A 1 346 ? 0.213 -0.157 -18.097 1.00 98.38 346 ILE A CA 1
ATOM 2707 C C . ILE A 1 346 ? -0.869 -0.856 -17.285 1.00 98.38 346 ILE A C 1
ATOM 2709 O O . ILE A 1 346 ? -1.997 -0.976 -17.749 1.00 98.38 346 ILE A O 1
ATOM 2713 N N . MET A 1 347 ? -0.544 -1.272 -16.066 1.00 98.56 347 MET A N 1
ATOM 2714 C CA . MET A 1 347 ? -1.460 -1.950 -15.156 1.00 98.56 347 MET A CA 1
ATOM 2715 C C . MET A 1 347 ? -1.626 -1.155 -13.866 1.00 98.56 347 MET A C 1
ATOM 2717 O O . MET A 1 347 ? -0.650 -0.668 -13.288 1.00 98.56 347 MET A O 1
ATOM 2721 N N . HIS A 1 348 ? -2.859 -1.092 -13.376 1.00 97.75 348 HIS A N 1
ATOM 2722 C CA . HIS A 1 348 ? -3.199 -0.479 -12.097 1.00 97.75 348 HIS A CA 1
ATOM 2723 C C . HIS A 1 348 ? -3.714 -1.512 -11.111 1.00 97.75 348 HIS A C 1
ATOM 2725 O O . HIS A 1 348 ? -4.392 -2.473 -11.472 1.00 97.75 348 HIS A O 1
ATOM 2731 N N . GLY A 1 349 ? -3.438 -1.250 -9.841 1.00 96.38 349 GLY A N 1
ATOM 2732 C CA . GLY A 1 349 ? -3.992 -1.981 -8.716 1.00 96.38 349 GLY A CA 1
ATOM 2733 C C . GLY A 1 349 ? -3.966 -1.109 -7.472 1.00 96.38 349 GLY A C 1
ATOM 2734 O O . GLY A 1 349 ? -3.081 -0.267 -7.308 1.00 96.38 349 GLY A O 1
ATOM 2735 N N . HIS A 1 350 ? -4.937 -1.300 -6.582 1.00 94.62 350 HIS A N 1
ATOM 2736 C CA . HIS A 1 350 ? -4.967 -0.551 -5.327 1.00 94.62 350 HIS A CA 1
ATOM 2737 C C . HIS A 1 350 ? -3.789 -0.914 -4.414 1.00 94.62 350 HIS A C 1
ATOM 2739 O O . HIS A 1 350 ? -3.255 -2.021 -4.463 1.00 94.62 350 HIS A O 1
ATOM 2745 N N . ASP A 1 351 ? -3.402 0.029 -3.558 1.00 90.25 351 ASP A N 1
ATOM 2746 C CA . ASP A 1 351 ? -2.572 -0.213 -2.373 1.00 90.25 351 ASP A CA 1
ATOM 2747 C C . ASP A 1 351 ? -3.511 -0.416 -1.177 1.00 90.25 351 ASP A C 1
ATOM 2749 O O . ASP A 1 351 ? -4.002 0.549 -0.581 1.00 90.25 351 ASP A O 1
ATOM 2753 N N . MET A 1 352 ? -3.803 -1.679 -0.865 1.00 89.19 352 MET A N 1
ATOM 2754 C CA . MET A 1 352 ? -4.685 -2.054 0.235 1.00 89.19 352 MET A CA 1
ATOM 2755 C C . MET A 1 352 ? -3.910 -2.211 1.545 1.00 89.19 352 MET A C 1
ATOM 2757 O O . MET A 1 352 ? -2.824 -2.784 1.592 1.00 89.19 352 MET A O 1
ATOM 2761 N N . LEU A 1 353 ? -4.505 -1.759 2.653 1.00 86.25 353 LEU A N 1
ATOM 2762 C CA . LEU A 1 353 ? -3.881 -1.806 3.985 1.00 86.25 353 LEU A CA 1
ATOM 2763 C C . LEU A 1 353 ? -3.587 -3.226 4.491 1.00 86.25 353 LEU A C 1
ATOM 2765 O O . LEU A 1 353 ? -2.717 -3.399 5.339 1.00 86.25 353 LEU A O 1
ATOM 2769 N N . ASP A 1 354 ? -4.291 -4.236 3.979 1.00 87.94 354 ASP A N 1
ATOM 2770 C CA . ASP A 1 354 ? -4.047 -5.652 4.282 1.00 87.94 354 ASP A CA 1
ATOM 2771 C C . ASP A 1 354 ? -2.919 -6.277 3.431 1.00 87.94 354 ASP A C 1
ATOM 2773 O O . ASP A 1 354 ? -2.632 -7.477 3.543 1.00 87.94 354 ASP A O 1
ATOM 2777 N N . GLY A 1 355 ? -2.269 -5.474 2.585 1.00 91.69 355 GLY A N 1
ATOM 2778 C CA . GLY A 1 355 ? -1.170 -5.876 1.714 1.00 91.69 355 GLY A CA 1
ATOM 2779 C C . GLY A 1 355 ? -1.601 -6.588 0.429 1.00 91.69 355 GLY A C 1
ATOM 2780 O O . GLY A 1 355 ? -0.736 -7.084 -0.288 1.00 91.69 355 GLY A O 1
ATOM 2781 N N . SER A 1 356 ? -2.903 -6.694 0.146 1.00 94.06 356 SER A N 1
ATOM 2782 C CA . SER A 1 356 ? -3.405 -7.280 -1.105 1.00 94.06 356 SER A CA 1
ATOM 2783 C C . SER A 1 356 ? -3.286 -6.321 -2.301 1.00 94.06 356 SER A C 1
ATOM 2785 O O . SER A 1 356 ? -2.901 -5.156 -2.160 1.00 94.06 356 SER A O 1
ATOM 2787 N N . MET A 1 357 ? -3.630 -6.818 -3.492 1.00 95.62 357 MET A N 1
ATOM 2788 C CA . MET A 1 357 ? -3.539 -6.094 -4.762 1.00 95.62 357 MET A CA 1
ATOM 2789 C C . MET A 1 357 ? -2.089 -5.648 -5.032 1.00 95.62 357 MET A C 1
ATOM 2791 O O . MET A 1 357 ? -1.161 -6.437 -4.860 1.00 95.62 357 MET A O 1
ATOM 2795 N N . PHE A 1 358 ? -1.854 -4.401 -5.441 1.00 97.81 358 PHE A N 1
ATOM 2796 C CA . PHE A 1 358 ? -0.509 -3.881 -5.715 1.00 97.81 358 PHE A CA 1
ATOM 2797 C C . PHE A 1 358 ? 0.189 -3.276 -4.491 1.00 97.81 358 PHE A C 1
ATOM 2799 O O . PHE A 1 358 ? 1.271 -2.710 -4.634 1.00 97.81 358 PHE A O 1
ATOM 2806 N N . ALA A 1 359 ? -0.342 -3.452 -3.276 1.00 94.94 359 ALA A N 1
ATOM 2807 C CA . ALA A 1 359 ? 0.366 -3.054 -2.057 1.00 94.94 359 ALA A CA 1
ATOM 2808 C C . ALA A 1 359 ? 1.750 -3.723 -1.930 1.00 94.94 359 ALA A C 1
ATOM 2810 O O . ALA A 1 359 ? 2.669 -3.128 -1.375 1.00 94.94 359 ALA A O 1
ATOM 2811 N N . GLY A 1 360 ? 1.935 -4.920 -2.507 1.00 95.50 360 GLY A N 1
ATOM 2812 C CA . GLY A 1 360 ? 3.238 -5.592 -2.578 1.00 95.50 360 GLY A CA 1
ATOM 2813 C C . GLY A 1 360 ? 4.324 -4.788 -3.307 1.00 95.50 360 GLY A C 1
ATOM 2814 O O . GLY A 1 360 ? 5.500 -4.935 -2.987 1.00 95.50 360 GLY A O 1
ATOM 2815 N N . LEU A 1 361 ? 3.956 -3.874 -4.217 1.00 97.31 361 LEU A N 1
ATOM 2816 C CA . LEU A 1 361 ? 4.921 -2.993 -4.887 1.00 97.31 361 LEU A CA 1
ATOM 2817 C C . LEU A 1 361 ? 5.586 -2.021 -3.907 1.00 97.31 361 LEU A C 1
ATOM 2819 O O . LEU A 1 361 ? 6.722 -1.616 -4.136 1.00 97.31 361 LEU A O 1
ATOM 2823 N N . LEU A 1 362 ? 4.930 -1.676 -2.793 1.00 94.31 362 LEU A N 1
ATOM 2824 C CA . LEU A 1 362 ? 5.523 -0.814 -1.767 1.00 94.31 362 LEU A CA 1
ATOM 2825 C C . LEU A 1 362 ? 6.745 -1.440 -1.091 1.00 94.31 362 LEU A C 1
ATOM 2827 O O . LEU A 1 362 ? 7.470 -0.717 -0.417 1.00 94.31 362 LEU A O 1
ATOM 2831 N N . GLY A 1 363 ? 7.017 -2.733 -1.291 1.00 95.62 363 GLY A N 1
ATOM 2832 C CA . GLY A 1 363 ? 8.292 -3.324 -0.899 1.00 95.62 363 GLY A CA 1
ATOM 2833 C C . GLY A 1 363 ? 9.486 -2.617 -1.547 1.00 95.62 363 GLY A C 1
ATOM 2834 O O . GLY A 1 363 ? 10.462 -2.356 -0.862 1.00 95.62 363 GLY A O 1
ATOM 2835 N N . TYR A 1 364 ? 9.387 -2.175 -2.810 1.00 96.69 364 TYR A N 1
ATOM 2836 C CA . TYR A 1 364 ? 10.487 -1.455 -3.471 1.00 96.69 364 TYR A CA 1
ATOM 2837 C C . TYR A 1 364 ? 10.697 -0.030 -2.942 1.00 96.69 364 TYR A C 1
ATOM 2839 O O . TYR A 1 364 ? 11.731 0.582 -3.209 1.00 96.69 364 TYR A O 1
ATOM 2847 N N . SER A 1 365 ? 9.711 0.545 -2.251 1.00 94.25 365 SER A N 1
ATOM 2848 C CA . SER A 1 365 ? 9.833 1.836 -1.572 1.00 94.25 365 SER A CA 1
ATOM 2849 C C . SER A 1 365 ? 8.713 1.983 -0.536 1.00 94.25 365 SER A C 1
ATOM 2851 O O . SER A 1 365 ? 7.619 2.463 -0.878 1.00 94.25 365 SER A O 1
ATOM 2853 N N . PRO A 1 366 ? 8.971 1.588 0.725 1.00 86.44 366 PRO A N 1
ATOM 2854 C CA . PRO A 1 366 ? 7.983 1.635 1.795 1.00 86.44 366 PRO A CA 1
ATOM 2855 C C . PRO A 1 366 ? 7.367 3.026 1.989 1.00 86.44 366 PRO A C 1
ATOM 2857 O O . PRO A 1 366 ? 7.913 4.052 1.572 1.00 86.44 366 PRO A O 1
ATOM 2860 N N . LYS A 1 367 ? 6.202 3.082 2.642 1.00 77.69 367 LYS A N 1
ATOM 2861 C CA . LYS A 1 367 ? 5.505 4.354 2.896 1.00 77.69 367 LYS A CA 1
ATOM 2862 C C . LYS A 1 367 ? 6.391 5.296 3.710 1.00 77.69 367 LYS A C 1
ATOM 2864 O O . LYS A 1 367 ? 6.870 4.933 4.781 1.00 77.69 367 LYS A O 1
ATOM 2869 N N . GLY A 1 368 ? 6.569 6.516 3.212 1.00 75.56 368 GLY A N 1
ATOM 2870 C CA . GLY A 1 368 ? 7.430 7.528 3.827 1.00 75.56 368 GLY A CA 1
ATOM 2871 C C . GLY A 1 368 ? 8.908 7.417 3.448 1.00 75.56 368 GLY A C 1
ATOM 2872 O O . GLY A 1 368 ? 9.676 8.315 3.791 1.00 75.56 368 GLY A O 1
ATOM 2873 N N . ASP A 1 369 ? 9.309 6.373 2.719 1.00 79.31 369 ASP A N 1
ATOM 2874 C CA . ASP A 1 369 ? 10.640 6.281 2.136 1.00 79.31 369 ASP A CA 1
ATOM 2875 C C . ASP A 1 369 ? 10.684 6.974 0.765 1.00 79.31 369 ASP A C 1
ATOM 2877 O O . ASP A 1 369 ? 9.792 6.832 -0.071 1.00 79.31 369 ASP A O 1
ATOM 2881 N N . LEU A 1 370 ? 11.744 7.743 0.536 1.00 83.19 370 LEU A N 1
ATOM 2882 C CA . LEU A 1 370 ? 12.010 8.459 -0.713 1.00 83.19 370 LEU A CA 1
ATOM 2883 C C . LEU A 1 370 ? 13.336 7.998 -1.337 1.00 83.19 370 LEU A C 1
ATOM 2885 O O . LEU A 1 370 ? 13.845 8.654 -2.235 1.00 83.19 370 LEU A O 1
ATOM 2889 N N . LYS A 1 371 ? 13.925 6.895 -0.854 1.00 84.38 371 LYS A N 1
ATOM 2890 C CA . LYS A 1 371 ? 15.220 6.372 -1.318 1.00 84.38 371 LYS A CA 1
ATOM 2891 C C . LYS A 1 371 ? 15.133 4.991 -1.971 1.00 84.38 371 LYS A C 1
ATOM 2893 O O . LYS A 1 371 ? 16.124 4.553 -2.554 1.00 84.38 371 LYS A O 1
ATOM 2898 N N . GLY A 1 372 ? 13.997 4.311 -1.849 1.00 92.19 372 GLY A N 1
ATOM 2899 C CA . GLY A 1 372 ? 13.788 2.941 -2.305 1.00 92.19 372 GLY A CA 1
ATOM 2900 C C . GLY A 1 372 ? 14.383 1.901 -1.350 1.00 92.19 372 GLY A C 1
ATOM 2901 O O . GLY A 1 372 ? 15.275 2.190 -0.549 1.00 92.19 372 GLY A O 1
ATOM 2902 N N . ASP A 1 373 ? 13.936 0.660 -1.465 1.00 96.62 373 ASP A N 1
ATOM 2903 C CA . ASP A 1 373 ? 14.519 -0.497 -0.793 1.00 96.62 373 ASP A CA 1
ATOM 2904 C C . ASP A 1 373 ? 15.309 -1.346 -1.800 1.00 96.62 373 ASP A C 1
ATOM 2906 O O . ASP A 1 373 ? 14.746 -2.073 -2.621 1.00 96.62 373 ASP A O 1
ATOM 2910 N N . LEU A 1 374 ? 16.638 -1.192 -1.774 1.00 96.88 374 LEU A N 1
ATOM 2911 C CA . LEU A 1 374 ? 17.519 -1.928 -2.681 1.00 96.88 374 LEU A CA 1
ATOM 2912 C C . LEU A 1 374 ? 17.520 -3.427 -2.360 1.00 96.88 374 LEU A C 1
ATOM 2914 O O . LEU A 1 374 ? 17.603 -4.217 -3.291 1.00 96.88 374 LEU A O 1
ATOM 2918 N N . GLU A 1 375 ? 17.414 -3.814 -1.085 1.00 97.06 375 GLU A N 1
ATOM 2919 C CA . GLU A 1 375 ? 17.420 -5.227 -0.684 1.00 97.06 375 GLU A CA 1
ATOM 2920 C C . GLU A 1 375 ? 16.168 -5.919 -1.227 1.00 97.06 375 GLU A C 1
ATOM 2922 O O . GLU A 1 375 ? 16.275 -6.947 -1.893 1.00 97.06 375 GLU A O 1
ATOM 2927 N N . PHE A 1 376 ? 15.004 -5.276 -1.093 1.00 97.94 376 PHE A N 1
ATOM 2928 C CA . PHE A 1 376 ? 13.768 -5.782 -1.690 1.00 97.94 376 PHE A CA 1
ATOM 2929 C C . PHE A 1 376 ? 13.872 -5.918 -3.219 1.00 97.94 376 PHE A C 1
ATOM 2931 O O . PHE A 1 376 ? 13.458 -6.925 -3.788 1.00 97.94 376 PHE A O 1
ATOM 2938 N N . TYR A 1 377 ? 14.467 -4.943 -3.918 1.00 98.12 377 TYR A N 1
ATOM 2939 C CA . TYR A 1 377 ? 14.716 -5.089 -5.358 1.00 98.12 377 TYR A CA 1
ATOM 2940 C C . TYR A 1 377 ? 15.617 -6.294 -5.678 1.00 98.12 377 TYR A C 1
ATOM 2942 O O . TYR A 1 377 ? 15.363 -7.009 -6.648 1.00 98.12 377 TYR A O 1
ATOM 2950 N N . GLN A 1 378 ? 16.672 -6.515 -4.890 1.00 97.75 378 GLN A N 1
ATOM 2951 C CA . GLN A 1 378 ? 17.612 -7.615 -5.105 1.00 97.75 378 GLN A CA 1
ATOM 2952 C C . GLN A 1 378 ? 16.954 -8.987 -4.895 1.00 97.75 378 GLN A C 1
ATOM 2954 O O . GLN A 1 378 ? 17.317 -9.936 -5.589 1.00 97.75 378 GLN A O 1
ATOM 2959 N N . GLU A 1 379 ? 15.978 -9.084 -3.991 1.00 97.81 379 GLU A N 1
ATOM 2960 C CA . GLU A 1 379 ? 15.179 -10.295 -3.760 1.00 97.81 379 GLU A CA 1
ATOM 2961 C C . GLU A 1 379 ? 14.099 -10.505 -4.836 1.00 97.81 379 GLU A C 1
ATOM 2963 O O . GLU A 1 379 ? 13.825 -11.642 -5.221 1.00 97.81 379 GLU A O 1
ATOM 2968 N N . HIS A 1 380 ? 13.544 -9.423 -5.395 1.00 97.88 380 HIS A N 1
ATOM 2969 C CA . HIS A 1 380 ? 12.434 -9.474 -6.355 1.00 97.88 380 HIS A CA 1
ATOM 2970 C C . HIS A 1 380 ? 12.722 -8.741 -7.690 1.00 97.88 380 HIS A C 1
ATOM 2972 O O . HIS A 1 380 ? 11.961 -7.866 -8.093 1.00 97.88 380 HIS A O 1
ATOM 2978 N N . PRO A 1 381 ? 13.780 -9.071 -8.457 1.00 98.12 381 PRO A N 1
ATOM 2979 C CA . PRO A 1 381 ? 14.154 -8.308 -9.659 1.00 98.12 381 PRO A CA 1
ATOM 2980 C C . PRO A 1 381 ? 13.309 -8.623 -10.911 1.00 98.12 381 PRO A C 1
ATOM 2982 O O . PRO A 1 381 ? 13.470 -7.974 -11.952 1.00 98.12 381 PRO A O 1
ATOM 2985 N N . VAL A 1 382 ? 12.450 -9.648 -10.851 1.00 98.25 382 VAL A N 1
ATOM 2986 C CA . VAL A 1 382 ? 11.729 -10.213 -12.003 1.00 98.25 382 VAL A CA 1
ATOM 2987 C C . VAL A 1 382 ? 10.238 -10.354 -11.704 1.00 98.25 382 VAL A C 1
ATOM 2989 O O . VAL A 1 382 ? 9.836 -10.843 -10.652 1.00 98.25 382 VAL A O 1
ATOM 2992 N N . ILE A 1 383 ? 9.422 -9.976 -12.684 1.00 98.50 383 ILE A N 1
ATOM 2993 C CA . ILE A 1 383 ? 7.961 -10.051 -12.674 1.00 98.50 383 ILE A CA 1
ATOM 2994 C C . ILE A 1 383 ? 7.525 -11.079 -13.716 1.00 98.50 383 ILE A C 1
ATOM 2996 O O . ILE A 1 383 ? 8.101 -11.156 -14.801 1.00 98.50 383 ILE A O 1
ATOM 3000 N N . THR A 1 384 ? 6.506 -11.871 -13.408 1.00 98.00 384 THR A N 1
ATOM 3001 C CA . THR A 1 384 ? 5.864 -12.770 -14.374 1.00 98.00 384 THR A CA 1
ATOM 3002 C C . THR A 1 384 ? 4.574 -12.127 -14.845 1.00 98.00 384 THR A C 1
ATOM 3004 O O . THR A 1 384 ? 3.769 -11.717 -14.013 1.00 98.00 384 THR A O 1
ATOM 3007 N N . PHE A 1 385 ? 4.387 -12.027 -16.157 1.00 98.06 385 PHE A N 1
ATOM 3008 C CA . PHE A 1 385 ? 3.123 -11.617 -16.754 1.00 98.06 385 PHE A CA 1
ATOM 3009 C C . PHE A 1 385 ? 2.814 -12.562 -17.909 1.00 98.06 385 PHE A C 1
ATOM 3011 O O . PHE A 1 385 ? 3.413 -12.462 -18.981 1.00 98.06 385 PHE A O 1
ATOM 3018 N N . ASN A 1 386 ? 1.912 -13.501 -17.652 1.00 96.75 386 ASN A N 1
ATOM 3019 C CA . ASN A 1 386 ? 1.501 -14.510 -18.615 1.00 96.75 386 ASN A CA 1
ATOM 3020 C C . ASN A 1 386 ? 0.225 -14.047 -19.313 1.00 96.75 386 ASN A C 1
ATOM 3022 O O . ASN A 1 386 ? -0.625 -13.390 -18.707 1.00 96.75 386 ASN A O 1
ATOM 3026 N N . THR A 1 387 ? 0.080 -14.412 -20.580 1.00 96.06 387 THR A N 1
ATOM 3027 C CA . THR A 1 387 ? -1.141 -14.197 -21.360 1.00 96.06 387 THR A CA 1
ATOM 3028 C C . THR A 1 387 ? -1.576 -15.522 -21.989 1.00 96.06 387 THR A C 1
ATOM 3030 O O . THR A 1 387 ? -0.784 -16.471 -22.019 1.00 96.06 387 THR A O 1
ATOM 3033 N N . PRO A 1 388 ? -2.799 -15.619 -22.542 1.00 92.81 388 PRO A N 1
ATOM 3034 C CA . PRO A 1 388 ? -3.210 -16.799 -23.304 1.00 92.81 388 PRO A CA 1
ATOM 3035 C C . PRO A 1 388 ? -2.264 -17.150 -24.465 1.00 92.81 388 PRO A C 1
ATOM 3037 O O . PRO A 1 388 ? -2.177 -18.312 -24.855 1.00 92.81 388 PRO A O 1
ATOM 3040 N N . ASP A 1 389 ? -1.535 -16.158 -24.993 1.00 90.25 389 ASP A N 1
ATOM 3041 C CA . ASP A 1 389 ? -0.581 -16.323 -26.096 1.00 90.25 389 ASP A CA 1
ATOM 3042 C C . ASP A 1 389 ? 0.782 -16.887 -25.631 1.00 90.25 389 ASP A C 1
ATOM 3044 O O . ASP A 1 389 ? 1.580 -17.330 -26.461 1.00 90.25 389 ASP A O 1
ATOM 3048 N N . GLY A 1 390 ? 1.065 -16.886 -24.322 1.00 89.06 390 GLY A N 1
ATOM 3049 C CA . GLY A 1 390 ? 2.248 -17.519 -23.740 1.00 89.06 390 GLY A CA 1
ATOM 3050 C C . GLY A 1 390 ? 2.765 -16.865 -22.458 1.00 89.06 390 GLY A C 1
ATOM 3051 O O . GLY A 1 390 ? 2.423 -15.732 -22.108 1.00 89.06 390 GLY A O 1
ATOM 3052 N N . ASP A 1 391 ? 3.654 -17.589 -21.782 1.00 91.94 391 ASP A N 1
ATOM 3053 C CA . ASP A 1 391 ? 4.281 -17.139 -20.542 1.00 91.94 391 ASP A CA 1
ATOM 3054 C C . ASP A 1 391 ? 5.430 -16.166 -20.814 1.00 91.94 391 ASP A C 1
ATOM 3056 O O . ASP A 1 391 ? 6.202 -16.319 -21.769 1.00 91.94 391 ASP A O 1
ATOM 3060 N N . ALA A 1 392 ? 5.581 -15.160 -19.952 1.00 94.88 392 ALA A N 1
ATOM 3061 C CA . ALA A 1 392 ? 6.667 -14.201 -20.073 1.00 94.88 392 ALA A CA 1
ATOM 3062 C C . ALA A 1 392 ? 7.176 -13.694 -18.722 1.00 94.88 392 ALA A C 1
ATOM 3064 O O . ALA A 1 392 ? 6.429 -13.373 -17.798 1.00 94.88 392 ALA A O 1
ATOM 3065 N N . LYS A 1 393 ? 8.502 -13.563 -18.643 1.00 97.81 393 LYS A N 1
ATOM 3066 C CA . LYS A 1 393 ? 9.203 -12.903 -17.541 1.00 97.81 393 LYS A CA 1
ATOM 3067 C C . LYS A 1 393 ? 9.616 -11.498 -17.972 1.00 97.81 393 LYS A C 1
ATOM 3069 O O . LYS A 1 393 ? 9.943 -11.263 -19.136 1.00 97.81 393 LYS A O 1
ATOM 3074 N N . TYR A 1 394 ? 9.631 -10.578 -17.021 1.00 98.62 394 TYR A N 1
ATOM 3075 C CA . TYR A 1 394 ? 9.976 -9.177 -17.203 1.00 98.62 394 TYR A CA 1
ATOM 3076 C C . TYR A 1 394 ? 10.998 -8.779 -16.142 1.00 98.62 394 TYR A C 1
ATOM 3078 O O . TYR A 1 394 ? 10.758 -8.951 -14.951 1.00 98.62 394 TYR A O 1
ATOM 3086 N N . LYS A 1 395 ? 12.144 -8.245 -16.560 1.00 98.69 395 LYS A N 1
ATOM 3087 C CA . LYS A 1 395 ? 13.194 -7.754 -15.659 1.00 98.69 395 LYS A CA 1
ATOM 3088 C C . LYS A 1 395 ? 12.925 -6.298 -15.323 1.00 98.69 395 LYS A C 1
ATOM 3090 O O . LYS A 1 395 ? 12.750 -5.493 -16.236 1.00 98.69 395 LYS A O 1
ATOM 3095 N N . ILE A 1 396 ? 12.889 -5.945 -14.043 1.00 98.81 396 ILE A N 1
ATOM 3096 C CA . ILE A 1 396 ? 12.659 -4.559 -13.622 1.00 98.81 396 ILE A CA 1
ATOM 3097 C C . ILE A 1 396 ? 13.795 -3.677 -14.148 1.00 98.81 396 ILE A C 1
ATOM 3099 O O . ILE A 1 396 ? 14.956 -4.069 -14.129 1.00 98.81 396 ILE A O 1
ATOM 3103 N N . ILE A 1 397 ? 13.449 -2.498 -14.660 1.00 98.69 397 ILE A N 1
ATOM 3104 C CA . ILE A 1 397 ? 14.393 -1.516 -15.209 1.00 98.69 397 ILE A CA 1
ATOM 3105 C C . ILE A 1 397 ? 14.302 -0.151 -14.528 1.00 98.69 397 ILE A C 1
ATOM 3107 O O . ILE A 1 397 ? 15.228 0.649 -14.653 1.00 98.69 397 ILE A O 1
ATOM 3111 N N . SER A 1 398 ? 13.199 0.131 -13.829 1.00 98.62 398 SER A N 1
ATOM 3112 C CA . SER A 1 398 ? 13.024 1.357 -13.056 1.00 98.62 398 SER A CA 1
ATOM 3113 C C . SER A 1 398 ? 11.982 1.177 -11.952 1.00 98.62 398 SER A C 1
ATOM 3115 O O . SER A 1 398 ? 10.968 0.510 -12.157 1.00 98.62 398 SER A O 1
ATOM 3117 N N . VAL A 1 399 ? 12.218 1.808 -10.800 1.00 98.50 399 VAL A N 1
ATOM 3118 C CA . VAL A 1 399 ? 11.241 1.971 -9.713 1.00 98.50 399 VAL A CA 1
ATOM 3119 C C . VAL A 1 399 ? 11.287 3.416 -9.245 1.00 98.50 399 VAL A C 1
ATOM 3121 O O . VAL A 1 399 ? 12.345 3.874 -8.826 1.00 98.50 399 VAL A O 1
ATOM 3124 N N . PHE A 1 400 ? 10.169 4.137 -9.267 1.00 96.69 400 PHE A N 1
ATOM 3125 C CA . PHE A 1 400 ? 10.153 5.550 -8.882 1.00 96.69 400 PHE A CA 1
ATOM 3126 C C . PHE A 1 400 ? 8.803 6.007 -8.336 1.00 96.69 400 PHE A C 1
ATOM 3128 O O . PHE A 1 400 ? 7.767 5.393 -8.590 1.00 96.69 400 PHE A O 1
ATOM 3135 N N . LYS A 1 401 ? 8.810 7.125 -7.603 1.00 93.75 401 LYS A N 1
ATOM 3136 C CA . LYS A 1 401 ? 7.593 7.825 -7.175 1.00 93.75 401 LYS A CA 1
ATOM 3137 C C . LYS A 1 401 ? 7.359 9.059 -8.042 1.00 93.75 401 LYS A C 1
ATOM 3139 O O . LYS A 1 401 ? 8.286 9.816 -8.316 1.00 93.75 401 LYS A O 1
ATOM 3144 N N . THR A 1 402 ? 6.121 9.268 -8.477 1.00 90.81 402 THR A N 1
ATOM 3145 C CA . THR A 1 402 ? 5.734 10.416 -9.310 1.00 90.81 402 THR A CA 1
ATOM 3146 C C . THR A 1 402 ? 4.371 10.975 -8.910 1.00 90.81 402 THR A C 1
ATOM 3148 O O . THR A 1 402 ? 3.622 10.353 -8.161 1.00 90.81 402 THR A O 1
ATOM 3151 N N . SER A 1 403 ? 4.050 12.162 -9.417 1.00 84.19 403 SER A N 1
ATOM 3152 C CA . SER A 1 403 ? 2.793 12.867 -9.178 1.00 84.19 403 SER A CA 1
ATOM 3153 C C . SER A 1 403 ? 1.864 12.775 -10.387 1.00 84.19 403 SER A C 1
ATOM 3155 O O . SER A 1 403 ? 2.319 12.879 -11.524 1.00 84.19 403 SER A O 1
ATOM 3157 N N . THR A 1 404 ? 0.554 12.673 -10.150 1.00 74.62 404 THR A N 1
ATOM 3158 C CA . THR A 1 404 ? -0.470 12.869 -11.196 1.00 74.62 404 THR A CA 1
ATOM 3159 C C . THR A 1 404 ? -1.028 14.295 -11.250 1.00 74.62 404 THR A C 1
ATOM 3161 O O . THR A 1 404 ? -1.985 14.552 -11.974 1.00 74.62 404 THR A O 1
ATOM 3164 N N . ARG A 1 405 ? -0.459 15.218 -10.469 1.00 68.06 405 ARG A N 1
ATOM 3165 C CA . ARG A 1 405 ? -0.902 16.611 -10.318 1.00 68.06 405 ARG A CA 1
ATOM 3166 C C . ARG A 1 405 ? 0.062 17.595 -10.963 1.00 68.06 405 ARG A C 1
ATOM 3168 O O . ARG A 1 405 ? 1.263 17.505 -10.708 1.00 68.06 405 ARG A O 1
ATOM 3175 N N . TYR A 1 406 ? -0.477 18.555 -11.714 1.00 68.69 406 TYR A N 1
ATOM 3176 C CA . TYR A 1 406 ? 0.299 19.629 -12.342 1.00 68.69 406 TYR A CA 1
ATOM 3177 C C . TYR A 1 406 ? 0.846 20.622 -11.304 1.00 68.69 406 TYR A C 1
ATOM 3179 O O . TYR A 1 406 ? 1.909 21.204 -11.488 1.00 68.69 406 TYR A O 1
ATOM 3187 N N . GLU A 1 407 ? 0.153 20.791 -10.173 1.00 68.06 407 GLU A N 1
ATOM 3188 C CA . GLU A 1 407 ? 0.569 21.689 -9.090 1.00 68.06 407 GLU A CA 1
ATOM 3189 C C . GLU A 1 407 ? 1.845 21.202 -8.394 1.00 68.06 407 GLU A C 1
ATOM 3191 O O . GLU A 1 407 ? 2.479 21.944 -7.648 1.00 68.06 407 GLU A O 1
ATOM 3196 N N . HIS A 1 408 ? 2.227 19.943 -8.622 1.00 69.69 408 HIS A N 1
ATOM 3197 C CA . HIS A 1 408 ? 3.448 19.354 -8.088 1.00 69.69 408 HIS A CA 1
ATOM 3198 C C . HIS A 1 408 ? 4.663 19.545 -9.002 1.00 69.69 408 HIS A C 1
ATOM 3200 O O . HIS A 1 408 ? 5.709 18.962 -8.712 1.00 69.69 408 HIS A O 1
ATOM 3206 N N . GLY A 1 409 ? 4.532 20.346 -10.065 1.00 70.12 409 GLY A N 1
ATOM 3207 C CA . GLY A 1 409 ? 5.611 20.678 -10.986 1.00 70.12 409 GLY A CA 1
ATOM 3208 C C . GLY A 1 409 ? 5.408 20.155 -12.399 1.00 70.12 409 GLY A C 1
ATOM 3209 O O . GLY A 1 409 ? 4.301 19.789 -12.798 1.00 70.12 409 GLY A O 1
ATOM 3210 N N . GLU A 1 410 ? 6.507 20.094 -13.151 1.00 71.31 410 GLU A N 1
ATOM 3211 C CA . GLU A 1 410 ? 6.519 19.505 -14.492 1.00 71.31 410 GLU A CA 1
ATOM 3212 C C . GLU A 1 410 ? 5.948 18.074 -14.466 1.00 71.31 410 GLU A C 1
ATOM 3214 O O . GLU A 1 410 ? 6.491 17.164 -13.829 1.00 71.31 410 GLU A O 1
ATOM 3219 N N . PHE A 1 411 ? 4.821 17.876 -15.156 1.00 75.00 411 PHE A N 1
ATOM 3220 C CA . PHE A 1 411 ? 4.129 16.596 -15.187 1.00 75.00 411 PHE A CA 1
ATOM 3221 C C . PHE A 1 411 ? 4.881 15.595 -16.069 1.00 75.00 411 PHE A C 1
ATOM 3223 O O . PHE A 1 411 ? 4.976 15.763 -17.284 1.00 75.00 411 PHE A O 1
ATOM 3230 N N . PHE A 1 412 ? 5.361 14.508 -15.465 1.00 85.88 412 PHE A N 1
ATOM 3231 C CA . PHE A 1 412 ? 5.862 13.358 -16.209 1.00 85.88 412 PHE A CA 1
ATOM 3232 C C . PHE A 1 412 ? 4.721 12.383 -16.503 1.00 85.88 412 PHE A C 1
ATOM 3234 O O . PHE A 1 412 ? 4.232 11.691 -15.603 1.00 85.88 412 PHE A O 1
ATOM 3241 N N . ASN A 1 413 ? 4.329 12.291 -17.774 1.00 86.88 413 ASN A N 1
ATOM 3242 C CA . ASN A 1 413 ? 3.318 11.341 -18.221 1.00 86.88 413 ASN A CA 1
ATOM 3243 C C . ASN A 1 413 ? 3.876 9.906 -18.271 1.00 86.88 413 ASN A C 1
ATOM 3245 O O . ASN A 1 413 ? 4.168 9.375 -19.336 1.00 86.88 413 ASN A O 1
ATOM 3249 N N . TYR A 1 414 ? 3.999 9.255 -17.112 1.00 90.06 414 TYR A N 1
ATOM 3250 C CA . TYR A 1 414 ? 4.436 7.852 -17.021 1.00 90.06 414 TYR A CA 1
ATOM 3251 C C . TYR A 1 414 ? 3.418 6.855 -17.611 1.00 90.06 414 TYR A C 1
ATOM 3253 O O . TYR A 1 414 ? 3.710 5.672 -17.757 1.00 90.06 414 TYR A O 1
ATOM 3261 N N . MET A 1 415 ? 2.210 7.324 -17.921 1.00 89.69 415 MET A N 1
ATOM 3262 C CA . MET A 1 415 ? 1.086 6.515 -18.369 1.00 89.69 415 MET A CA 1
ATOM 3263 C C . MET A 1 415 ? 0.901 6.648 -19.888 1.00 89.69 415 MET A C 1
ATOM 3265 O O . MET A 1 415 ? -0.172 7.011 -20.374 1.00 89.69 415 MET A O 1
ATOM 3269 N N . GLN A 1 416 ? 1.981 6.407 -20.623 1.00 90.75 416 GLN A N 1
ATOM 3270 C CA . GLN A 1 416 ? 2.010 6.382 -22.080 1.00 90.75 416 GLN A CA 1
ATOM 3271 C C . GLN A 1 416 ? 2.151 4.928 -22.549 1.00 90.75 416 GLN A C 1
ATOM 3273 O O . GLN A 1 416 ? 3.179 4.300 -22.290 1.00 90.75 416 GLN A O 1
ATOM 3278 N N . GLY A 1 417 ? 1.095 4.380 -23.161 1.00 90.12 417 GLY A N 1
ATOM 3279 C CA . GLY A 1 417 ? 1.074 2.992 -23.644 1.00 90.12 417 GLY A CA 1
ATOM 3280 C C . GLY A 1 417 ? 1.653 2.831 -25.051 1.00 90.12 417 GLY A C 1
ATOM 3281 O O . GLY A 1 417 ? 2.322 1.836 -25.340 1.00 90.12 417 GLY A O 1
ATOM 3282 N N . ASP A 1 418 ? 1.464 3.857 -25.887 1.00 87.56 418 ASP A N 1
ATOM 3283 C CA . ASP A 1 418 ? 1.842 3.870 -27.299 1.00 87.56 418 ASP A CA 1
ATOM 3284 C C . ASP A 1 418 ? 2.762 5.049 -27.643 1.00 87.56 418 ASP A C 1
ATOM 3286 O O . ASP A 1 418 ? 2.791 6.081 -26.965 1.00 87.56 418 ASP A O 1
ATOM 3290 N N . PHE A 1 419 ? 3.540 4.880 -28.712 1.00 91.12 419 PHE A N 1
ATOM 3291 C CA . PHE A 1 419 ? 4.631 5.780 -29.087 1.00 91.12 419 PHE A CA 1
ATOM 3292 C C . PHE A 1 419 ? 4.638 5.991 -30.599 1.00 91.12 419 PHE A C 1
ATOM 3294 O O . PHE A 1 419 ? 4.497 5.034 -31.362 1.00 91.12 419 PHE A O 1
ATOM 3301 N N . ASN A 1 420 ? 4.851 7.229 -31.040 1.00 90.62 420 ASN A N 1
ATOM 3302 C CA . ASN A 1 420 ? 4.876 7.592 -32.456 1.00 90.62 420 ASN A CA 1
ATOM 3303 C C . ASN A 1 420 ? 6.192 7.195 -33.136 1.00 90.62 420 ASN A C 1
ATOM 3305 O O . ASN A 1 420 ? 6.246 7.088 -34.362 1.00 90.62 420 ASN A O 1
ATOM 3309 N N . SER A 1 421 ? 7.269 7.008 -32.365 1.00 92.44 421 SER A N 1
ATOM 3310 C CA . SER A 1 421 ? 8.549 6.539 -32.890 1.00 92.44 421 SER A CA 1
ATOM 3311 C C . SER A 1 421 ? 9.439 5.891 -31.828 1.00 92.44 421 SER A C 1
ATOM 3313 O O . SER A 1 421 ? 9.226 6.032 -30.623 1.00 92.44 421 SER A O 1
ATOM 3315 N N . ASP A 1 422 ? 10.492 5.212 -32.283 1.00 93.56 422 ASP A N 1
ATOM 3316 C CA . ASP A 1 422 ? 11.497 4.612 -31.403 1.00 93.56 422 ASP A CA 1
ATOM 3317 C C . ASP A 1 422 ? 12.288 5.661 -30.612 1.00 93.56 422 ASP A C 1
ATOM 3319 O O . ASP A 1 422 ? 12.686 5.410 -29.476 1.00 93.56 422 ASP A O 1
ATOM 3323 N N . ALA A 1 423 ? 12.493 6.856 -31.178 1.00 94.06 423 ALA A N 1
ATOM 3324 C CA . ALA A 1 423 ? 13.092 7.975 -30.454 1.00 94.06 423 ALA A CA 1
ATOM 3325 C C . ALA A 1 423 ? 12.222 8.441 -29.275 1.00 94.06 423 ALA A C 1
ATOM 3327 O O . ALA A 1 423 ? 12.758 8.664 -28.190 1.00 94.06 423 ALA A O 1
ATOM 3328 N N . GLU A 1 424 ? 10.904 8.545 -29.462 1.00 93.94 424 GLU A N 1
ATOM 3329 C CA . GLU A 1 424 ? 9.965 8.894 -28.390 1.00 93.94 424 GLU A CA 1
ATOM 3330 C C . GLU A 1 424 ? 9.949 7.806 -27.308 1.00 93.94 424 GLU A C 1
ATOM 3332 O O . GLU A 1 424 ? 10.114 8.102 -26.124 1.00 93.94 424 GLU A O 1
ATOM 3337 N N . TYR A 1 425 ? 9.855 6.538 -27.720 1.00 95.31 425 TYR A N 1
ATOM 3338 C CA . TYR A 1 425 ? 9.876 5.393 -26.813 1.00 95.31 425 TYR A CA 1
ATOM 3339 C C . TYR A 1 425 ? 11.148 5.339 -25.959 1.00 95.31 425 TYR A C 1
ATOM 3341 O O . TYR A 1 425 ? 11.087 5.229 -24.735 1.00 95.31 425 TYR A O 1
ATOM 3349 N N . MET A 1 426 ? 12.322 5.476 -26.575 1.00 95.94 426 MET A N 1
ATOM 3350 C CA . MET A 1 426 ? 13.577 5.446 -25.825 1.00 95.94 426 MET A CA 1
ATOM 3351 C C . MET A 1 426 ? 13.758 6.673 -24.933 1.00 95.94 426 MET A C 1
ATOM 3353 O O . MET A 1 426 ? 14.345 6.556 -23.854 1.00 95.94 426 MET A O 1
ATOM 3357 N N . ASN A 1 427 ? 13.214 7.831 -25.321 1.00 95.44 427 ASN A N 1
ATOM 3358 C CA . ASN A 1 427 ? 13.175 8.997 -24.445 1.00 95.44 427 ASN A CA 1
ATOM 3359 C C . ASN A 1 427 ? 12.245 8.780 -23.239 1.00 95.44 427 ASN A C 1
ATOM 3361 O O . ASN A 1 427 ? 12.592 9.187 -22.129 1.00 95.44 427 ASN A O 1
ATOM 3365 N N . PHE A 1 428 ? 11.123 8.078 -23.408 1.00 95.88 428 PHE A N 1
ATOM 3366 C CA . PHE A 1 428 ? 10.270 7.642 -22.300 1.00 95.88 428 PHE A CA 1
ATOM 3367 C C . PHE A 1 428 ? 11.014 6.685 -21.360 1.00 95.88 428 PHE A C 1
ATOM 3369 O O . PHE A 1 428 ? 11.099 6.952 -20.161 1.00 95.88 428 PHE A O 1
ATOM 3376 N N . VAL A 1 429 ? 11.638 5.624 -21.890 1.00 97.25 429 VAL A N 1
ATOM 3377 C CA . VAL A 1 429 ? 12.426 4.667 -21.091 1.00 97.25 429 VAL A CA 1
ATOM 3378 C C . VAL A 1 429 ? 13.541 5.388 -20.328 1.00 97.25 429 VAL A C 1
ATOM 3380 O O . VAL A 1 429 ? 13.698 5.181 -19.125 1.00 97.25 429 VAL A O 1
ATOM 3383 N N . TYR A 1 430 ? 14.265 6.304 -20.970 1.00 96.62 430 TYR A N 1
ATOM 3384 C CA . TYR A 1 430 ? 15.258 7.145 -20.298 1.00 96.62 430 TYR A CA 1
ATOM 3385 C C . TYR A 1 430 ? 14.651 7.961 -19.151 1.00 96.62 430 TYR A C 1
ATOM 3387 O O . TYR A 1 430 ? 15.176 7.946 -18.037 1.00 96.62 430 TYR A O 1
ATOM 3395 N N . ASN A 1 431 ? 13.515 8.619 -19.394 1.00 95.81 431 ASN A N 1
ATOM 3396 C CA . ASN A 1 431 ? 12.827 9.421 -18.389 1.00 95.81 431 ASN A CA 1
ATOM 3397 C C . ASN A 1 431 ? 12.334 8.601 -17.191 1.00 95.81 431 ASN A C 1
ATOM 3399 O O . ASN A 1 431 ? 12.342 9.114 -16.070 1.00 95.81 431 ASN A O 1
ATOM 3403 N N . THR A 1 432 ? 11.957 7.336 -17.389 1.00 97.12 432 THR A N 1
ATOM 3404 C CA . THR A 1 432 ? 11.674 6.430 -16.265 1.00 97.12 432 THR A CA 1
ATOM 3405 C C . THR A 1 432 ? 12.942 6.091 -15.485 1.00 97.12 432 THR A C 1
ATOM 3407 O O . THR A 1 432 ? 12.912 6.061 -14.259 1.00 97.12 432 THR A O 1
ATOM 3410 N N . ARG A 1 433 ? 14.079 5.873 -16.155 1.00 97.06 433 ARG A N 1
ATOM 3411 C CA . ARG A 1 433 ? 15.326 5.445 -15.505 1.00 97.06 433 ARG A CA 1
ATOM 3412 C C . ARG A 1 433 ? 16.008 6.549 -14.711 1.00 97.06 433 ARG A C 1
ATOM 3414 O O . ARG A 1 433 ? 16.468 6.281 -13.610 1.00 97.06 433 ARG A O 1
ATOM 3421 N N . VAL A 1 434 ? 16.009 7.791 -15.195 1.00 95.88 434 VAL A N 1
ATOM 3422 C CA . VAL A 1 434 ? 16.559 8.927 -14.422 1.00 95.88 434 VAL A CA 1
ATOM 3423 C C . VAL A 1 434 ? 15.762 9.225 -13.146 1.00 95.88 434 VAL A C 1
ATOM 3425 O O . VAL A 1 434 ? 16.285 9.839 -12.219 1.00 95.88 434 VAL A O 1
ATOM 3428 N N . ARG A 1 435 ? 14.501 8.782 -13.083 1.00 95.75 435 ARG A N 1
ATOM 3429 C CA . ARG A 1 435 ? 13.641 8.872 -11.892 1.00 95.75 435 ARG A CA 1
ATOM 3430 C C . ARG A 1 435 ? 13.801 7.671 -10.959 1.00 95.75 435 ARG A C 1
ATOM 3432 O O . ARG A 1 435 ? 13.369 7.743 -9.814 1.00 95.75 435 ARG A O 1
ATOM 3439 N N . SER A 1 436 ? 14.413 6.584 -11.438 1.00 97.56 436 SER A N 1
ATOM 3440 C CA . SER A 1 436 ? 14.568 5.341 -10.687 1.00 97.56 436 SER A CA 1
ATOM 3441 C C . SER A 1 436 ? 15.341 5.569 -9.392 1.00 97.56 436 SER A C 1
ATOM 3443 O O . SER A 1 436 ? 16.404 6.192 -9.411 1.00 97.56 436 SER A O 1
ATOM 3445 N N . PHE A 1 437 ? 14.871 4.981 -8.292 1.00 97.62 437 PHE A N 1
ATOM 3446 C CA . PHE A 1 437 ? 15.612 4.881 -7.032 1.00 97.62 437 PHE A CA 1
ATOM 3447 C C . PHE A 1 437 ? 16.901 4.063 -7.165 1.00 97.62 437 PHE A C 1
ATOM 3449 O O . PHE A 1 437 ? 17.790 4.174 -6.321 1.00 97.62 437 PHE A O 1
ATOM 3456 N N . PHE A 1 438 ? 17.011 3.240 -8.209 1.00 97.69 438 PHE A N 1
ATOM 3457 C CA . PHE A 1 438 ? 18.103 2.292 -8.393 1.00 97.69 438 PHE A CA 1
ATOM 3458 C C . PHE A 1 438 ? 18.747 2.429 -9.772 1.00 97.69 438 PHE A C 1
ATOM 3460 O O . PHE A 1 438 ? 18.053 2.574 -10.782 1.00 97.69 438 PHE A O 1
ATOM 3467 N N . ASN A 1 439 ? 20.069 2.283 -9.814 1.00 97.38 439 ASN A N 1
ATOM 3468 C CA . ASN A 1 439 ? 20.812 1.971 -11.029 1.00 97.38 439 ASN A CA 1
ATOM 3469 C C . ASN A 1 439 ? 20.721 0.458 -11.249 1.00 97.38 439 ASN A C 1
ATOM 3471 O O . ASN A 1 439 ? 21.256 -0.316 -10.453 1.00 97.38 439 ASN A O 1
ATOM 3475 N N . ILE A 1 440 ? 20.007 0.042 -12.296 1.00 97.38 440 ILE A N 1
ATOM 3476 C CA . ILE A 1 440 ? 19.637 -1.359 -12.528 1.00 97.38 440 ILE A CA 1
ATOM 3477 C C . ILE A 1 440 ? 20.394 -1.927 -13.744 1.00 97.38 440 ILE A C 1
ATOM 3479 O O . ILE A 1 440 ? 20.248 -1.382 -14.845 1.00 97.38 440 ILE A O 1
ATOM 3483 N N . PRO A 1 441 ? 21.141 -3.043 -13.589 1.00 95.56 441 PRO A N 1
ATOM 3484 C CA . PRO A 1 441 ? 22.027 -3.626 -14.606 1.00 95.56 441 PRO A CA 1
ATOM 3485 C C . PRO A 1 441 ? 21.266 -4.474 -15.641 1.00 95.56 441 PRO A C 1
ATOM 3487 O O . PRO A 1 441 ? 21.647 -5.591 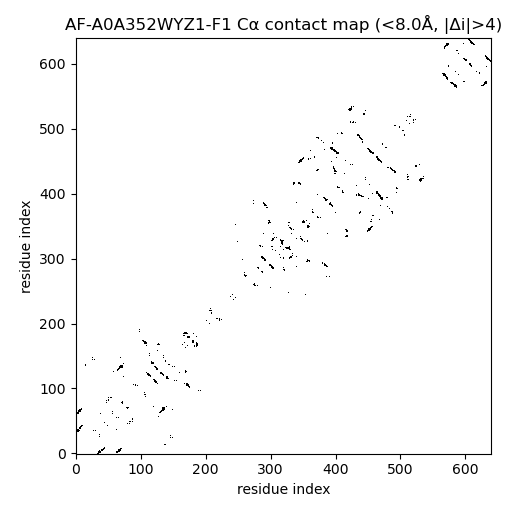-15.983 1.00 95.56 441 PRO A O 1
ATOM 3490 N N . VAL A 1 442 ? 20.143 -3.956 -16.127 1.00 97.88 442 VAL A N 1
ATOM 3491 C CA . VAL A 1 442 ? 19.278 -4.605 -17.115 1.00 97.88 442 VAL A CA 1
ATOM 3492 C C . VAL A 1 442 ? 19.288 -3.722 -18.349 1.00 97.88 442 VAL A C 1
ATOM 3494 O O . VAL A 1 442 ? 18.949 -2.544 -18.248 1.00 97.88 442 VAL A O 1
ATOM 3497 N N . THR A 1 443 ? 19.679 -4.250 -19.509 1.00 97.69 443 THR A N 1
ATOM 3498 C CA . THR A 1 443 ? 19.722 -3.448 -20.741 1.00 97.69 443 THR A CA 1
ATOM 3499 C C . THR A 1 443 ? 18.321 -3.139 -21.278 1.00 97.69 443 THR A C 1
ATOM 3501 O O . THR A 1 443 ? 17.344 -3.737 -20.844 1.00 97.69 443 THR A O 1
ATOM 3504 N N . CYS A 1 444 ? 18.155 -2.189 -22.187 1.00 97.62 444 CYS A N 1
ATOM 3505 C CA . CYS A 1 444 ? 16.880 -1.973 -22.878 1.00 97.62 444 CYS A CA 1
ATOM 3506 C C . CYS A 1 444 ? 17.134 -1.242 -24.190 1.00 97.62 444 CYS A C 1
ATOM 3508 O O . CYS A 1 444 ? 17.907 -0.285 -24.209 1.00 97.62 444 CYS A O 1
ATOM 3510 N N . ASN A 1 445 ? 16.459 -1.647 -25.259 1.00 97.00 445 ASN A N 1
ATOM 3511 C CA . ASN A 1 445 ? 16.493 -0.963 -26.544 1.00 97.00 445 ASN A CA 1
ATOM 3512 C C . ASN A 1 445 ? 15.098 -0.801 -27.144 1.00 97.00 445 ASN A C 1
ATOM 3514 O O . ASN A 1 445 ? 14.092 -1.209 -26.565 1.00 97.00 445 ASN A O 1
ATOM 3518 N N . GLU A 1 446 ? 15.054 -0.180 -28.319 1.00 95.38 446 GLU A N 1
ATOM 3519 C CA . GLU A 1 446 ? 13.825 0.191 -29.000 1.00 95.38 446 GLU A CA 1
ATOM 3520 C C . GLU A 1 446 ? 12.905 -0.997 -29.317 1.00 95.38 446 GLU A C 1
ATOM 3522 O O . GLU A 1 446 ? 11.698 -0.823 -29.395 1.00 95.38 446 GLU A O 1
ATOM 3527 N N . ASN A 1 447 ? 13.421 -2.217 -29.435 1.00 95.25 447 ASN A N 1
ATOM 3528 C CA . ASN A 1 447 ? 12.612 -3.381 -29.805 1.00 95.25 447 ASN A CA 1
ATOM 3529 C C . ASN A 1 447 ? 12.001 -4.106 -28.600 1.00 95.25 447 ASN A C 1
ATOM 3531 O O . ASN A 1 447 ? 11.243 -5.057 -28.786 1.00 95.25 447 ASN A O 1
ATOM 3535 N N . ASP A 1 448 ? 12.351 -3.706 -27.378 1.00 96.94 448 ASP A N 1
ATOM 3536 C CA . ASP A 1 448 ? 11.925 -4.402 -26.171 1.00 96.94 448 ASP A CA 1
ATOM 3537 C C . ASP A 1 448 ? 10.556 -3.891 -25.697 1.00 96.94 448 ASP A C 1
ATOM 3539 O O . ASP A 1 448 ? 10.437 -2.697 -25.427 1.00 96.94 448 ASP A O 1
ATOM 3543 N N . PRO A 1 449 ? 9.537 -4.752 -25.523 1.00 96.69 449 PRO A N 1
ATOM 3544 C CA . PRO A 1 449 ? 8.293 -4.378 -24.853 1.00 96.69 449 PRO A CA 1
ATOM 3545 C C . PRO A 1 449 ? 8.498 -4.189 -23.348 1.00 96.69 449 PRO A C 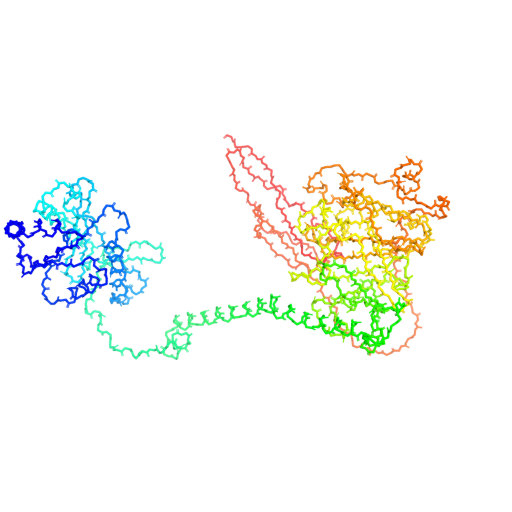1
ATOM 3547 O O . PRO A 1 449 ? 9.316 -4.882 -22.726 1.00 96.69 449 PRO A O 1
ATOM 3550 N N . ILE A 1 450 ? 7.701 -3.311 -22.743 1.00 98.56 450 ILE A N 1
ATOM 3551 C CA . ILE A 1 450 ? 7.712 -3.064 -21.296 1.00 98.56 450 ILE A CA 1
ATOM 3552 C C . ILE A 1 450 ? 6.321 -3.226 -20.680 1.00 98.56 450 ILE A C 1
ATOM 3554 O O . ILE A 1 450 ? 5.296 -3.164 -21.356 1.00 98.56 450 ILE A O 1
ATOM 3558 N N . ILE A 1 451 ? 6.303 -3.437 -19.369 1.00 98.75 451 ILE A N 1
ATOM 3559 C CA . ILE A 1 451 ? 5.122 -3.316 -18.517 1.00 98.75 451 ILE A CA 1
ATOM 3560 C C . ILE A 1 451 ? 5.368 -2.193 -17.511 1.00 98.75 451 ILE A C 1
ATOM 3562 O O . ILE A 1 451 ? 6.497 -2.005 -17.046 1.00 98.75 451 ILE A O 1
ATOM 3566 N N . THR A 1 452 ? 4.309 -1.474 -17.154 1.00 98.75 452 THR A N 1
ATOM 3567 C CA . THR A 1 452 ? 4.330 -0.422 -16.133 1.00 98.75 452 THR A CA 1
ATOM 3568 C C . THR A 1 452 ? 3.277 -0.730 -15.081 1.00 98.75 452 THR A C 1
ATOM 3570 O O . THR A 1 452 ? 2.087 -0.670 -15.367 1.00 98.75 452 THR A O 1
ATOM 3573 N N . LEU A 1 453 ? 3.692 -1.036 -13.855 1.00 98.69 453 LEU A N 1
ATOM 3574 C CA . LEU A 1 453 ? 2.787 -1.272 -12.732 1.00 98.69 453 LEU A CA 1
ATOM 3575 C C . LEU A 1 453 ? 2.673 -0.002 -11.896 1.00 98.69 453 LEU A C 1
ATOM 3577 O O . LEU A 1 453 ? 3.693 0.562 -11.495 1.00 98.69 453 LEU A O 1
ATOM 3581 N N . SER A 1 454 ? 1.449 0.440 -11.622 1.00 96.62 454 SER A N 1
ATOM 3582 C CA . SER A 1 454 ? 1.185 1.674 -10.885 1.00 96.62 454 SER A CA 1
ATOM 3583 C C . SER A 1 454 ? 0.252 1.442 -9.705 1.00 96.62 454 SER A C 1
ATOM 3585 O O . SER A 1 454 ? -0.802 0.819 -9.834 1.00 96.62 454 SER A O 1
ATOM 3587 N N . THR A 1 455 ? 0.632 1.980 -8.547 1.00 93.50 455 THR A N 1
ATOM 3588 C CA . THR A 1 455 ? -0.206 1.996 -7.344 1.00 93.50 455 THR A CA 1
ATOM 3589 C C . THR A 1 455 ? -0.099 3.324 -6.604 1.00 93.50 455 THR A C 1
ATOM 3591 O O . THR A 1 455 ? 0.849 4.089 -6.794 1.00 93.50 455 THR A O 1
ATOM 3594 N N . CYS A 1 456 ? -1.088 3.634 -5.767 1.00 83.81 456 CYS A N 1
ATOM 3595 C CA . CYS A 1 456 ? -1.079 4.825 -4.922 1.00 83.81 456 CYS A CA 1
ATOM 3596 C C . CYS A 1 456 ? 0.071 4.778 -3.908 1.00 83.81 456 CYS A C 1
ATOM 3598 O O . CYS A 1 456 ? 0.327 3.753 -3.286 1.00 83.81 456 CYS A O 1
ATOM 3600 N N . CYS A 1 457 ? 0.716 5.921 -3.685 1.00 77.19 457 CYS A N 1
ATOM 3601 C CA . CYS A 1 457 ? 1.553 6.140 -2.512 1.00 77.19 457 CYS A CA 1
ATOM 3602 C C . CYS A 1 457 ? 1.209 7.504 -1.892 1.00 77.19 457 CYS A C 1
ATOM 3604 O O . CYS A 1 457 ? 0.664 8.385 -2.562 1.00 77.19 457 CYS A O 1
ATOM 3606 N N . TYR A 1 458 ? 1.426 7.644 -0.584 1.00 75.00 458 TYR A N 1
ATOM 3607 C CA . TYR A 1 458 ? 0.799 8.699 0.227 1.00 75.00 458 TYR A CA 1
ATOM 3608 C C . TYR A 1 458 ? 1.804 9.666 0.868 1.00 75.00 458 TYR A C 1
ATOM 3610 O O . TYR A 1 458 ? 1.458 10.379 1.806 1.00 75.00 458 TYR A O 1
ATOM 3618 N N . GLU A 1 459 ? 3.043 9.718 0.370 1.00 73.19 459 GLU A N 1
ATOM 3619 C CA . GLU A 1 459 ? 4.038 10.727 0.772 1.00 73.19 459 GLU A CA 1
ATOM 3620 C C . GLU A 1 459 ? 3.548 12.143 0.453 1.00 73.19 459 GLU A C 1
ATOM 3622 O O . GLU A 1 459 ? 3.732 13.077 1.234 1.00 73.19 459 GLU A O 1
ATOM 3627 N N . PHE A 1 460 ? 2.866 12.276 -0.682 1.00 73.62 460 PHE A N 1
ATOM 3628 C CA . PHE A 1 460 ? 2.124 13.458 -1.084 1.00 73.62 460 PHE A CA 1
ATOM 3629 C C . PHE A 1 460 ? 0.791 13.031 -1.702 1.00 73.62 460 PHE A C 1
ATOM 3631 O O . PHE A 1 460 ? 0.614 11.899 -2.156 1.00 73.62 460 PHE A O 1
ATOM 3638 N N . TYR A 1 461 ? -0.169 13.951 -1.723 1.00 72.44 461 TYR A N 1
ATOM 3639 C CA . TYR A 1 461 ? -1.494 13.687 -2.274 1.00 72.44 461 TYR A CA 1
ATOM 3640 C C . TYR A 1 461 ? -1.422 13.312 -3.766 1.00 72.44 461 TYR A C 1
ATOM 3642 O O . TYR A 1 461 ? -0.785 14.006 -4.549 1.00 72.44 461 TYR A O 1
ATOM 3650 N N . GLN A 1 462 ? -2.090 12.229 -4.172 1.00 75.19 462 GLN A N 1
ATOM 3651 C CA . GLN A 1 462 ? -2.073 11.718 -5.554 1.00 75.19 462 GLN A CA 1
ATOM 3652 C C . GLN A 1 462 ? -0.673 11.413 -6.118 1.00 75.19 462 GLN A C 1
ATOM 3654 O O . GLN A 1 462 ? -0.406 11.588 -7.310 1.00 75.19 462 GLN A O 1
ATOM 3659 N N . TRP A 1 463 ? 0.225 10.922 -5.270 1.00 86.12 463 TRP A N 1
ATOM 3660 C CA . TRP A 1 463 ? 1.441 10.287 -5.752 1.00 86.12 463 TRP A CA 1
ATOM 3661 C C . TRP A 1 463 ? 1.207 8.821 -6.122 1.00 86.12 463 TRP A C 1
ATOM 3663 O O . TRP A 1 463 ? 0.213 8.186 -5.739 1.00 86.12 463 TRP A O 1
ATOM 3673 N N . ARG A 1 464 ? 2.106 8.308 -6.956 1.00 91.38 464 ARG A N 1
ATOM 3674 C CA . ARG A 1 464 ? 2.112 6.938 -7.454 1.00 91.38 464 ARG A CA 1
ATOM 3675 C C . ARG A 1 464 ? 3.497 6.347 -7.300 1.00 91.38 464 ARG A C 1
ATOM 3677 O O . ARG A 1 464 ? 4.474 7.010 -7.646 1.00 91.38 464 ARG A O 1
ATOM 3684 N N . LEU A 1 465 ? 3.559 5.107 -6.830 1.00 95.81 465 LEU A N 1
ATOM 3685 C CA . LEU A 1 465 ? 4.732 4.261 -6.991 1.00 95.81 465 LEU A CA 1
ATOM 3686 C C . LEU A 1 465 ? 4.594 3.526 -8.323 1.00 95.81 465 LEU A C 1
ATOM 3688 O O . LEU A 1 465 ? 3.563 2.906 -8.585 1.00 95.81 465 LEU A O 1
ATOM 3692 N N . VAL A 1 466 ? 5.631 3.620 -9.147 1.00 97.88 466 VAL A N 1
ATOM 3693 C CA . VAL A 1 466 ? 5.667 3.074 -10.499 1.00 97.88 466 VAL A CA 1
ATOM 3694 C C . VAL A 1 466 ? 6.839 2.109 -10.618 1.00 97.88 466 VAL A C 1
ATOM 3696 O O . VAL A 1 466 ? 7.974 2.471 -10.304 1.00 97.88 466 VAL A O 1
ATOM 3699 N N . VAL A 1 467 ? 6.563 0.894 -11.087 1.00 98.75 467 VAL A N 1
ATOM 3700 C CA . VAL A 1 467 ? 7.565 -0.129 -11.412 1.00 98.75 467 VAL A CA 1
ATOM 3701 C C . VAL A 1 467 ? 7.503 -0.396 -12.908 1.00 98.75 467 VAL A C 1
ATOM 3703 O O . VAL A 1 467 ? 6.452 -0.760 -13.427 1.00 98.75 467 VAL A O 1
ATOM 3706 N N . VAL A 1 468 ? 8.622 -0.221 -13.604 1.00 98.81 468 VAL A N 1
ATOM 3707 C CA . VAL A 1 468 ? 8.737 -0.488 -15.042 1.00 98.81 468 VAL A CA 1
ATOM 3708 C C . VAL A 1 468 ? 9.637 -1.694 -15.237 1.00 98.81 468 VAL A C 1
ATOM 3710 O O . VAL A 1 468 ? 10.750 -1.728 -14.706 1.00 98.81 468 VAL A O 1
ATOM 3713 N N . ALA A 1 469 ? 9.179 -2.674 -16.010 1.00 98.81 469 ALA A N 1
ATOM 3714 C CA . ALA A 1 469 ? 9.929 -3.890 -16.295 1.00 98.81 469 ALA A CA 1
ATOM 3715 C C . ALA A 1 469 ? 9.915 -4.220 -17.789 1.00 98.81 469 ALA A C 1
ATOM 3717 O O . ALA A 1 469 ? 8.932 -3.993 -18.484 1.00 98.81 469 ALA A O 1
ATOM 3718 N N . ARG A 1 470 ? 11.025 -4.761 -18.284 1.00 98.44 470 ARG A N 1
ATOM 3719 C CA . ARG A 1 470 ? 11.279 -5.064 -19.693 1.00 98.44 470 ARG A CA 1
ATOM 3720 C C . ARG A 1 470 ? 11.170 -6.560 -19.945 1.00 98.44 470 ARG A C 1
ATOM 3722 O O . ARG A 1 470 ? 11.762 -7.347 -19.206 1.00 98.44 470 ARG A O 1
ATOM 3729 N N . LYS A 1 471 ? 10.443 -6.956 -20.993 1.00 98.31 471 LYS A N 1
ATOM 3730 C CA . LYS A 1 471 ? 10.234 -8.368 -21.347 1.00 98.31 471 LYS A CA 1
ATOM 3731 C C . LYS A 1 471 ? 11.575 -9.061 -21.606 1.00 98.31 471 LYS A C 1
ATOM 3733 O O . LYS A 1 471 ? 12.434 -8.511 -22.292 1.00 98.31 471 LYS A O 1
ATOM 3738 N N . VAL A 1 472 ? 11.769 -10.257 -21.058 1.00 98.19 472 VAL A N 1
ATOM 3739 C CA . VAL A 1 472 ? 12.956 -11.079 -21.337 1.00 98.19 472 VAL A CA 1
ATOM 3740 C C . VAL A 1 472 ? 12.942 -11.481 -22.811 1.00 98.19 472 VAL A C 1
ATOM 3742 O O . VAL A 1 472 ? 11.922 -11.939 -23.332 1.00 98.19 472 VAL A O 1
ATOM 3745 N N . ARG A 1 473 ? 14.064 -11.272 -23.503 1.00 96.94 473 ARG A N 1
ATOM 3746 C CA . ARG A 1 473 ? 14.187 -11.564 -24.935 1.00 96.94 473 ARG A CA 1
ATOM 3747 C C . ARG A 1 473 ? 14.253 -13.077 -25.178 1.00 96.94 473 ARG A C 1
ATOM 3749 O O . ARG A 1 473 ? 14.720 -13.819 -24.313 1.00 96.94 473 ARG A O 1
ATOM 3756 N N . PRO A 1 474 ? 13.866 -13.564 -26.370 1.00 94.56 474 PRO A N 1
ATOM 3757 C CA . PRO A 1 474 ? 14.041 -14.971 -26.721 1.00 94.56 474 PRO A CA 1
ATOM 3758 C C . PRO A 1 474 ? 15.498 -15.430 -26.544 1.00 94.56 474 PRO A C 1
ATOM 3760 O O . PRO A 1 474 ? 16.408 -14.867 -27.151 1.00 94.56 474 PRO A O 1
ATOM 3763 N N . GLY A 1 475 ? 15.714 -16.453 -25.712 1.00 93.31 475 GLY A N 1
ATOM 3764 C CA . GLY A 1 475 ? 17.041 -17.003 -25.408 1.00 93.31 475 GLY A CA 1
ATOM 3765 C C . GLY A 1 475 ? 17.888 -16.191 -24.415 1.00 93.31 475 GLY A C 1
ATOM 3766 O O . GLY A 1 475 ? 19.019 -16.587 -24.143 1.00 93.31 475 GLY A O 1
ATOM 3767 N N . GLU A 1 476 ? 17.376 -15.082 -23.873 1.00 96.19 476 GLU A N 1
ATOM 3768 C CA . GLU A 1 476 ? 18.014 -14.350 -22.772 1.00 96.19 476 GLU A CA 1
ATOM 3769 C C . GLU A 1 476 ? 17.792 -15.097 -21.446 1.00 96.19 476 GLU A C 1
ATOM 3771 O O . GLU A 1 476 ? 16.691 -15.573 -21.171 1.00 96.19 476 GLU A O 1
ATOM 3776 N N . ASP A 1 477 ? 18.830 -15.186 -20.607 1.00 94.75 477 ASP A N 1
ATOM 3777 C CA . ASP A 1 477 ? 18.704 -15.703 -19.237 1.00 94.75 477 ASP A CA 1
ATOM 3778 C C . ASP A 1 477 ? 17.695 -14.850 -18.452 1.00 94.75 477 ASP A C 1
ATOM 3780 O O . ASP A 1 477 ? 17.735 -13.621 -18.515 1.00 94.75 477 ASP A O 1
ATOM 3784 N N . THR A 1 478 ? 16.792 -15.473 -17.699 1.00 93.50 478 THR A N 1
ATOM 3785 C CA . THR A 1 478 ? 15.805 -14.770 -16.871 1.00 93.50 478 THR A CA 1
ATOM 3786 C C . THR A 1 478 ? 16.423 -14.095 -15.647 1.00 93.50 478 THR A C 1
ATOM 3788 O O . THR A 1 478 ? 15.833 -13.153 -15.122 1.00 93.50 478 THR A O 1
ATOM 3791 N N . ASN A 1 479 ? 17.604 -14.528 -15.202 1.00 94.19 479 ASN A N 1
ATOM 3792 C CA . ASN A 1 479 ? 18.277 -13.984 -14.028 1.00 94.19 479 ASN A CA 1
ATOM 3793 C C . ASN A 1 479 ? 18.793 -12.554 -14.258 1.00 94.19 479 ASN A C 1
ATOM 3795 O O . ASN A 1 479 ? 19.157 -12.150 -15.370 1.00 94.19 479 ASN A O 1
ATOM 3799 N N . VAL A 1 480 ? 18.839 -11.783 -13.173 1.00 95.75 480 VAL A N 1
ATOM 3800 C CA . VAL A 1 480 ? 19.449 -10.450 -13.118 1.00 95.75 480 VAL A CA 1
ATOM 3801 C C . VAL A 1 480 ? 20.659 -10.533 -12.198 1.00 95.75 480 VAL A C 1
ATOM 3803 O O . VAL A 1 480 ? 20.549 -11.054 -11.090 1.00 95.75 480 VAL A O 1
ATOM 3806 N N . ASP A 1 481 ? 21.809 -10.010 -12.628 1.00 96.06 481 ASP A N 1
ATOM 3807 C CA . ASP A 1 481 ? 22.969 -9.863 -11.744 1.00 96.06 481 ASP A CA 1
ATOM 3808 C C . ASP A 1 481 ? 22.744 -8.685 -10.788 1.00 96.06 481 ASP A C 1
ATOM 3810 O O . ASP A 1 481 ? 23.216 -7.566 -10.989 1.00 96.06 481 ASP A O 1
ATOM 3814 N N . VAL A 1 482 ? 21.955 -8.934 -9.746 1.00 96.69 482 VAL A N 1
ATOM 3815 C CA . VAL A 1 482 ? 21.538 -7.928 -8.764 1.00 96.69 482 VAL A CA 1
ATOM 3816 C C . VAL A 1 482 ? 22.699 -7.373 -7.928 1.00 96.69 482 VAL A C 1
ATOM 3818 O O . VAL A 1 482 ? 22.534 -6.344 -7.271 1.00 96.69 482 VAL A O 1
ATOM 3821 N N . SER A 1 483 ? 23.886 -7.993 -7.987 1.00 96.81 483 SER A N 1
ATOM 3822 C CA . SER A 1 483 ? 25.097 -7.491 -7.324 1.00 96.81 483 SER A CA 1
ATOM 3823 C C . SER A 1 483 ? 25.647 -6.214 -7.969 1.00 96.81 483 SER A C 1
ATOM 3825 O O . SER A 1 483 ? 26.338 -5.438 -7.309 1.00 96.81 483 SER A O 1
ATOM 3827 N N . LEU A 1 484 ? 25.303 -5.971 -9.239 1.00 96.44 484 LEU A N 1
ATOM 3828 C CA . LEU A 1 484 ? 25.652 -4.751 -9.969 1.00 96.44 484 LEU A CA 1
ATOM 3829 C C . LEU A 1 484 ? 24.626 -3.625 -9.758 1.00 96.44 484 LEU A C 1
ATOM 3831 O O . LEU A 1 484 ? 24.855 -2.497 -10.197 1.00 96.44 484 LEU A O 1
ATOM 3835 N N . ALA A 1 485 ? 23.496 -3.908 -9.100 1.00 97.19 485 ALA A N 1
ATOM 3836 C CA . ALA A 1 485 ? 22.511 -2.889 -8.775 1.00 97.19 485 ALA A CA 1
ATOM 3837 C C . ALA A 1 485 ? 22.978 -2.021 -7.601 1.00 97.19 485 ALA A C 1
ATOM 3839 O O . ALA A 1 485 ? 23.575 -2.496 -6.636 1.00 97.19 485 ALA A O 1
ATOM 3840 N N . SER A 1 486 ? 22.683 -0.728 -7.674 1.00 96.88 486 SER A N 1
ATOM 3841 C CA . SER A 1 486 ? 23.027 0.241 -6.630 1.00 96.88 486 SER A CA 1
ATOM 3842 C C . SER A 1 486 ? 21.924 1.276 -6.469 1.00 96.88 486 SER A C 1
ATOM 3844 O O . SER A 1 486 ? 21.069 1.431 -7.340 1.00 96.88 486 SER A O 1
ATOM 3846 N N . ARG A 1 487 ? 21.935 2.005 -5.352 1.00 96.69 487 ARG A N 1
ATOM 3847 C CA . ARG A 1 487 ? 21.054 3.163 -5.177 1.00 96.69 487 ARG A CA 1
ATOM 3848 C C . ARG A 1 487 ? 21.463 4.271 -6.146 1.00 96.69 487 ARG A C 1
ATOM 3850 O O . ARG A 1 487 ? 22.647 4.518 -6.362 1.00 96.69 487 ARG A O 1
ATOM 3857 N N . ASN A 1 488 ? 20.469 4.930 -6.725 1.00 94.25 488 ASN A N 1
ATOM 3858 C CA . ASN A 1 488 ? 20.664 6.178 -7.438 1.00 94.25 488 ASN A CA 1
ATOM 3859 C C . ASN A 1 488 ? 20.772 7.304 -6.401 1.00 94.25 488 ASN A C 1
ATOM 3861 O O . ASN A 1 488 ? 19.873 7.490 -5.584 1.00 94.25 488 ASN A O 1
ATOM 3865 N N . GLU A 1 489 ? 21.877 8.045 -6.425 1.00 90.81 489 GLU A N 1
ATOM 3866 C CA . GLU A 1 489 ? 22.138 9.136 -5.476 1.00 90.81 489 GLU A CA 1
ATOM 3867 C C . GLU A 1 489 ? 21.401 10.434 -5.842 1.00 90.81 489 GLU A C 1
ATOM 3869 O O . GLU A 1 489 ? 21.238 11.318 -5.001 1.00 90.81 489 GLU A O 1
ATOM 3874 N N . ALA A 1 490 ? 20.947 10.566 -7.092 1.00 90.50 490 ALA A N 1
ATOM 3875 C CA . ALA A 1 490 ? 20.252 11.754 -7.579 1.00 90.50 490 ALA A CA 1
ATOM 3876 C C . ALA A 1 490 ? 19.048 11.403 -8.477 1.00 90.50 490 ALA A C 1
ATOM 3878 O O . ALA A 1 490 ? 18.997 11.845 -9.629 1.00 90.50 490 ALA A O 1
ATOM 3879 N N . PRO A 1 491 ? 18.067 10.623 -7.980 1.00 93.81 491 PRO A N 1
ATOM 3880 C CA . PRO A 1 491 ? 16.837 10.380 -8.715 1.00 93.81 491 PRO A CA 1
ATOM 3881 C C . PRO A 1 491 ? 16.074 11.691 -8.918 1.00 93.81 491 PRO A C 1
ATOM 3883 O O . PRO A 1 491 ? 16.012 12.559 -8.039 1.00 93.81 491 PRO A O 1
ATOM 3886 N N . LEU A 1 492 ? 15.488 11.834 -10.102 1.00 93.25 492 LEU A N 1
ATOM 3887 C CA . LEU A 1 492 ? 14.617 12.956 -10.419 1.00 93.25 492 LEU A CA 1
ATOM 3888 C C . LEU A 1 492 ? 13.237 12.763 -9.766 1.00 93.25 492 LEU A C 1
ATOM 3890 O O . LEU A 1 492 ? 12.542 11.790 -10.051 1.00 93.25 492 LEU A O 1
ATOM 3894 N N . PHE A 1 493 ? 12.820 13.716 -8.933 1.00 91.31 493 PHE A N 1
ATOM 3895 C CA . PHE A 1 493 ? 11.492 13.753 -8.308 1.00 91.31 493 PHE A CA 1
ATOM 3896 C C . PHE A 1 493 ? 10.586 14.834 -8.918 1.00 91.31 493 PHE A C 1
ATOM 3898 O O . PHE A 1 493 ? 11.080 15.741 -9.588 1.00 91.31 493 PHE A O 1
ATOM 3905 N N . PRO A 1 494 ? 9.262 14.790 -8.664 1.00 89.12 494 PRO A N 1
ATOM 3906 C CA . PRO A 1 494 ? 8.382 15.938 -8.894 1.00 89.12 494 PRO A CA 1
ATOM 3907 C C . PRO A 1 494 ? 8.827 17.175 -8.094 1.00 89.12 494 PRO A C 1
ATOM 3909 O O . PRO A 1 494 ? 9.344 17.041 -6.985 1.00 89.12 494 PRO A O 1
ATOM 3912 N N . ASP A 1 495 ? 8.564 18.381 -8.599 1.00 86.19 495 ASP A N 1
ATOM 3913 C CA . ASP A 1 495 ? 9.067 19.642 -8.024 1.00 86.19 495 ASP A CA 1
ATOM 3914 C C . ASP A 1 495 ? 8.654 19.855 -6.559 1.00 86.19 495 ASP A C 1
ATOM 3916 O O . ASP A 1 495 ? 9.438 20.375 -5.761 1.00 86.19 495 ASP A O 1
ATOM 3920 N N . VAL A 1 496 ? 7.459 19.389 -6.174 1.00 84.31 496 VAL A N 1
ATOM 3921 C CA . VAL A 1 496 ? 6.966 19.454 -4.784 1.00 84.31 496 VAL A CA 1
ATOM 3922 C C . VAL A 1 496 ? 7.906 18.768 -3.778 1.00 84.31 496 VAL A C 1
ATOM 3924 O O . VAL A 1 496 ? 7.971 19.173 -2.617 1.00 84.31 496 VAL A O 1
ATOM 3927 N N . TYR A 1 497 ? 8.685 17.770 -4.213 1.00 87.00 497 TYR A N 1
ATOM 3928 C CA . TYR A 1 497 ? 9.721 17.153 -3.386 1.00 87.00 497 TYR A CA 1
ATOM 3929 C C . TYR A 1 497 ? 10.797 18.172 -3.002 1.00 87.00 497 TYR A C 1
ATOM 3931 O O . TYR A 1 497 ? 11.069 18.358 -1.818 1.00 87.00 497 TYR A O 1
ATOM 3939 N N . TYR A 1 498 ? 11.373 18.869 -3.985 1.00 87.81 498 TYR A N 1
ATOM 3940 C CA . TYR A 1 498 ? 12.453 19.832 -3.751 1.00 87.81 498 TYR A CA 1
ATOM 3941 C C . TYR A 1 498 ? 11.954 21.066 -2.997 1.00 87.81 498 TYR A C 1
ATOM 3943 O O . TYR A 1 498 ? 12.678 21.620 -2.174 1.00 87.81 498 TYR A O 1
ATOM 3951 N N . GLN A 1 499 ? 10.696 21.461 -3.208 1.00 85.56 499 GLN A N 1
ATOM 3952 C CA . GLN A 1 499 ? 10.057 22.526 -2.430 1.00 85.56 499 GLN A CA 1
ATOM 3953 C C . GLN A 1 499 ? 9.928 22.157 -0.945 1.00 85.56 499 GLN A C 1
ATOM 3955 O O . GLN A 1 499 ? 10.142 23.004 -0.081 1.00 85.56 499 GLN A O 1
ATOM 3960 N N . ARG A 1 500 ? 9.591 20.896 -0.636 1.00 84.00 500 ARG A N 1
ATOM 3961 C CA . ARG A 1 500 ? 9.395 20.431 0.745 1.00 84.00 500 ARG A CA 1
ATOM 3962 C C . ARG A 1 500 ? 10.695 20.068 1.459 1.00 84.00 500 ARG A C 1
ATOM 3964 O O . ARG A 1 500 ? 10.836 20.368 2.641 1.00 84.00 500 ARG A O 1
ATOM 3971 N N . TYR A 1 501 ? 11.599 19.370 0.778 1.00 84.38 501 TYR A N 1
ATOM 3972 C CA . TYR A 1 501 ? 12.795 18.768 1.379 1.00 84.38 501 TYR A CA 1
ATOM 3973 C C . TYR A 1 501 ? 14.097 19.502 1.024 1.00 84.38 501 TYR A C 1
ATOM 3975 O O . TYR A 1 501 ? 15.148 19.177 1.577 1.00 84.38 501 TYR A O 1
ATOM 3983 N N . GLY A 1 502 ? 14.045 20.503 0.141 1.00 84.75 502 GLY A N 1
ATOM 3984 C CA . GLY A 1 502 ? 15.224 21.187 -0.382 1.00 84.75 502 GLY A CA 1
ATOM 3985 C C . GLY A 1 502 ? 16.003 20.343 -1.398 1.00 84.75 502 GLY A C 1
ATOM 3986 O O . GLY A 1 502 ? 15.531 19.321 -1.897 1.00 84.75 502 GLY A O 1
ATOM 3987 N N . GLY A 1 503 ? 17.224 20.778 -1.710 1.00 87.06 503 GLY A N 1
ATOM 3988 C CA . GLY A 1 503 ? 18.085 20.145 -2.713 1.00 87.06 503 GLY A CA 1
ATOM 3989 C C . GLY A 1 503 ? 17.998 20.802 -4.091 1.00 87.06 503 GLY A C 1
ATOM 3990 O O . GLY A 1 503 ? 17.267 21.766 -4.300 1.00 87.06 503 GLY A O 1
ATOM 3991 N N . THR A 1 504 ? 18.805 20.309 -5.031 1.00 86.88 504 THR A N 1
ATOM 3992 C CA . THR A 1 504 ? 18.830 20.797 -6.418 1.00 86.88 504 THR A CA 1
ATOM 3993 C C . THR A 1 504 ? 18.176 19.764 -7.319 1.00 86.88 504 THR A C 1
ATOM 3995 O O . THR A 1 504 ? 18.612 18.613 -7.347 1.00 86.88 504 THR A O 1
ATOM 3998 N N . ARG A 1 505 ? 17.135 20.179 -8.044 1.00 87.06 505 ARG A N 1
ATOM 3999 C CA . ARG A 1 505 ? 16.481 19.355 -9.061 1.00 87.06 505 ARG A CA 1
ATOM 4000 C C . ARG A 1 505 ? 17.473 19.049 -10.192 1.00 87.06 505 ARG A C 1
ATOM 4002 O O . ARG A 1 505 ? 18.037 19.992 -10.749 1.00 87.06 505 ARG A O 1
ATOM 4009 N N . PRO A 1 506 ? 17.719 17.771 -10.531 1.00 86.88 506 PRO A N 1
ATOM 4010 C CA . PRO A 1 506 ? 18.480 17.417 -11.720 1.00 86.88 506 PRO A CA 1
ATOM 4011 C C . PRO A 1 506 ? 17.727 17.852 -12.980 1.00 86.88 506 PRO A C 1
ATOM 4013 O O . PRO A 1 506 ? 16.524 17.633 -13.081 1.00 86.88 506 PRO A O 1
ATOM 4016 N N . GLU A 1 507 ? 18.433 18.411 -13.958 1.00 86.25 507 GLU A N 1
ATOM 4017 C CA . GLU A 1 507 ? 17.854 18.731 -15.266 1.00 86.25 507 GLU A CA 1
ATOM 4018 C C . GLU A 1 507 ? 18.087 17.551 -16.223 1.00 86.25 507 GLU A C 1
ATOM 4020 O O . GLU A 1 507 ? 19.235 17.317 -16.629 1.00 86.25 507 GLU A O 1
ATOM 4025 N N . PRO A 1 508 ? 17.049 16.756 -16.550 1.00 83.75 508 PRO A N 1
ATOM 4026 C CA . PRO A 1 508 ? 17.218 15.590 -17.405 1.00 83.75 508 PRO A CA 1
ATOM 4027 C C . PRO A 1 508 ? 17.550 16.017 -18.842 1.00 83.75 508 PRO A C 1
ATOM 4029 O O . PRO A 1 508 ? 16.987 16.967 -19.382 1.00 83.75 508 PRO A O 1
ATOM 4032 N N . LEU A 1 509 ? 18.469 15.294 -19.484 1.00 90.38 509 LEU A N 1
ATOM 4033 C CA . LEU A 1 509 ? 18.724 15.432 -20.921 1.00 90.38 509 LEU A CA 1
ATOM 4034 C C . LEU A 1 509 ? 17.672 14.646 -21.720 1.00 90.38 509 LEU A C 1
ATOM 4036 O O . LEU A 1 509 ? 16.879 13.899 -21.156 1.00 90.38 509 LEU A O 1
ATOM 4040 N N . THR A 1 510 ? 17.697 14.751 -23.048 1.00 91.19 510 THR A N 1
ATOM 4041 C CA . THR A 1 510 ? 17.014 13.763 -23.897 1.00 91.19 510 THR A CA 1
ATOM 4042 C C . THR A 1 510 ? 17.836 12.477 -23.995 1.00 91.19 510 THR A C 1
ATOM 4044 O O . THR A 1 510 ? 19.062 12.515 -23.816 1.00 91.19 510 THR A O 1
ATOM 4047 N N . PHE A 1 511 ? 17.201 11.348 -24.327 1.00 93.56 511 PHE A N 1
ATOM 4048 C CA . PHE A 1 511 ? 17.898 10.070 -24.509 1.00 93.56 511 PHE A CA 1
ATOM 4049 C C . PHE A 1 511 ? 19.069 10.172 -25.501 1.00 93.56 511 PHE A C 1
ATOM 4051 O O . PHE A 1 511 ? 20.188 9.805 -25.152 1.00 93.56 511 PHE A O 1
ATOM 4058 N N . LYS A 1 512 ? 18.868 10.720 -26.706 1.00 92.00 512 LYS A N 1
ATOM 4059 C CA . LYS A 1 512 ? 19.901 10.885 -27.746 1.00 92.00 512 LYS A CA 1
ATOM 4060 C C . LYS A 1 512 ? 21.059 11.730 -27.231 1.00 92.00 512 LYS A C 1
ATOM 4062 O O . LYS A 1 512 ? 22.217 11.391 -27.473 1.00 92.00 512 LYS A O 1
ATOM 4067 N N . THR A 1 513 ? 20.767 12.801 -26.491 1.00 91.81 513 THR A N 1
ATOM 4068 C CA . THR A 1 513 ? 21.799 13.676 -25.920 1.00 91.81 513 THR A CA 1
ATOM 4069 C C . THR A 1 513 ? 22.582 12.970 -24.811 1.00 91.81 513 THR A C 1
ATOM 4071 O O . THR A 1 513 ? 23.809 13.064 -24.777 1.00 91.81 513 THR A O 1
ATOM 4074 N N . ALA A 1 514 ? 21.903 12.258 -23.910 1.00 93.19 514 ALA A N 1
ATOM 4075 C CA . ALA A 1 514 ? 22.538 11.502 -22.833 1.00 93.19 514 ALA A CA 1
ATOM 4076 C C . ALA A 1 514 ? 23.384 10.341 -23.378 1.00 93.19 514 ALA A C 1
ATOM 4078 O O . ALA A 1 514 ? 24.543 10.184 -22.991 1.00 93.19 514 ALA A O 1
ATOM 4079 N N . ASN A 1 515 ? 22.839 9.584 -24.330 1.00 92.88 515 ASN A N 1
ATOM 4080 C CA . ASN A 1 515 ? 23.509 8.473 -24.995 1.00 92.88 515 ASN A CA 1
ATOM 4081 C C . ASN A 1 515 ? 24.733 8.951 -25.794 1.00 92.88 515 ASN A C 1
ATOM 4083 O O . ASN A 1 515 ? 25.821 8.403 -25.646 1.00 92.88 515 ASN A O 1
ATOM 4087 N N . GLY A 1 516 ? 24.611 10.047 -26.553 1.00 91.38 516 GLY A N 1
ATOM 4088 C CA . GLY A 1 516 ? 25.735 10.655 -27.278 1.00 91.38 516 GLY A CA 1
ATOM 4089 C C . GLY A 1 516 ? 26.856 11.183 -26.371 1.00 91.38 516 GLY A C 1
ATOM 4090 O O . GLY A 1 516 ? 27.999 11.299 -26.810 1.00 91.38 516 GLY A O 1
ATOM 4091 N N . LYS A 1 517 ? 26.549 11.470 -25.099 1.00 93.94 517 LYS A N 1
ATOM 4092 C CA . LYS A 1 517 ? 27.526 11.827 -24.057 1.00 93.94 517 LYS A CA 1
ATOM 4093 C C . LYS A 1 517 ? 28.076 10.618 -23.287 1.00 93.94 517 LYS A C 1
ATOM 4095 O O . LYS A 1 517 ? 28.900 10.816 -22.400 1.00 93.94 517 LYS A O 1
ATOM 4100 N N . GLY A 1 518 ? 27.633 9.395 -23.591 1.00 92.12 518 GLY A N 1
ATOM 4101 C CA . GLY A 1 518 ? 28.040 8.181 -22.877 1.00 92.12 518 GLY A CA 1
ATOM 4102 C C . GLY A 1 518 ? 27.479 8.073 -21.455 1.00 92.12 518 GLY A C 1
ATOM 4103 O O . GLY A 1 518 ? 28.073 7.401 -20.622 1.00 92.12 518 GLY A O 1
ATOM 4104 N N . LEU A 1 519 ? 26.362 8.751 -21.161 1.00 91.31 519 LEU A N 1
ATOM 4105 C CA . LEU A 1 519 ? 25.688 8.714 -19.852 1.00 91.31 519 LEU A CA 1
ATOM 4106 C C . LEU A 1 519 ? 24.647 7.588 -19.744 1.00 91.31 519 LEU A C 1
ATOM 4108 O O . LEU A 1 519 ? 23.969 7.468 -18.728 1.00 91.31 519 LEU A O 1
ATOM 4112 N N . VAL A 1 520 ? 24.476 6.811 -20.813 1.00 94.12 520 VAL A N 1
ATOM 4113 C CA . VAL A 1 520 ? 23.534 5.697 -20.904 1.00 94.12 520 VAL A CA 1
ATOM 4114 C C . VAL A 1 520 ? 24.346 4.424 -21.114 1.00 94.12 520 VAL A C 1
ATOM 4116 O O . VAL A 1 520 ? 24.863 4.189 -22.201 1.00 94.12 520 VAL A O 1
ATOM 4119 N N . ASP A 1 521 ? 24.479 3.621 -20.065 1.00 93.25 521 ASP A N 1
ATOM 4120 C CA . ASP A 1 521 ? 25.258 2.376 -20.039 1.00 93.25 521 ASP A CA 1
ATOM 4121 C C . ASP A 1 521 ? 24.402 1.114 -20.248 1.00 93.25 521 ASP A C 1
ATOM 4123 O O . ASP A 1 521 ? 24.924 0.033 -20.510 1.00 93.25 521 ASP A O 1
ATOM 4127 N N . TRP A 1 522 ? 23.078 1.255 -20.173 1.00 95.19 522 TRP A N 1
ATOM 4128 C CA . TRP A 1 522 ? 22.101 0.174 -20.306 1.00 95.19 522 TRP A CA 1
ATOM 4129 C C . TRP A 1 522 ? 21.505 0.044 -21.720 1.00 95.19 522 TRP A C 1
ATOM 4131 O O . TRP A 1 522 ? 20.730 -0.878 -21.970 1.00 95.19 522 TRP A O 1
ATOM 4141 N N . TYR A 1 523 ? 21.814 0.944 -22.656 1.00 97.00 523 TYR A N 1
ATOM 4142 C CA . TYR A 1 523 ? 21.292 0.861 -24.025 1.00 97.00 523 TYR A CA 1
ATOM 4143 C C . TYR A 1 523 ? 22.160 -0.047 -24.903 1.00 97.00 523 TYR A C 1
ATOM 4145 O O . TYR A 1 523 ? 23.355 0.189 -25.053 1.00 97.00 523 TYR A O 1
ATOM 4153 N N . ASP A 1 524 ? 21.545 -1.056 -25.523 1.00 95.50 524 ASP A N 1
ATOM 4154 C CA . ASP A 1 524 ? 22.223 -2.038 -26.384 1.00 95.50 524 ASP A CA 1
ATOM 4155 C C . ASP A 1 524 ? 21.664 -2.102 -27.820 1.00 95.50 524 ASP A C 1
ATOM 4157 O O . ASP A 1 524 ? 21.924 -3.054 -28.558 1.00 95.50 524 ASP A O 1
ATOM 4161 N N . GLY A 1 525 ? 20.898 -1.086 -28.230 1.00 92.19 525 GLY A N 1
ATOM 4162 C CA . GLY A 1 525 ? 20.347 -0.975 -29.582 1.00 92.19 525 GLY A CA 1
ATOM 4163 C C . GLY A 1 525 ? 21.317 -0.366 -30.599 1.00 92.19 525 GLY A C 1
ATOM 4164 O O . GLY A 1 525 ? 22.478 -0.068 -30.315 1.00 92.19 525 GLY A O 1
ATOM 4165 N N . LYS A 1 526 ? 20.834 -0.159 -31.831 1.00 82.44 526 LYS A N 1
ATOM 4166 C CA . LYS A 1 526 ? 21.678 0.308 -32.953 1.00 82.44 526 LYS A CA 1
ATOM 4167 C C . LYS A 1 526 ? 21.929 1.821 -32.964 1.00 82.44 526 LYS A C 1
ATOM 4169 O O . LYS A 1 526 ? 22.714 2.290 -33.784 1.00 82.44 526 LYS A O 1
ATOM 4174 N N . GLY A 1 527 ? 21.246 2.593 -32.117 1.00 75.69 527 GLY A N 1
ATOM 4175 C CA . GLY A 1 527 ? 21.410 4.045 -31.965 1.00 75.69 527 GLY A CA 1
ATOM 4176 C C . GLY A 1 527 ? 20.803 4.910 -33.078 1.00 75.69 527 GLY A C 1
ATOM 4177 O O . GLY A 1 527 ? 20.681 6.122 -32.907 1.00 75.69 527 GLY A O 1
ATOM 4178 N N . ASN A 1 528 ? 20.367 4.316 -34.192 1.00 79.06 528 ASN A N 1
ATOM 4179 C CA . ASN A 1 528 ? 19.735 5.013 -35.318 1.00 79.06 528 ASN A CA 1
ATOM 4180 C C . ASN A 1 528 ? 18.225 5.202 -35.082 1.00 79.06 528 ASN A C 1
ATOM 4182 O O . ASN A 1 528 ? 17.409 4.673 -35.831 1.00 79.06 528 ASN A O 1
ATOM 4186 N N . LEU A 1 529 ? 17.854 5.917 -34.017 1.00 87.06 529 LEU A N 1
ATOM 4187 C CA . LEU A 1 529 ? 16.450 6.094 -33.639 1.00 87.06 529 LEU A CA 1
ATOM 4188 C C . LEU A 1 529 ? 15.745 7.133 -34.521 1.00 87.06 529 LEU A C 1
ATOM 4190 O O . LEU A 1 529 ? 16.060 8.332 -34.470 1.00 87.06 529 LEU A O 1
ATOM 4194 N N . GLU A 1 530 ? 14.757 6.678 -35.288 1.00 80.56 530 GLU A N 1
ATOM 4195 C CA . GLU A 1 530 ? 13.910 7.526 -36.126 1.00 80.56 530 GLU A CA 1
ATOM 4196 C C . GLU A 1 530 ? 12.878 8.317 -35.293 1.00 80.56 530 GLU A C 1
ATOM 4198 O O . GLU A 1 530 ? 12.422 7.887 -34.229 1.00 80.56 530 GLU A O 1
ATOM 4203 N N . GLY A 1 531 ? 12.510 9.504 -35.782 1.00 85.06 531 GLY A N 1
ATOM 4204 C CA . GLY A 1 531 ? 11.490 10.371 -35.181 1.00 85.06 531 GLY A CA 1
ATOM 4205 C C . GLY A 1 531 ? 11.971 11.309 -34.063 1.00 85.06 531 GLY A C 1
ATOM 4206 O O . GLY A 1 531 ? 13.172 11.443 -33.785 1.00 85.06 531 GLY A O 1
ATOM 4207 N N . SER A 1 532 ? 11.001 12.017 -33.480 1.00 83.00 532 SER A N 1
ATOM 4208 C CA . SER A 1 532 ? 11.204 13.042 -32.450 1.00 83.00 532 SER A CA 1
ATOM 4209 C C . SER A 1 532 ? 11.323 12.418 -31.061 1.00 83.00 532 SER A C 1
ATOM 4211 O O . SER A 1 532 ? 10.688 11.411 -30.783 1.00 83.00 532 SER A O 1
ATOM 4213 N N . GLU A 1 533 ? 12.122 13.028 -30.184 1.00 81.56 533 GLU A N 1
ATOM 4214 C CA . GLU A 1 533 ? 12.164 12.681 -28.751 1.00 81.56 533 GLU A CA 1
ATOM 4215 C C . GLU A 1 533 ? 11.119 13.450 -27.931 1.00 81.56 533 GLU A C 1
ATOM 4217 O O . GLU A 1 533 ? 11.052 13.299 -26.712 1.00 81.56 533 GLU A O 1
ATOM 4222 N N . ASP A 1 534 ? 10.361 14.330 -28.586 1.00 68.06 534 ASP A N 1
ATOM 4223 C CA . ASP A 1 534 ? 9.471 15.275 -27.930 1.00 68.06 534 ASP A CA 1
ATOM 4224 C C . ASP A 1 534 ? 8.313 14.558 -27.223 1.00 68.06 534 ASP A C 1
ATOM 4226 O O . ASP A 1 534 ? 7.503 13.881 -27.851 1.00 68.06 534 ASP A O 1
ATOM 4230 N N . LEU A 1 535 ? 8.244 14.743 -25.904 1.00 55.28 535 LEU A N 1
ATOM 4231 C CA . LEU A 1 535 ? 7.193 14.216 -25.031 1.00 55.28 535 LEU A CA 1
ATOM 4232 C C . LEU A 1 535 ? 5.897 15.045 -25.116 1.00 55.28 535 LEU A C 1
ATOM 4234 O O . LEU A 1 535 ? 4.898 14.687 -24.495 1.00 55.28 535 LEU A O 1
ATOM 4238 N N . THR A 1 536 ? 5.888 16.170 -25.846 1.00 42.47 536 THR A N 1
ATOM 4239 C CA . THR A 1 536 ? 4.721 17.069 -25.914 1.00 42.47 536 THR A CA 1
ATOM 4240 C C . THR A 1 536 ? 3.561 16.531 -26.759 1.00 42.47 536 THR A C 1
ATOM 4242 O O . THR A 1 536 ? 2.453 17.067 -26.687 1.00 42.47 536 THR A O 1
ATOM 4245 N N . ALA A 1 537 ? 3.737 15.417 -27.476 1.00 32.88 537 ALA A N 1
ATOM 4246 C CA . ALA A 1 537 ? 2.688 14.769 -28.263 1.00 32.88 537 ALA A CA 1
ATOM 4247 C C . ALA A 1 537 ? 1.726 13.894 -27.421 1.00 32.88 537 ALA A C 1
ATOM 4249 O O . ALA A 1 537 ? 1.375 12.785 -27.808 1.00 32.88 537 ALA A O 1
ATOM 4250 N N . THR A 1 538 ? 1.259 14.369 -26.261 1.00 31.53 538 THR A N 1
ATOM 4251 C CA . THR A 1 538 ? 0.011 13.858 -25.636 1.00 31.53 538 THR A CA 1
ATOM 4252 C C . THR A 1 538 ? -0.693 14.867 -24.725 1.00 31.53 538 THR A C 1
ATOM 4254 O O . THR A 1 538 ? -1.570 14.501 -23.942 1.00 31.53 538 THR A O 1
ATOM 4257 N N . ILE A 1 539 ? -0.395 16.162 -24.863 1.00 31.92 539 ILE A N 1
ATOM 4258 C CA . ILE A 1 539 ? -1.404 17.187 -24.586 1.00 31.92 539 ILE A CA 1
ATOM 4259 C C . ILE A 1 539 ? -2.082 17.429 -25.927 1.00 31.92 539 ILE A C 1
ATOM 4261 O O . ILE A 1 539 ? -1.663 18.283 -26.705 1.00 31.92 539 ILE A O 1
ATOM 4265 N N . ALA A 1 540 ? -3.105 16.629 -26.238 1.00 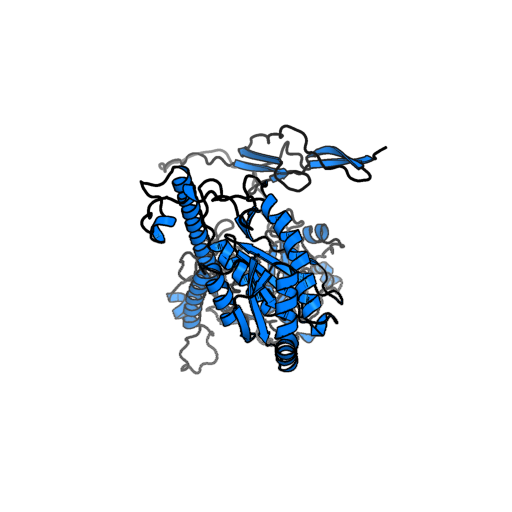25.23 540 ALA A N 1
ATOM 4266 C CA . ALA A 1 540 ? -4.054 17.047 -27.253 1.00 25.23 540 ALA A CA 1
ATOM 4267 C C . ALA A 1 540 ? -4.550 18.435 -26.833 1.00 25.23 540 ALA A C 1
ATOM 4269 O O . ALA A 1 540 ? -5.149 18.604 -25.772 1.00 25.23 540 ALA A O 1
ATOM 4270 N N . SER A 1 541 ? -4.187 19.415 -27.653 1.00 26.89 541 SER A N 1
ATOM 4271 C CA . SER A 1 541 ? -4.770 20.742 -27.744 1.00 26.89 541 SER A CA 1
ATOM 4272 C C . SER A 1 541 ? -6.211 20.770 -27.243 1.00 26.89 541 SER A C 1
ATOM 4274 O O . SER A 1 541 ? -7.037 20.012 -27.753 1.00 26.89 541 SER A O 1
ATOM 4276 N N . ASN A 1 542 ? -6.529 21.699 -26.340 1.00 29.73 542 ASN A N 1
ATOM 4277 C CA . ASN A 1 542 ? -7.884 22.233 -26.241 1.00 29.73 542 ASN A CA 1
ATOM 4278 C C . ASN A 1 542 ? -8.370 22.576 -27.661 1.00 29.73 542 ASN A C 1
ATOM 4280 O O . ASN A 1 542 ? -7.759 23.441 -28.298 1.00 29.73 542 ASN A O 1
ATOM 4284 N N . PRO A 1 543 ? -9.445 21.965 -28.186 1.00 32.28 543 PRO A N 1
ATOM 4285 C CA . PRO A 1 543 ? -10.203 22.581 -29.252 1.00 32.28 543 PRO A CA 1
ATOM 4286 C C . PRO A 1 543 ? -11.107 23.613 -28.580 1.00 32.28 543 PRO A C 1
ATOM 4288 O O . PRO A 1 543 ? -12.103 23.283 -27.939 1.00 32.28 543 PRO A O 1
ATOM 4291 N N . THR A 1 544 ? -10.704 24.872 -28.681 1.00 32.91 544 THR A N 1
ATOM 4292 C CA . THR A 1 544 ? -11.528 26.029 -28.347 1.00 32.91 544 THR A CA 1
ATOM 4293 C C . THR A 1 544 ? -12.802 26.026 -29.204 1.00 32.91 544 THR A C 1
ATOM 4295 O O . THR A 1 544 ? -12.717 25.870 -30.419 1.00 32.91 544 THR A O 1
ATOM 4298 N N . GLU A 1 545 ? -13.943 26.246 -28.543 1.00 30.03 545 GLU A N 1
ATOM 4299 C CA . GLU A 1 545 ? -15.300 26.517 -29.058 1.00 30.03 545 GLU A CA 1
ATOM 4300 C C . GLU A 1 545 ? -16.034 25.430 -29.886 1.00 30.03 545 GLU A C 1
ATOM 4302 O O . GLU A 1 545 ? -15.578 25.012 -30.952 1.00 30.03 545 GLU A O 1
ATOM 4307 N N . PRO A 1 546 ? -17.262 25.034 -29.480 1.00 28.25 546 PRO A N 1
ATOM 4308 C CA . PRO A 1 546 ? -18.163 24.284 -30.349 1.00 28.25 546 PRO A CA 1
ATOM 4309 C C . PRO A 1 546 ? -18.763 25.200 -31.438 1.00 28.25 546 PRO A C 1
ATOM 4311 O O . PRO A 1 546 ? -19.192 26.318 -31.135 1.00 28.25 546 PRO A O 1
ATOM 4314 N N . PRO A 1 547 ? -18.874 24.745 -32.702 1.00 30.61 547 PRO A N 1
ATOM 4315 C CA . PRO A 1 547 ? -19.578 25.494 -33.729 1.00 30.61 547 PRO A CA 1
ATOM 4316 C C . PRO A 1 547 ? -21.093 25.470 -33.493 1.00 30.61 547 PRO A C 1
ATOM 4318 O O . PRO A 1 547 ? -21.687 24.462 -33.109 1.00 30.61 547 PRO A O 1
ATOM 4321 N N . THR A 1 548 ? -21.707 26.616 -33.765 1.00 29.53 548 THR A N 1
ATOM 4322 C CA . THR A 1 548 ? -23.141 26.909 -33.698 1.00 29.53 548 THR A CA 1
ATOM 4323 C C . THR A 1 548 ? -23.985 26.059 -34.681 1.00 29.53 548 THR A C 1
ATOM 4325 O O . THR A 1 548 ? -23.607 25.839 -35.827 1.00 29.53 548 THR A O 1
ATOM 4328 N N . GLU A 1 549 ? -25.132 25.578 -34.177 1.00 29.05 549 GLU A N 1
ATOM 4329 C CA . GLU A 1 549 ? -26.241 24.742 -34.727 1.00 29.05 549 GLU A CA 1
ATOM 4330 C C . GLU A 1 549 ? -26.878 25.125 -36.106 1.00 29.05 549 GLU A C 1
ATOM 4332 O O . GLU A 1 549 ? -26.627 26.237 -36.572 1.00 29.05 549 GLU A O 1
ATOM 4337 N N . PRO A 1 550 ? -27.910 24.404 -36.675 1.00 45.84 550 PRO A N 1
ATOM 4338 C CA . PRO A 1 550 ? -28.349 22.965 -36.709 1.00 45.84 550 PRO A CA 1
ATOM 4339 C C . PRO A 1 550 ? -28.863 22.551 -38.158 1.00 45.84 550 PRO A C 1
ATOM 4341 O O . PRO A 1 550 ? -28.467 23.254 -39.090 1.00 45.84 550 PRO A O 1
ATOM 4344 N N . PRO A 1 551 ? -29.760 21.544 -38.480 1.00 37.81 551 PRO A N 1
ATOM 4345 C CA . PRO A 1 551 ? -30.496 20.504 -37.698 1.00 37.81 551 PRO A CA 1
ATOM 4346 C C . PRO A 1 551 ? -30.661 19.064 -38.312 1.00 37.81 551 PRO A C 1
ATOM 4348 O O . PRO A 1 551 ? -30.622 18.886 -39.528 1.00 37.81 551 PRO A O 1
ATOM 4351 N N . LYS A 1 552 ? -31.059 18.058 -37.488 1.00 27.62 552 LYS A N 1
ATOM 4352 C CA . LYS A 1 552 ? -32.390 17.358 -37.546 1.00 27.62 552 LYS A CA 1
ATOM 4353 C C . LYS A 1 552 ? -32.582 16.156 -36.573 1.00 27.62 552 LYS A C 1
ATOM 4355 O O . LYS A 1 552 ? -32.012 15.094 -36.760 1.00 27.62 552 LYS A O 1
ATOM 4360 N N . LYS A 1 553 ? -33.528 16.363 -35.637 1.00 31.12 553 LYS A N 1
ATOM 4361 C CA . LYS A 1 553 ? -34.582 15.495 -35.034 1.00 31.12 553 LYS A CA 1
ATOM 4362 C C . LYS A 1 553 ? -34.333 13.991 -34.777 1.00 31.12 553 LYS A C 1
ATOM 4364 O O . LYS A 1 553 ? -34.357 13.209 -35.719 1.00 31.12 553 LYS A O 1
ATOM 4369 N N . ASN A 1 554 ? -34.440 13.589 -33.497 1.00 30.06 554 ASN A N 1
ATOM 4370 C CA . ASN A 1 554 ? -35.587 12.810 -32.974 1.00 30.06 554 ASN A CA 1
ATOM 4371 C C . ASN A 1 554 ? -35.675 12.789 -31.420 1.00 30.06 554 ASN A C 1
ATOM 4373 O O . ASN A 1 554 ? -34.721 12.411 -30.762 1.00 30.06 554 ASN A O 1
ATOM 4377 N N . ALA A 1 555 ? -36.862 13.185 -30.921 1.00 28.59 555 ALA A N 1
ATOM 4378 C CA . ALA A 1 555 ? -37.601 12.945 -29.654 1.00 28.59 555 ALA A CA 1
ATOM 4379 C C . ALA A 1 555 ? -36.920 12.916 -28.245 1.00 28.59 555 ALA A C 1
ATOM 4381 O O . ALA A 1 555 ? -35.814 12.416 -28.093 1.00 28.59 555 ALA A O 1
ATOM 4382 N N . PRO A 1 556 ? -37.607 13.410 -27.181 1.00 32.41 556 PRO A N 1
ATOM 4383 C CA . PRO A 1 556 ? -36.977 13.861 -25.932 1.00 32.41 556 PRO A CA 1
ATOM 4384 C C . PRO A 1 556 ? -36.868 12.785 -24.830 1.00 32.41 556 PRO A C 1
ATOM 4386 O O . PRO A 1 556 ? -37.809 12.027 -24.594 1.00 32.41 556 PRO A O 1
ATOM 4389 N N . LYS A 1 557 ? -35.752 12.801 -24.086 1.00 30.36 557 LYS A N 1
ATOM 4390 C CA . LYS A 1 557 ? -35.601 12.219 -22.732 1.00 30.36 557 LYS A CA 1
ATOM 4391 C C . LYS A 1 557 ? -35.725 13.363 -21.696 1.00 30.36 557 LYS A C 1
ATOM 4393 O O . LYS A 1 557 ? -35.471 14.507 -22.071 1.00 30.36 557 LYS A O 1
ATOM 4398 N N . PRO A 1 558 ? -36.148 13.114 -20.440 1.00 33.09 558 PRO A N 1
ATOM 4399 C CA . PRO A 1 558 ? -36.462 14.174 -19.485 1.00 33.09 558 PRO A CA 1
ATOM 4400 C C . PRO A 1 558 ? -35.208 14.980 -19.135 1.00 33.09 558 PRO A C 1
ATOM 4402 O O . PRO A 1 558 ? -34.169 14.399 -18.835 1.00 33.09 558 PRO A O 1
ATOM 4405 N N . THR A 1 559 ? -35.318 16.305 -19.165 1.00 36.19 559 THR A N 1
ATOM 4406 C CA . THR A 1 559 ? -34.294 17.227 -18.672 1.00 36.19 559 THR A CA 1
ATOM 4407 C C . THR A 1 559 ? -34.210 17.126 -17.152 1.00 36.19 559 THR A C 1
ATOM 4409 O O . THR A 1 559 ? -35.135 17.529 -16.444 1.00 36.19 559 THR A O 1
ATOM 4412 N N . GLU A 1 560 ? -33.103 16.585 -16.649 1.00 39.12 560 GLU A N 1
ATOM 4413 C CA . GLU A 1 560 ? -32.697 16.800 -15.261 1.00 39.12 560 GLU A CA 1
ATOM 4414 C C . GLU A 1 560 ? -32.398 18.297 -15.047 1.00 39.12 560 GLU A C 1
ATOM 4416 O O . GLU A 1 560 ? -31.930 18.971 -15.973 1.00 39.12 560 GLU A O 1
ATOM 4421 N N . PRO A 1 561 ? -32.716 18.860 -13.867 1.00 36.31 561 PRO A N 1
ATOM 4422 C CA . PRO A 1 561 ? -32.393 20.248 -13.564 1.00 36.31 561 PRO A CA 1
ATOM 4423 C C . PRO A 1 561 ? -30.867 20.456 -13.562 1.00 36.31 561 PRO A C 1
ATOM 4425 O O . PRO A 1 561 ? -30.130 19.525 -13.236 1.00 36.31 561 PRO A O 1
ATOM 4428 N N . PRO A 1 562 ? -30.377 21.665 -13.897 1.00 44.66 562 PRO A N 1
ATOM 4429 C CA . PRO A 1 562 ? -28.947 21.951 -13.897 1.00 44.66 562 PRO A CA 1
ATOM 4430 C C . PRO A 1 562 ? -28.356 21.707 -12.503 1.00 44.66 562 PRO A C 1
ATOM 4432 O O . PRO A 1 562 ? -28.870 22.215 -11.503 1.00 44.66 562 PRO A O 1
ATOM 4435 N N . VAL A 1 563 ? -27.282 20.917 -12.448 1.00 47.78 563 VAL A N 1
ATOM 4436 C CA . VAL A 1 563 ? -26.501 20.689 -11.230 1.00 47.78 563 VAL A CA 1
ATOM 4437 C C . VAL A 1 563 ? -25.837 22.012 -10.853 1.00 47.78 563 VAL A C 1
ATOM 4439 O O . VAL A 1 563 ? -25.115 22.594 -11.655 1.00 47.78 563 VAL A O 1
ATOM 4442 N N . ILE A 1 564 ? -26.125 22.517 -9.653 1.00 54.72 564 ILE A N 1
ATOM 4443 C CA . ILE A 1 564 ? -25.474 23.711 -9.106 1.00 54.72 564 ILE A CA 1
ATOM 4444 C C . ILE A 1 564 ? -24.313 23.246 -8.225 1.00 54.72 564 ILE A C 1
ATOM 4446 O O . ILE A 1 564 ? -24.547 22.609 -7.196 1.00 54.72 564 ILE A O 1
ATOM 4450 N N . THR A 1 565 ? -23.085 23.573 -8.620 1.00 60.03 565 THR A N 1
ATOM 4451 C CA . THR A 1 565 ? -21.859 23.229 -7.887 1.00 60.03 565 THR A CA 1
ATOM 4452 C C . THR A 1 565 ? -21.559 24.274 -6.809 1.00 60.03 565 THR A C 1
ATOM 4454 O O . THR A 1 565 ? -21.676 25.480 -7.044 1.00 60.03 565 THR A O 1
ATOM 4457 N N . TYR A 1 566 ? -21.169 23.815 -5.617 1.00 67.56 566 TYR A N 1
ATOM 4458 C CA . TYR A 1 566 ? -20.720 24.660 -4.507 1.00 67.56 566 TYR A CA 1
ATOM 4459 C C . TYR A 1 566 ? -19.329 24.218 -4.049 1.00 67.56 566 TYR A C 1
ATOM 4461 O O . TYR A 1 566 ? -19.088 23.022 -3.881 1.00 67.56 566 TYR A O 1
ATOM 4469 N N . PHE A 1 567 ? -18.450 25.179 -3.778 1.00 69.50 567 PHE A N 1
ATOM 4470 C CA . PHE A 1 567 ? -17.079 24.956 -3.332 1.00 69.50 567 PHE A CA 1
ATOM 4471 C C . PHE A 1 567 ? -16.897 25.420 -1.882 1.00 69.50 567 PHE A C 1
ATOM 4473 O O . PHE A 1 567 ? -17.236 26.566 -1.563 1.00 69.50 567 PHE A O 1
ATOM 4480 N N . PRO A 1 568 ? -16.363 24.571 -0.987 1.00 76.56 568 PRO A N 1
ATOM 4481 C CA . PRO A 1 568 ? -16.065 24.988 0.374 1.00 76.56 568 PRO A CA 1
ATOM 4482 C C . PRO A 1 568 ? -14.810 25.869 0.407 1.00 76.56 568 PRO A C 1
ATOM 4484 O O . PRO A 1 568 ? -13.762 25.488 -0.102 1.00 76.56 568 PRO A O 1
ATOM 4487 N N . VAL A 1 569 ? -14.891 27.034 1.040 1.00 80.88 569 VAL A N 1
ATOM 4488 C CA . VAL A 1 569 ? -13.766 27.940 1.300 1.00 80.88 569 VAL A CA 1
ATOM 4489 C C . VAL A 1 569 ? -13.658 28.151 2.803 1.00 80.88 569 VAL A C 1
ATOM 4491 O O . VAL A 1 569 ? -14.607 28.629 3.423 1.00 80.88 569 VAL A O 1
ATOM 4494 N N . THR A 1 570 ? -12.513 27.819 3.392 1.00 85.25 570 THR A N 1
ATOM 4495 C CA . THR A 1 570 ? -12.255 27.936 4.830 1.00 85.25 570 THR A CA 1
ATOM 4496 C C . THR A 1 570 ? -11.132 28.931 5.088 1.00 85.25 570 THR A C 1
ATOM 4498 O O . THR A 1 570 ? -9.982 28.709 4.721 1.00 85.25 570 THR A O 1
ATOM 4501 N N . TYR A 1 571 ? -11.438 30.013 5.789 1.00 87.44 571 TYR A N 1
ATOM 4502 C CA . TYR A 1 571 ? -10.428 30.884 6.376 1.00 87.44 571 TYR A CA 1
ATOM 4503 C C . TYR A 1 571 ? -9.939 30.269 7.688 1.00 87.44 571 TYR A C 1
ATOM 4505 O O . TYR A 1 571 ? -10.737 29.786 8.498 1.00 87.44 571 TYR A O 1
ATOM 4513 N N . ARG A 1 572 ? -8.627 30.267 7.904 1.00 87.69 572 ARG A N 1
ATOM 4514 C CA . ARG A 1 572 ? -7.960 29.658 9.061 1.00 87.69 572 ARG A CA 1
ATOM 4515 C C . ARG A 1 572 ? -7.421 30.725 10.016 1.00 87.69 572 ARG A C 1
ATOM 4517 O O . ARG A 1 572 ? -7.224 31.869 9.632 1.00 87.69 572 ARG A O 1
ATOM 4524 N N . ASN A 1 573 ? -7.178 30.348 11.265 1.00 86.75 573 ASN A N 1
ATOM 4525 C CA . ASN A 1 573 ? -6.354 31.113 12.204 1.00 86.75 573 ASN A CA 1
ATOM 4526 C C . ASN A 1 573 ? -4.865 30.779 12.009 1.00 86.75 573 ASN A C 1
ATOM 4528 O O . ASN A 1 573 ? -4.525 29.836 11.290 1.00 86.75 573 ASN A O 1
ATOM 4532 N N . PHE A 1 574 ? -3.973 31.511 12.689 1.00 76.69 574 PHE A N 1
ATOM 4533 C CA . PHE A 1 574 ? -2.526 31.239 12.665 1.00 76.69 574 PHE A CA 1
ATOM 4534 C C . PHE A 1 574 ? -2.177 29.814 13.149 1.00 76.69 574 PHE A C 1
ATOM 4536 O O . PHE A 1 574 ? -1.214 29.218 12.679 1.00 76.69 574 PHE A O 1
ATOM 4543 N N . ASP A 1 575 ? -2.977 29.253 14.063 1.00 74.44 575 ASP A N 1
ATOM 4544 C CA . ASP A 1 575 ? -2.816 27.900 14.613 1.00 74.44 575 ASP A CA 1
ATOM 4545 C C . ASP A 1 575 ? -3.467 26.803 13.745 1.00 74.44 575 ASP A C 1
ATOM 4547 O O . ASP A 1 575 ? -3.466 25.627 14.110 1.00 74.44 575 ASP A O 1
ATOM 4551 N N . GLY A 1 576 ? -4.047 27.176 12.598 1.00 69.31 576 GLY A N 1
ATOM 4552 C CA . GLY A 1 576 ? -4.741 26.268 11.684 1.00 69.31 576 GLY A CA 1
ATOM 4553 C C . GLY A 1 576 ? -6.167 25.893 12.102 1.00 69.31 576 GLY A C 1
ATOM 4554 O O . GLY A 1 576 ? -6.846 25.166 11.367 1.00 69.31 576 GLY A O 1
ATOM 4555 N N . SER A 1 577 ? -6.672 26.399 13.231 1.00 80.94 577 SER A N 1
ATOM 4556 C CA . SER A 1 577 ? -8.089 26.266 13.579 1.00 80.94 577 SER A CA 1
ATOM 4557 C C . SER A 1 577 ? -8.971 27.038 12.589 1.00 80.94 577 SER A C 1
ATOM 4559 O O . SER A 1 577 ? -8.520 27.941 11.883 1.00 80.94 5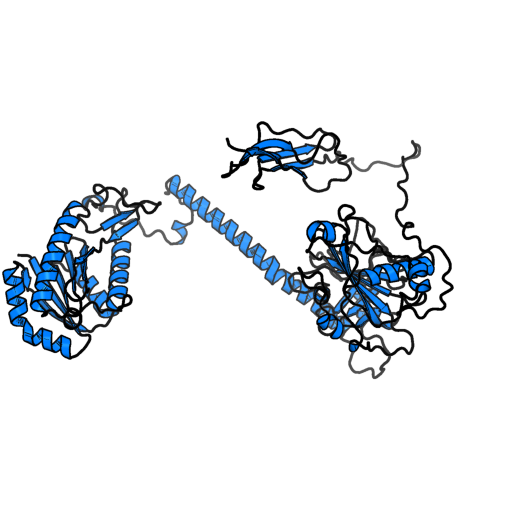77 SER A O 1
ATOM 4561 N N . GLN A 1 578 ? -10.238 26.644 12.467 1.00 88.06 578 GLN A N 1
ATOM 4562 C CA . GLN A 1 578 ? -11.170 27.298 11.548 1.00 88.06 578 GLN A CA 1
ATOM 4563 C C . GLN A 1 578 ? -11.536 28.696 12.064 1.00 88.06 578 GLN A C 1
ATOM 4565 O O . GLN A 1 578 ? -12.075 28.824 13.161 1.00 88.06 578 GLN A O 1
ATOM 4570 N N . TYR A 1 579 ? -11.292 29.719 11.243 1.00 86.50 579 TYR A N 1
ATOM 4571 C CA . TYR A 1 579 ? -11.705 31.100 11.494 1.00 86.50 579 TYR A CA 1
ATOM 4572 C C . TYR A 1 579 ? -13.100 31.373 10.917 1.00 86.50 579 TYR A C 1
ATOM 4574 O O . TYR A 1 579 ? -13.995 31.808 11.636 1.00 86.50 579 TYR A O 1
ATOM 4582 N N . ALA A 1 580 ? -13.322 31.037 9.642 1.00 87.88 580 ALA A N 1
ATOM 4583 C CA . ALA A 1 580 ? -14.621 31.135 8.971 1.00 87.88 580 ALA A CA 1
ATOM 4584 C C . ALA A 1 580 ? -14.730 30.101 7.840 1.00 87.88 580 ALA A C 1
ATOM 4586 O O . ALA A 1 580 ? -13.713 29.633 7.338 1.00 87.88 580 ALA A O 1
ATOM 4587 N N . ALA A 1 581 ? -15.947 29.742 7.430 1.00 86.62 581 ALA A N 1
ATOM 4588 C CA . ALA A 1 581 ? -16.170 28.819 6.317 1.00 86.62 581 ALA A CA 1
ATOM 4589 C C . ALA A 1 581 ? -17.390 29.228 5.483 1.00 86.62 581 ALA A C 1
ATOM 4591 O O . ALA A 1 581 ? -18.428 29.595 6.037 1.00 86.62 581 ALA A O 1
ATOM 4592 N N . TYR A 1 582 ? -17.273 29.116 4.161 1.00 83.06 582 TYR A N 1
ATOM 4593 C CA . TYR A 1 582 ? -18.298 29.467 3.181 1.00 83.06 582 TYR A CA 1
ATOM 4594 C C . TYR A 1 582 ? -18.456 28.348 2.154 1.00 83.06 582 TYR A C 1
ATOM 4596 O O . TYR A 1 582 ? -17.469 27.768 1.725 1.00 83.06 582 TYR A O 1
ATOM 4604 N N . ASN A 1 583 ? -19.685 28.079 1.715 1.00 80.50 583 ASN A N 1
ATOM 4605 C CA . ASN A 1 583 ? -19.937 27.273 0.519 1.00 80.50 583 ASN A CA 1
ATOM 4606 C C . ASN A 1 583 ? -20.299 28.229 -0.619 1.00 80.50 583 ASN A C 1
ATOM 4608 O O . ASN A 1 583 ? -21.408 28.763 -0.647 1.00 80.50 583 ASN A O 1
ATOM 4612 N N . VAL A 1 584 ? -19.347 28.480 -1.513 1.00 75.31 584 VAL A N 1
ATOM 4613 C CA . VAL A 1 584 ? -19.463 29.467 -2.592 1.00 75.31 584 VAL A CA 1
ATOM 4614 C C . VAL A 1 584 ? -19.968 28.768 -3.845 1.00 75.31 584 VAL A C 1
ATOM 4616 O O . VAL A 1 584 ? -19.426 27.742 -4.244 1.00 75.31 584 VAL A O 1
ATOM 4619 N N . LYS A 1 585 ? -21.037 29.284 -4.447 1.00 74.69 585 LYS A N 1
ATOM 4620 C CA . LYS A 1 585 ? -21.564 28.740 -5.698 1.00 74.69 585 LYS A CA 1
ATOM 4621 C C . LYS A 1 585 ? -20.600 29.057 -6.844 1.00 74.69 585 LYS A C 1
ATOM 4623 O O . LYS A 1 585 ? -20.039 30.147 -6.890 1.00 74.69 585 LYS A O 1
ATOM 4628 N N . GLU A 1 586 ? -20.441 28.124 -7.775 1.00 66.88 586 GLU A N 1
ATOM 4629 C CA . GLU A 1 586 ? -19.644 28.323 -8.988 1.00 66.88 586 GLU A CA 1
ATOM 4630 C C . GLU A 1 586 ? -20.025 29.620 -9.725 1.00 66.88 586 GLU A C 1
ATOM 4632 O O . GLU A 1 586 ? -21.191 29.827 -10.075 1.00 66.88 586 GLU A O 1
ATOM 4637 N N . GLY A 1 587 ? -19.038 30.504 -9.911 1.00 66.31 587 GLY A N 1
ATOM 4638 C CA . GLY A 1 587 ? -19.189 31.822 -10.539 1.00 66.31 587 GLY A CA 1
ATOM 4639 C C . GLY A 1 587 ? -19.509 32.990 -9.593 1.00 66.31 587 GLY A C 1
ATOM 4640 O O . GLY A 1 587 ? -19.417 34.140 -10.024 1.00 66.31 587 GLY A O 1
ATOM 4641 N N . ASP A 1 588 ? -19.842 32.739 -8.321 1.00 72.31 588 ASP A N 1
ATOM 4642 C CA . ASP A 1 588 ? -20.067 33.799 -7.328 1.00 72.31 588 ASP A CA 1
ATOM 4643 C C . ASP A 1 588 ? -18.738 34.252 -6.676 1.00 72.31 588 ASP A C 1
ATOM 4645 O O . ASP A 1 588 ? -17.821 33.445 -6.497 1.00 72.31 588 ASP A O 1
ATOM 4649 N N . PRO A 1 589 ? -18.599 35.534 -6.280 1.00 77.12 589 PRO A N 1
ATOM 4650 C CA . PRO A 1 589 ? -17.403 36.014 -5.591 1.00 77.12 589 PRO A CA 1
ATOM 4651 C C . PRO A 1 589 ? -17.270 35.406 -4.186 1.00 77.12 589 PRO A C 1
ATOM 4653 O O . PRO A 1 589 ? -18.256 35.257 -3.459 1.00 77.12 589 PRO A O 1
ATOM 4656 N N . VAL A 1 590 ? -16.033 35.113 -3.772 1.00 77.75 590 VAL A N 1
ATOM 4657 C CA . VAL A 1 590 ? -15.739 34.579 -2.433 1.00 77.75 590 VAL A CA 1
ATOM 4658 C C . VAL A 1 590 ? -15.968 35.660 -1.365 1.00 77.75 590 VAL A C 1
ATOM 4660 O O . VAL A 1 590 ? -15.370 36.736 -1.456 1.00 77.75 590 VAL A O 1
ATOM 4663 N N . PRO A 1 591 ? -16.796 35.405 -0.333 1.00 81.44 591 PRO A N 1
ATOM 4664 C CA . PRO A 1 591 ? -16.997 36.350 0.761 1.00 81.44 591 PRO A CA 1
ATOM 4665 C C . PRO A 1 591 ? -15.725 36.544 1.593 1.00 81.44 591 PRO A C 1
ATOM 4667 O O . PRO A 1 591 ? -15.052 35.576 1.939 1.00 81.44 591 PRO A O 1
ATOM 4670 N N . THR A 1 592 ? -15.429 37.787 1.975 1.00 81.44 592 THR A N 1
ATOM 4671 C CA . THR A 1 592 ? -14.385 38.085 2.968 1.00 81.44 592 THR A CA 1
ATOM 4672 C C . THR A 1 592 ? -14.976 37.976 4.379 1.00 81.44 592 THR A C 1
ATOM 4674 O O . THR A 1 592 ? -16.061 38.517 4.603 1.00 81.44 592 THR A O 1
ATOM 4677 N N . PRO A 1 593 ? -14.315 37.289 5.328 1.00 86.69 593 PRO A N 1
ATOM 4678 C CA . PRO A 1 593 ? -14.829 37.134 6.683 1.00 86.69 593 PRO A CA 1
ATOM 4679 C C . PRO A 1 593 ? -14.794 38.434 7.486 1.00 86.69 593 PRO A C 1
ATOM 4681 O O . PRO A 1 593 ? -13.891 39.253 7.325 1.00 86.69 593 PRO A O 1
ATOM 4684 N N . ASP A 1 594 ? -15.781 38.593 8.370 1.00 80.19 594 ASP A N 1
ATOM 4685 C CA . ASP A 1 594 ? -15.875 39.730 9.282 1.00 80.19 594 ASP A CA 1
ATOM 4686 C C . ASP A 1 594 ? -14.857 39.601 10.425 1.00 80.19 594 ASP A C 1
ATOM 4688 O O . ASP A 1 594 ? -14.787 38.574 11.103 1.00 80.19 594 ASP A O 1
ATOM 4692 N N . GLY A 1 595 ? -14.125 40.685 10.688 1.00 81.06 595 GLY A N 1
ATOM 4693 C CA . GLY A 1 595 ? -13.114 40.758 11.742 1.00 81.06 595 GLY A CA 1
ATOM 4694 C C . GLY A 1 595 ? -11.687 40.528 11.243 1.00 81.06 595 GLY A C 1
ATOM 4695 O O . GLY A 1 595 ? -11.441 40.269 10.068 1.00 81.06 595 GLY A O 1
ATOM 4696 N N . THR A 1 596 ? -10.734 40.657 12.166 1.00 82.31 596 THR A N 1
ATOM 4697 C CA . THR A 1 596 ? -9.304 40.493 11.886 1.00 82.31 596 THR A CA 1
ATOM 4698 C C . THR A 1 596 ? -8.767 39.332 12.723 1.00 82.31 596 THR A C 1
ATOM 4700 O O . THR A 1 596 ? -8.966 39.344 13.943 1.00 82.31 596 THR A O 1
ATOM 4703 N N . PRO A 1 597 ? -8.122 38.315 12.126 1.00 86.75 597 PRO A N 1
ATOM 4704 C CA . PRO A 1 597 ? -7.489 37.249 12.893 1.00 86.75 597 PRO A CA 1
ATOM 4705 C C . PRO A 1 597 ? -6.324 37.822 13.710 1.00 86.75 597 PRO A C 1
ATOM 4707 O O . PRO A 1 597 ? -5.652 38.758 13.280 1.00 86.75 597 PRO A O 1
ATOM 4710 N N . VAL A 1 598 ? -6.089 37.266 14.899 1.00 84.25 598 VAL A N 1
ATOM 4711 C CA . VAL A 1 598 ? -5.051 37.737 15.828 1.00 84.25 598 VAL A CA 1
ATOM 4712 C C . VAL A 1 598 ? -4.044 36.621 16.055 1.00 84.25 598 VAL A C 1
ATOM 4714 O O . VAL A 1 598 ? -4.425 35.474 16.293 1.00 84.25 598 VAL A O 1
ATOM 4717 N N . MET A 1 599 ? -2.762 36.968 16.004 1.00 79.56 599 MET A N 1
ATOM 4718 C CA . MET A 1 599 ? -1.669 36.096 16.414 1.00 79.56 599 MET A CA 1
ATOM 4719 C C . MET A 1 599 ? -1.159 36.552 17.793 1.00 79.56 599 MET A C 1
ATOM 4721 O O . MET A 1 599 ? -0.960 37.754 17.983 1.00 79.56 599 MET A O 1
ATOM 4725 N N . PRO A 1 600 ? -0.987 35.640 18.773 1.00 84.75 600 PRO A N 1
ATOM 4726 C CA . PRO A 1 600 ? -0.419 35.971 20.073 1.00 84.75 600 PRO A CA 1
ATOM 4727 C C . PRO A 1 600 ? 0.953 36.622 19.925 1.00 84.75 600 PRO A C 1
ATOM 4729 O O . PRO A 1 600 ? 1.783 36.160 19.146 1.00 84.75 600 PRO A O 1
ATOM 4732 N N . GLU A 1 601 ? 1.182 37.685 20.689 1.00 84.38 601 GLU A N 1
ATOM 4733 C CA . GLU A 1 601 ? 2.503 38.291 20.815 1.00 84.38 601 GLU A CA 1
ATOM 4734 C C . GLU A 1 601 ? 3.492 37.343 21.505 1.00 84.38 601 GLU A C 1
ATOM 4736 O O . GLU A 1 601 ? 3.105 36.507 22.326 1.00 84.38 601 GLU A O 1
ATOM 4741 N N . ASP A 1 602 ? 4.775 37.499 21.192 1.00 78.75 602 ASP A N 1
ATOM 4742 C CA . ASP A 1 602 ? 5.868 36.787 21.856 1.00 78.75 602 ASP A CA 1
ATOM 4743 C C . ASP A 1 602 ? 6.770 37.761 22.631 1.00 78.75 602 ASP A C 1
ATOM 4745 O O . ASP A 1 602 ? 6.445 38.941 22.790 1.00 78.75 602 ASP A O 1
ATOM 4749 N N . ASP A 1 603 ? 7.887 37.272 23.171 1.00 79.19 603 ASP A N 1
ATOM 4750 C CA . ASP A 1 603 ? 8.807 38.070 23.992 1.00 79.19 603 ASP A CA 1
ATOM 4751 C C . ASP A 1 603 ? 9.464 39.238 23.228 1.00 79.19 603 ASP A C 1
ATOM 4753 O O . ASP A 1 603 ? 10.005 40.149 23.854 1.00 79.19 603 ASP A O 1
ATOM 4757 N N . PHE A 1 604 ? 9.413 39.238 21.892 1.00 64.75 604 PHE A N 1
ATOM 4758 C CA . PHE A 1 604 ? 10.145 40.166 21.029 1.00 64.75 604 PHE A CA 1
ATOM 4759 C C . PHE A 1 604 ? 9.232 40.982 20.101 1.00 64.75 604 PHE A C 1
ATOM 4761 O O . PHE A 1 604 ? 9.561 42.128 19.783 1.00 64.75 604 PHE A O 1
ATOM 4768 N N . TYR A 1 605 ? 8.090 40.429 19.685 1.00 75.25 605 TYR A N 1
ATOM 4769 C CA . TYR A 1 605 ? 7.227 41.001 18.655 1.00 75.25 605 TYR A CA 1
ATOM 4770 C C . TYR A 1 605 ? 5.741 40.966 19.028 1.00 75.25 605 TYR A C 1
ATOM 4772 O O . TYR A 1 605 ? 5.229 40.010 19.618 1.00 75.25 605 TYR A O 1
ATOM 4780 N N . THR A 1 606 ? 5.026 42.013 18.625 1.00 83.94 606 THR A N 1
ATOM 4781 C CA . THR A 1 606 ? 3.590 41.959 18.342 1.00 83.94 606 THR A CA 1
ATOM 4782 C C . THR A 1 606 ? 3.387 41.654 16.857 1.00 83.94 606 THR A C 1
ATOM 4784 O O . THR A 1 606 ? 4.269 41.899 16.037 1.00 83.94 606 THR A O 1
ATOM 4787 N N . TYR A 1 607 ? 2.245 41.078 16.490 1.00 82.69 607 TYR A N 1
ATOM 4788 C CA . TYR A 1 607 ? 1.977 40.644 15.118 1.00 82.69 607 TYR A CA 1
ATOM 4789 C C . TYR A 1 607 ? 0.765 41.389 14.559 1.00 82.69 607 TYR A C 1
ATOM 4791 O O . TYR A 1 607 ? -0.350 41.236 15.059 1.00 82.69 607 TYR A O 1
ATOM 4799 N N . GLU A 1 608 ? 0.980 42.191 13.516 1.00 88.44 608 GLU A N 1
ATOM 4800 C CA . GLU A 1 608 ? -0.080 42.932 12.828 1.00 88.44 608 GLU A CA 1
ATOM 4801 C C . GLU A 1 608 ? -0.554 42.165 11.594 1.00 88.44 608 GLU A C 1
ATOM 4803 O O . GLU A 1 608 ? 0.253 41.683 10.803 1.00 88.44 608 GLU A O 1
ATOM 4808 N N . PHE A 1 609 ? -1.868 42.024 11.424 1.00 90.44 609 PHE A N 1
ATOM 4809 C CA . PHE A 1 609 ? -2.437 41.321 10.276 1.00 90.44 609 PHE A CA 1
ATOM 4810 C C . PHE A 1 609 ? -2.218 42.115 8.982 1.00 90.44 609 PHE A C 1
ATOM 4812 O O . PHE A 1 609 ? -2.704 43.236 8.843 1.00 90.44 609 PHE A O 1
ATOM 4819 N N . GLU A 1 610 ? -1.517 41.509 8.026 1.00 87.06 610 GLU A N 1
ATOM 4820 C CA . GLU A 1 610 ? -1.162 42.113 6.735 1.00 87.06 610 GLU A CA 1
ATOM 4821 C C . GLU A 1 610 ? -2.186 41.775 5.636 1.00 87.06 610 GLU A C 1
ATOM 4823 O O . GLU A 1 610 ? -2.300 42.481 4.635 1.00 87.06 610 GLU A O 1
ATOM 4828 N N . GLY A 1 611 ? -2.964 40.705 5.821 1.00 86.31 611 GLY A N 1
ATOM 4829 C CA . GLY A 1 611 ? -3.955 40.240 4.854 1.00 86.31 611 GLY A CA 1
ATOM 4830 C C . GLY A 1 611 ? -4.011 38.720 4.763 1.00 86.31 611 GLY A C 1
ATOM 4831 O O . GLY A 1 611 ? -3.385 38.003 5.537 1.00 86.31 611 GLY A O 1
ATOM 4832 N N . TRP A 1 612 ? -4.773 38.205 3.806 1.00 86.00 612 TRP A N 1
ATOM 4833 C CA . TRP A 1 612 ? -4.885 36.767 3.568 1.00 86.00 612 TRP A CA 1
ATOM 4834 C C . TRP A 1 612 ? -3.810 36.276 2.588 1.00 86.00 612 TRP A C 1
ATOM 4836 O O . TRP A 1 612 ? -3.310 37.026 1.746 1.00 86.00 612 TRP A O 1
ATOM 4846 N N . ASP A 1 613 ? -3.401 35.016 2.716 1.00 73.62 613 ASP A N 1
ATOM 4847 C CA . ASP A 1 613 ? -2.280 34.458 1.964 1.00 73.62 613 ASP A CA 1
ATOM 4848 C C . ASP A 1 613 ? -2.564 34.276 0.472 1.00 73.62 613 ASP A C 1
ATOM 4850 O O . ASP A 1 613 ? -1.640 34.396 -0.340 1.00 73.62 613 ASP A O 1
ATOM 4854 N N . LYS A 1 614 ? -3.837 34.062 0.138 1.00 75.44 614 LYS A N 1
ATOM 4855 C CA . LYS A 1 614 ? -4.367 33.889 -1.211 1.00 75.44 614 LYS A CA 1
ATOM 4856 C C . LYS A 1 614 ? -5.258 35.063 -1.591 1.00 75.44 614 LYS A C 1
ATOM 4858 O O . LYS A 1 614 ? -6.167 35.428 -0.845 1.00 75.44 614 LYS A O 1
ATOM 4863 N N . ASP A 1 615 ? -5.025 35.601 -2.784 1.00 66.00 615 ASP A N 1
ATOM 4864 C CA . ASP A 1 615 ? -5.977 36.496 -3.428 1.00 66.00 615 ASP A CA 1
ATOM 4865 C C . ASP A 1 615 ? -7.075 35.647 -4.074 1.00 66.00 615 ASP A C 1
ATOM 4867 O O . ASP A 1 615 ? -6.812 34.837 -4.964 1.00 66.00 615 ASP A O 1
ATOM 4871 N N . VAL A 1 616 ? -8.296 35.776 -3.562 1.00 65.31 616 VAL A N 1
ATOM 4872 C CA . VAL A 1 616 ? -9.464 35.046 -4.068 1.00 65.31 616 VAL A CA 1
ATOM 4873 C C . VAL A 1 616 ? -10.278 35.858 -5.074 1.00 65.31 616 VAL A C 1
ATOM 4875 O O . VAL A 1 616 ? -11.277 35.363 -5.600 1.00 65.31 616 VAL A O 1
ATOM 4878 N N . ALA A 1 617 ? -9.858 37.090 -5.383 1.00 54.62 617 ALA A N 1
ATOM 4879 C CA . ALA A 1 617 ? -10.458 37.883 -6.442 1.00 54.62 617 ALA A CA 1
ATOM 4880 C C . ALA A 1 617 ? -9.991 37.358 -7.812 1.00 54.62 617 ALA A C 1
ATOM 4882 O O . ALA A 1 617 ? -8.922 37.708 -8.301 1.00 54.62 617 ALA A O 1
ATOM 4883 N N . GLY A 1 618 ? -10.810 36.512 -8.446 1.00 52.31 618 GLY A N 1
ATOM 4884 C CA . GLY A 1 618 ? -10.554 36.008 -9.804 1.00 52.31 618 GLY A CA 1
ATOM 4885 C C . GLY A 1 618 ? -10.019 34.578 -9.890 1.00 52.31 618 GLY A C 1
ATOM 4886 O O . GLY A 1 618 ? -9.413 34.221 -10.896 1.00 52.31 618 GLY A O 1
ATOM 4887 N N . VAL A 1 619 ? -10.241 33.754 -8.862 1.00 53.09 619 VAL A N 1
ATOM 4888 C CA . VAL A 1 619 ? -10.014 32.304 -8.953 1.00 53.09 619 VAL A CA 1
ATOM 4889 C C . VAL A 1 619 ? -10.961 31.717 -10.003 1.00 53.09 619 VAL A C 1
ATOM 4891 O O . VAL A 1 619 ? -12.174 31.890 -9.904 1.00 53.09 619 VAL A O 1
ATOM 4894 N N . ASP A 1 620 ? -10.406 31.046 -11.013 1.00 48.41 620 ASP A N 1
ATOM 4895 C CA . ASP A 1 620 ? -11.178 30.322 -12.023 1.00 48.41 620 ASP A CA 1
ATOM 4896 C C . ASP A 1 620 ? -11.634 28.972 -11.448 1.00 48.41 620 ASP A C 1
ATOM 4898 O O . ASP A 1 620 ? -10.822 28.105 -11.109 1.00 48.41 620 ASP A O 1
ATOM 4902 N N . PHE A 1 621 ? -12.946 28.832 -11.262 1.00 50.06 621 PHE A N 1
ATOM 4903 C CA . PHE A 1 621 ? -13.560 27.719 -10.541 1.00 50.06 621 PHE A CA 1
ATOM 4904 C C . PHE A 1 621 ? -13.814 26.478 -11.409 1.00 50.06 621 PHE A C 1
ATOM 4906 O O . PHE A 1 621 ? -14.153 25.439 -10.844 1.00 50.06 621 PHE A O 1
ATOM 4913 N N . GLU A 1 622 ? -13.563 26.521 -12.726 1.00 40.12 622 GLU A N 1
ATOM 4914 C CA . GLU A 1 622 ? -13.777 25.370 -13.629 1.00 40.12 622 GLU A CA 1
ATOM 4915 C C . GLU A 1 622 ? -12.877 24.149 -13.314 1.00 40.12 622 GLU A C 1
ATOM 4917 O O . GLU A 1 622 ? -13.086 23.062 -13.850 1.00 40.12 622 GLU A O 1
ATOM 4922 N N . HIS A 1 623 ? -11.890 24.287 -12.415 1.00 40.69 623 HIS A N 1
ATOM 4923 C CA . HIS A 1 623 ? -10.886 23.251 -12.121 1.00 40.69 623 HIS A CA 1
ATOM 4924 C C . HIS A 1 623 ? -10.761 22.868 -10.629 1.00 40.69 623 HIS A C 1
ATOM 4926 O O . HIS A 1 623 ? -9.853 22.121 -10.252 1.00 40.69 623 HIS A O 1
ATOM 4932 N N . LEU A 1 624 ? -11.656 23.339 -9.753 1.00 41.88 624 LEU A N 1
ATOM 4933 C CA . LEU A 1 624 ? -11.544 23.150 -8.298 1.00 41.88 624 LEU A CA 1
ATOM 4934 C C . LEU A 1 624 ? -12.473 22.049 -7.760 1.00 41.88 624 LEU A C 1
ATOM 4936 O O . LEU A 1 624 ? -13.569 22.316 -7.301 1.00 41.88 624 LEU A O 1
ATOM 4940 N N . ASN A 1 625 ? -12.012 20.796 -7.706 1.00 42.22 625 ASN A N 1
ATOM 4941 C CA . ASN A 1 625 ? -12.798 19.687 -7.124 1.00 42.22 625 ASN A CA 1
ATOM 4942 C C . ASN A 1 625 ? -12.619 19.485 -5.599 1.00 42.22 625 ASN A C 1
ATOM 4944 O O . ASN A 1 625 ? -13.072 18.475 -5.058 1.00 42.22 625 ASN A O 1
ATOM 4948 N N . VAL A 1 626 ? -11.954 20.404 -4.880 1.00 47.94 626 VAL A N 1
ATOM 4949 C CA . VAL A 1 626 ? -11.745 20.324 -3.416 1.00 47.94 626 VAL A CA 1
ATOM 4950 C C . VAL A 1 626 ? -11.716 21.728 -2.798 1.00 47.94 626 VAL A C 1
ATOM 4952 O O . VAL A 1 626 ? -11.334 22.686 -3.464 1.00 47.94 626 VAL A O 1
ATOM 4955 N N . GLY A 1 627 ? -12.119 21.847 -1.529 1.00 57.56 627 GLY A N 1
ATOM 4956 C CA . GLY A 1 627 ? -12.201 23.130 -0.828 1.00 57.56 627 GLY A CA 1
ATOM 4957 C C . GLY A 1 627 ? -10.878 23.885 -0.677 1.00 57.56 627 GLY A C 1
ATOM 4958 O O . GLY A 1 627 ? -9.800 23.292 -0.676 1.00 57.56 627 GLY A O 1
ATOM 4959 N N . ILE A 1 628 ? -10.973 25.205 -0.532 1.00 72.94 628 ILE A N 1
ATOM 4960 C CA . ILE A 1 628 ? -9.838 26.129 -0.440 1.00 72.94 628 ILE A CA 1
ATOM 4961 C C . ILE A 1 628 ? -9.630 26.533 1.018 1.00 72.94 628 ILE A C 1
ATOM 4963 O O . ILE A 1 628 ? -10.512 27.147 1.608 1.00 72.94 628 ILE A O 1
ATOM 4967 N N . ASP A 1 629 ? -8.442 26.280 1.567 1.00 78.31 629 ASP A N 1
ATOM 4968 C CA . ASP A 1 629 ? -8.025 26.857 2.849 1.00 78.31 629 ASP A CA 1
ATOM 4969 C C . ASP A 1 629 ? -7.199 28.133 2.624 1.00 78.31 629 ASP A C 1
ATOM 4971 O O . ASP A 1 629 ? -6.278 28.135 1.802 1.00 78.31 629 ASP A O 1
ATOM 4975 N N . ILE A 1 630 ? -7.532 29.207 3.341 1.00 82.25 630 ILE A N 1
ATOM 4976 C CA . ILE A 1 630 ? -6.902 30.532 3.254 1.00 82.25 630 ILE A CA 1
ATOM 4977 C C . ILE A 1 630 ? -6.352 30.894 4.634 1.00 82.25 630 ILE A C 1
ATOM 4979 O O . ILE A 1 630 ? -7.089 30.870 5.622 1.00 82.25 630 ILE A O 1
ATOM 4983 N N . TYR A 1 631 ? -5.067 31.227 4.710 1.00 83.00 631 TYR A N 1
ATOM 4984 C CA . TYR A 1 631 ? -4.356 31.503 5.957 1.00 83.00 631 TYR A CA 1
ATOM 4985 C C . TYR A 1 631 ? -4.035 32.993 6.118 1.00 83.00 631 TYR A C 1
ATOM 4987 O O . TYR A 1 631 ? -3.844 33.701 5.129 1.00 83.00 631 TYR A O 1
ATOM 4995 N N . PRO A 1 632 ? -3.977 33.504 7.355 1.00 86.81 632 PRO A N 1
ATOM 4996 C CA . PRO A 1 632 ? -3.655 34.896 7.615 1.00 86.81 632 PRO A CA 1
ATOM 4997 C C . PRO A 1 632 ? -2.145 35.144 7.520 1.00 86.81 632 PRO A C 1
ATOM 4999 O O . PRO A 1 632 ? -1.345 34.341 7.999 1.00 86.81 632 PRO A O 1
ATOM 5002 N N . LYS A 1 633 ? -1.753 36.275 6.932 1.00 87.62 633 LYS A N 1
ATOM 5003 C CA . LYS A 1 633 ? -0.387 36.808 6.941 1.00 87.62 633 LYS A CA 1
ATOM 5004 C C . LYS A 1 633 ? -0.255 37.843 8.050 1.00 87.62 633 LYS A C 1
ATOM 5006 O O . LYS A 1 633 ? -1.132 38.691 8.221 1.00 87.62 633 LYS A O 1
ATOM 5011 N N . PHE A 1 634 ? 0.852 37.776 8.778 1.00 85.25 634 PHE A N 1
ATOM 5012 C CA . PHE A 1 634 ? 1.176 38.710 9.847 1.00 85.25 634 PHE A CA 1
ATOM 5013 C C . PHE A 1 634 ? 2.567 39.301 9.648 1.00 85.25 634 PHE A C 1
ATOM 5015 O O . PHE A 1 634 ? 3.506 38.580 9.307 1.00 85.25 634 PHE A O 1
ATOM 5022 N N . THR A 1 635 ? 2.695 40.590 9.944 1.00 86.50 635 THR A N 1
ATOM 5023 C CA . THR A 1 635 ? 3.964 41.312 9.976 1.00 86.50 635 THR A CA 1
ATOM 5024 C C . THR A 1 635 ? 4.412 41.478 11.430 1.00 86.50 635 THR A C 1
ATOM 5026 O O . THR A 1 635 ? 3.638 41.989 12.244 1.00 86.50 635 THR A O 1
ATOM 5029 N N . PRO A 1 636 ? 5.639 41.060 11.789 1.00 81.19 636 PRO A N 1
ATOM 5030 C CA . PRO A 1 636 ? 6.165 41.248 13.134 1.00 81.19 636 PRO A CA 1
ATOM 5031 C C . PRO A 1 636 ? 6.552 42.713 13.376 1.00 81.19 636 PRO A C 1
ATOM 5033 O O . PRO A 1 636 ? 7.286 43.319 12.593 1.00 81.19 636 PRO A O 1
ATOM 5036 N N . VAL A 1 637 ? 6.101 43.262 14.500 1.00 87.50 637 VAL A N 1
ATOM 5037 C CA . VAL A 1 637 ? 6.392 44.612 14.986 1.00 87.50 637 VAL A CA 1
ATOM 5038 C C . VAL A 1 637 ? 7.143 44.489 16.317 1.00 87.50 637 VAL A C 1
ATOM 5040 O O . VAL A 1 637 ? 6.609 43.902 17.256 1.00 87.50 637 VAL A O 1
ATOM 5043 N N . PRO A 1 638 ? 8.396 44.969 16.426 1.00 79.44 638 PRO A N 1
ATOM 5044 C CA . PRO A 1 638 ? 9.161 44.867 17.667 1.00 79.44 638 PRO A CA 1
ATOM 5045 C C . PRO A 1 638 ? 8.465 45.581 18.830 1.00 79.44 638 PRO A C 1
ATOM 5047 O O . PRO A 1 638 ? 7.964 46.693 18.658 1.00 79.44 638 PRO A O 1
ATOM 5050 N N . LYS A 1 639 ? 8.478 44.971 20.018 1.00 80.62 639 LYS A N 1
ATOM 5051 C CA . LYS A 1 639 ? 8.034 45.628 21.258 1.00 80.62 639 LYS A CA 1
ATOM 5052 C C . LYS A 1 639 ? 9.082 46.660 21.706 1.00 80.62 639 LYS A C 1
ATOM 5054 O O . LYS A 1 639 ? 10.274 46.356 21.671 1.00 80.62 639 LYS A O 1
ATOM 5059 N N . GLU A 1 640 ? 8.643 47.865 22.086 1.00 65.75 640 GLU A N 1
ATOM 5060 C CA . GLU A 1 640 ? 9.521 48.921 22.641 1.00 65.75 640 GLU A CA 1
ATOM 5061 C C . GLU A 1 640 ? 10.084 48.581 24.026 1.00 65.75 640 GLU A C 1
ATOM 5063 O O . GLU A 1 640 ? 9.331 48.020 24.860 1.00 65.75 640 GLU A O 1
#

Sequence (640 aa):
MFKCELFSIQKNKADAQAYRDSAAEITAALEADGVELQHSAECGADAKKLEKLITEKLNANEGDLFLFVNALDSTDNSAFRKMFYKTVDSIESGIPLDDQHKALTPKLKVSSVGDLGNGYKGYCFSYAGKRFVALPCASLTGTALKELIRGGIAGANDVFAEFAQKYPDGVAFYDASGNEVGAELNHIDPESTAAAPKKKQGFIQSFIPQKEDTKKQKIRKIIVLIAIVAFIAALIYVLEFYIFGPMRNNAVTSEIQTIAHNKDKDSGEESGPEQDWDALKEINDEIVGWITIPDTKIDYPVLYHEGDDRYNQYYIKRTYKKESSEYGSIFIDYRSTEGEKSRNVIMHGHDMLDGSMFAGLLGYSPKGDLKGDLEFYQEHPVITFNTPDGDAKYKIISVFKTSTRYEHGEFFNYMQGDFNSDAEYMNFVYNTRVRSFFNIPVTCNENDPIITLSTCCYEFYQWRLVVVARKVRPGEDTNVDVSLASRNEAPLFPDVYYQRYGGTRPEPLTFKTANGKGLVDWYDGKGNLEGSEDLTATIASNPTEPPTEPPKKNAPKPTEPPVITYFPVTYRNFDGSQYAAYNVKEGDPVPTPDGTPVMPEDDFYTYEFEGWDKDVAGVDFEHLNVGIDIYPKFTPVPKE

Foldseek 3Di:
DFEEAEEEEPPDPVLVVLCVVCVVVQQVLCVVVVYHYPYYDYDYLDLVVVLVVVVVVVPDPDGQEYEYEQQDDDDPDDSSVVSVVVSQVVVQVVDDDFPLQPQWRKGFDKDWLDQLAPRFIKIWFAAPSHIYIYFHRCVNRVHRRNSRVNSRVNSSVVVVVVCCQQQVRRIWIAHPVGDTDGSVSNDDDPVSRPDPDDDPQPPVSQQADDPPDDPVSNVVSVVVVVVVVVVVVVVVVCCVQPPVQVVVVCVLFVVVLCQQQVDPPPPPDPFAANGPVVSLCVQPVQQFKWKDFPPALRTFTEGEDQPDDPVDDQQCQADSNSDGHPQGGWYWHVLLVVAPPFLETEIEGELGPVRHTCVRLCQQPPAPGQQGDLVSCLVGQKMWMAGNVGTWIWGWQAKAKAAPDCVLDDHDCLPHRHDPWLQQVLQSSQLRNLQGQKDFQAADGSVWGKYKYWYDHVNDPRMIIIIITTIADVPHDSDGPSVPMDGDPQHAYGNNCCVVPNDDGDDDDGSLVCVVVVVDPRYDDPSPIDDDNDPPVPPPDDPPDDDDDDDDDDDDDDDDPDDWAWAKEFEAAPVRHTPDIDTHTQPGQDDDDPDDHADDDDPFWGKDWPAKPDDRVDPHPPPDPHHHYIYTDIDTDTDD

Nearest PDB structures (foldseek):
  5jcv-assembly1_A-2  TM=9.176E-01  e=1.040E-16  Listeria monocytogenes EGD-e
  1o8q-assembly1_A  TM=5.849E-01  e=2.380E-04  Arabidopsis thaliana
  1uuy-assembly1_A  TM=5.402E-01  e=2.248E-04  Arabidopsis thaliana
  1y5e-assembly1_C  TM=5.735E-01  e=5.210E-03  Bacillus cereus
  6wi1-assembly1_C  TM=4.788E-01  e=4.175E+00  Rattus norvegicus

Solvent-accessible surface area (backbone atoms only — not comparable to full-atom values): 36739 Å² total; per-residue (Å²): 112,47,36,26,35,40,34,39,37,38,82,49,75,65,64,48,47,56,49,63,78,37,45,69,58,39,52,54,52,35,48,74,74,44,28,43,78,76,44,77,47,82,38,71,70,48,52,70,62,47,47,50,48,54,55,54,53,74,71,42,97,60,66,41,33,41,38,30,36,42,47,42,61,96,50,101,73,32,65,51,59,56,38,50,51,53,46,48,54,54,48,42,74,63,59,87,63,44,89,86,46,63,78,39,49,64,38,69,49,72,48,70,26,44,72,55,30,84,82,42,52,24,38,30,38,40,46,84,80,32,35,41,39,40,29,39,30,39,87,69,21,80,34,59,61,54,60,40,50,53,50,42,50,53,29,38,50,56,52,50,57,53,33,57,73,50,17,65,48,20,30,43,29,19,46,92,87,69,48,74,57,59,55,83,70,19,57,83,66,76,82,70,66,79,67,76,87,72,75,83,69,51,81,64,58,74,49,47,70,53,92,89,48,52,73,70,55,34,51,53,20,50,52,53,49,51,50,50,50,51,49,50,51,51,48,51,51,50,44,40,66,73,43,53,46,55,52,52,51,51,50,58,52,51,50,51,46,49,57,32,62,58,62,72,96,76,69,94,61,98,78,65,56,84,52,34,56,69,67,47,39,72,69,26,74,43,54,57,30,38,38,37,33,77,101,50,63,32,65,46,61,27,28,48,60,92,85,33,49,99,89,43,62,77,40,62,43,10,34,80,81,71,43,84,32,92,70,18,36,38,29,49,43,57,54,13,79,56,44,89,72,22,55,23,29,35,34,39,23,45,54,40,95,89,40,42,56,37,26,46,60,36,55,44,36,44,92,81,53,89,60,47,31,66,67,49,37,57,76,49,47,51,37,36,51,31,34,90,92,40,68,41,51,20,40,48,46,24,41,32,62,44,49,82,45,65,92,35,33,82,70,67,76,83,81,60,13,71,67,97,29,47,22,27,44,43,24,50,55,43,58,47,38,53,24,5,28,38,47,49,77,46,68,56,41,75,88,57,44,35,38,34,42,38,22,64,39,80,81,46,90,66,23,31,42,38,41,32,22,36,50,60,53,94,91,51,75,86,78,72,68,50,86,68,40,44,74,40,93,74,46,42,65,37,47,51,52,40,74,73,74,49,80,79,85,71,84,81,72,54,40,70,58,33,45,75,69,66,73,49,88,41,62,77,57,89,81,80,58,52,70,57,58,69,80,69,87,72,66,76,70,82,80,80,77,85,83,83,87,88,90,87,90,83,86,87,77,86,82,75,78,84,84,81,57,67,42,45,37,32,36,32,35,83,86,66,49,84,66,46,75,45,74,39,46,75,91,57,83,73,83,78,75,90,79,76,78,78,53,84,60,60,102,58,32,40,50,45,70,73,46,63,72,61,85,63,87,78,68,75,64,95,77,63,95,66,63,47,79,38,41,63,36,66,45,78,41,74,65,132

pLDDT: mean 81.61, std 16.85, range [25.23, 98.81]

Radius of gyration: 41.13 Å; Cα contacts (8 Å, |Δi|>4): 1095; chains: 1; bounding box: 70×84×120 Å

Mean predicted aligned error: 19.86 Å